Protein AF-0000000066283323 (afdb_homodimer)

InterPro domains:
  IPR001509 NAD-dependent epimerase/dehydratase [PF01370] (3-185)
  IPR011051 RmlC-like cupin domain superfamily [SSF51182] (238-365)
  IPR014710 RmlC-like jelly roll fold [G3DSA:2.60.120.10] (251-368)
  IPR029303 Capsular polysaccharide assembling protein CapF, C-terminal domain [PF14667] (254-364)
  IPR036291 NAD(P)-binding domain superfamily [SSF51735] (1-246)
  IPR050177 Bifunctional lipid A modification and metabolic enzymes [PTHR43245] (1-216)

Foldseek 3Di:
DEEEEEQLVADLNVVLVVVQVVDPPYHYDYHYPPHDLVCLLVSCLPHQAYEYEWADDDDPDLVRRQCGQQVSLLSNLVSCVVSLDQRAYEYEAAPCLVPPDSNVVSRVNSLVSQVVSCVPRVRQYEYEHFFAEAAFPHDAPPPHLLLPLLQCLLVVHDDDDPDQQDKGKYDYSVQVSVVVVCVVVVNDDRDSYDYGDDIDMDGSNRSNVLSNCLVCCLVVQEDEPLPDDPSVRSNNRSVSNHDPVVPDDDFDWDADPQWIKTWRHAYPFAWTKIKIKGAAFHKDFQKAFQPKKKKKWWQAAKKKKWKAQQVPRDIDIDIDGNVDGDIDMGDHRIGMMMHRNGNGMIMMMMTMRDDADPVDGRIGHHGSDVPD/DEEEEEQCVADLNVVLVVVQVVDPPYHYDYHYPPDDLVCLLVSCLPHQAYEYEWADDDDPDLVRRQCGQQVSLLSNLVSVVVSLDQRAYEYEAAPCLVPPDSNVVSSVNSLVSQVVSCVPRVRQYEYEHFFAEAAFPHDAPPPHLLLPLLQCLLVVHDDDDPDQQDKGKYDYSVQVSVVVVCVVVVNDDRDHYDYGDDIDIDGSNRSNVLSNCLVCCLVVQEDEPLPDDPSVRSNNRSVSNHDPVVPDDDFDWDADPQWIKTWRHAYPFAWTKIKIKGAAFHKDFQKAFQPKKKKKWWQAAKKKKWKAQQVPRDIDIDIDGNVDGDIDMGDHRIGMMMHRNGNGMIMMMMTMRDDADPVDGRIGHHGSDVPD

Radius of gyration: 33.47 Å; Cα contacts (8 Å, |Δi|>4): 1619; chains: 2; bounding box: 52×105×75 Å

Sequence (744 aa):
MKVLVTGANGFVGRNLCAHLAERGGIEVVPFTRESSVGNLPELIRSVDFIFHLAGVNRPEKPEEFKIGNSELTYALCEAVRSNGRAIPLLYTSSIQAEVDNEYGLSKRAAEEHLQVLGEDIGCPVYIFRLPNVFGKWSRPNYNSAVATFCHNIIRDIPIQINNSSAEITLVYIDDVVRTFMKVMDGKLSNAVSLQVEPQYQISVGELAEQLYEFRNSRKSLTTARVGSGLTRALYSTYLSFLPEDSFSYDVPMHSDPRGTFVEMLKTADSGQFSFFTAHPGVTRGGHYHHSKTEKFLVIKGMARFKFRNILTGAFYEICTNGEKAEIVETVPGWTHDITNVGTDDMVVMLWANEVFDRENPDTYACSVGEGAMKVLVTGANGFVGRNLCAHLAERGGIEVVPFTRESSVGNLPELIRSVDFIFHLAGVNRPEKPEEFKIGNSELTYALCEAVRSNGRAIPLLYTSSIQAEVDNEYGLSKRAAEEHLQVLGEDIGCPVYIFRLPNVFGKWSRPNYNSAVATFCHNIIRDIPIQINNSSAEITLVYIDDVVRTFMKVMDGKLSNAVSLQVEPQYQISVGELAEQLYEFRNSRKSLTTARVGSGLTRALYSTYLSFLPEDSFSYDVPMHSDPRGTFVEMLKTADSGQFSFFTAHPGVTRGGHYHHSKTEKFLVIKGMARFKFRNILTGAFYEICTNGEKAEIVETVPGWTHDITNVGTDDMVVMLWANEVFDRENPDTYACSVGEGA

Solvent-accessible surface area (backbone atoms only — not comparable to full-atom values): 38490 Å² total; per-residue (Å²): 88,29,33,35,28,30,22,30,82,38,49,70,26,42,54,39,50,55,57,45,66,72,39,85,70,54,44,79,45,74,34,42,92,87,51,60,77,84,46,46,51,68,64,52,69,73,36,59,34,36,40,43,54,46,64,55,87,80,58,96,48,78,69,44,24,41,49,43,26,23,47,48,43,41,53,50,45,49,31,42,59,71,69,68,54,58,50,36,34,38,35,62,46,37,54,48,39,77,40,96,46,70,62,13,46,17,40,39,48,25,48,49,46,47,50,50,42,24,70,71,66,62,20,49,44,35,33,29,51,40,62,48,69,43,44,64,76,47,60,52,82,71,88,35,68,66,36,24,44,36,45,24,58,77,68,72,38,85,78,86,76,92,50,47,77,46,71,45,53,36,31,47,44,68,45,46,42,51,50,51,49,34,43,76,69,63,73,48,79,84,39,63,72,46,81,71,65,74,67,43,80,47,27,51,39,57,50,51,51,51,53,50,48,58,64,46,18,68,75,71,30,41,50,67,59,40,34,45,68,67,51,19,51,51,50,26,26,40,45,40,54,54,55,78,88,57,38,46,50,67,45,71,67,49,73,56,96,50,33,38,41,36,66,69,41,30,44,89,34,64,12,26,36,32,37,35,38,26,36,55,70,30,70,48,74,31,24,26,20,76,51,56,41,38,39,37,35,40,61,33,39,30,39,38,36,40,35,16,30,73,83,82,58,53,70,50,73,51,72,52,34,34,90,45,51,43,37,40,44,57,36,32,51,27,16,30,32,43,26,21,75,33,88,46,64,21,36,33,41,36,38,28,33,47,73,88,40,86,91,64,60,60,66,42,83,36,72,60,55,75,84,128,86,30,32,34,28,30,24,30,82,38,48,70,26,43,56,41,51,55,55,45,66,72,39,85,69,54,44,78,43,75,33,44,92,86,50,58,77,85,46,43,52,67,65,50,69,73,38,58,33,34,40,42,53,47,63,56,88,79,59,96,47,77,69,44,23,40,50,43,27,23,48,47,43,43,51,52,45,50,31,42,61,70,66,69,54,57,50,37,35,38,34,64,46,37,55,47,40,79,39,95,45,69,62,13,46,17,40,40,50,24,49,50,46,47,52,50,43,24,68,72,66,63,20,51,43,35,33,30,51,41,63,48,70,43,45,64,75,46,60,52,82,71,89,34,70,67,37,25,44,35,46,24,57,78,66,71,38,85,78,87,76,92,51,46,78,45,71,46,52,36,31,47,44,68,46,47,43,52,50,52,50,36,44,77,70,63,73,49,77,85,40,61,77,44,80,72,66,73,68,44,78,48,28,50,39,57,50,50,51,52,52,49,46,59,63,47,18,68,77,71,30,40,50,68,60,40,34,45,69,68,51,19,52,49,50,26,26,40,45,40,55,54,54,78,89,58,38,47,51,68,45,71,67,48,73,56,97,48,33,38,40,35,65,69,41,30,43,88,34,63,11,27,38,31,38,37,38,26,36,53,70,31,71,47,74,32,25,28,22,74,52,56,41,38,40,35,36,40,62,34,39,30,38,38,36,40,36,17,30,72,83,80,58,53,71,49,73,50,72,53,34,35,88,45,51,43,38,38,45,57,36,32,51,26,15,29,34,43,28,20,76,32,90,50,64,22,34,32,41,36,39,28,31,47,73,88,42,86,91,66,60,58,66,43,85,34,72,60,55,78,83,127

Organism: Pseudomonas aeruginosa (strain ATCC 29260 / BCRC 12902 / CIP 102967 / NCIMB 11965 / PA103) (NCBI:txid1081927)

Structure (mmCIF, N/CA/C/O backbone):
data_AF-0000000066283323-model_v1
#
loop_
_entity.id
_entity.type
_entity.pdbx_description
1 polymer 'UDP-2-acetamido-2,6-beta-L-arabino-hexul-4-ose reductase'
#
loop_
_atom_site.group_PDB
_atom_site.id
_atom_site.type_symbol
_atom_site.label_atom_id
_atom_site.label_alt_id
_atom_site.label_comp_id
_atom_site.label_asym_id
_atom_site.label_entity_id
_atom_site.label_seq_id
_atom_site.pdbx_PDB_ins_code
_atom_site.Cartn_x
_atom_site.Cartn_y
_atom_site.Cartn_z
_atom_site.occupancy
_atom_site.B_iso_or_equiv
_atom_site.auth_seq_id
_atom_site.auth_comp_id
_atom_site.auth_asym_id
_atom_site.auth_atom_id
_atom_site.pdbx_PDB_model_num
ATOM 1 N N . MET A 1 1 ? 12.297 38.75 13.023 1 95.56 1 MET A N 1
ATOM 2 C CA . MET A 1 1 ? 11.211 39.25 12.203 1 95.56 1 MET A CA 1
ATOM 3 C C . MET A 1 1 ? 9.906 39.312 12.992 1 95.56 1 MET A C 1
ATOM 5 O O . MET A 1 1 ? 9.578 38.375 13.719 1 95.56 1 MET A O 1
ATOM 9 N N . LYS A 1 2 ? 9.273 40.344 13.016 1 97.5 2 LYS A N 1
ATOM 10 C CA . LYS A 1 2 ? 8.008 40.531 13.727 1 97.5 2 LYS A CA 1
ATOM 11 C C . LYS A 1 2 ? 6.824 40.469 12.766 1 97.5 2 LYS A C 1
ATOM 13 O O . LYS A 1 2 ? 6.797 41.219 11.773 1 97.5 2 LYS A O 1
ATOM 18 N N . VAL A 1 3 ? 5.844 39.594 13.086 1 98.12 3 VAL A N 1
ATOM 19 C CA . VAL A 1 3 ? 4.773 39.312 12.133 1 98.12 3 VAL A CA 1
ATOM 20 C C . VAL A 1 3 ? 3.416 39.531 12.797 1 98.12 3 VAL A C 1
ATOM 22 O O . VAL A 1 3 ? 3.117 38.938 13.828 1 98.12 3 VAL A O 1
ATOM 25 N N . LEU A 1 4 ? 2.631 40.469 12.242 1 98.38 4 LEU A N 1
ATOM 26 C CA . LEU A 1 4 ? 1.257 40.625 12.703 1 98.38 4 LEU A CA 1
ATOM 27 C C . LEU A 1 4 ? 0.341 39.594 12.055 1 98.38 4 LEU A C 1
ATOM 29 O O . LEU A 1 4 ? 0.357 39.406 10.836 1 98.38 4 LEU A O 1
ATOM 33 N N . VAL A 1 5 ? -0.374 38.875 12.875 1 98.56 5 VAL A N 1
ATOM 34 C CA . VAL A 1 5 ? -1.369 37.906 12.383 1 98.56 5 VAL A CA 1
ATOM 35 C C . VAL A 1 5 ? -2.754 38.312 12.891 1 98.56 5 VAL A C 1
ATOM 37 O O . VAL A 1 5 ? -3.078 38.094 14.062 1 98.56 5 VAL A O 1
ATOM 40 N N . THR A 1 6 ? -3.564 38.938 12.016 1 98 6 THR A N 1
ATOM 41 C CA . THR A 1 6 ? -4.957 39.125 12.414 1 98 6 THR A CA 1
ATOM 42 C C . THR A 1 6 ? -5.742 37.812 12.258 1 98 6 THR A C 1
ATOM 44 O O . THR A 1 6 ? -5.457 37.031 11.367 1 98 6 THR A O 1
ATOM 47 N N . GLY A 1 7 ? -6.766 37.656 13.133 1 97 7 GLY A N 1
ATOM 48 C CA . GLY A 1 7 ? -7.445 36.375 13.133 1 97 7 GLY A CA 1
ATOM 49 C C . GLY A 1 7 ? -6.586 35.219 13.664 1 97 7 GLY A C 1
ATOM 50 O O . GLY A 1 7 ? -6.715 34.094 13.227 1 97 7 GLY A O 1
ATOM 51 N N . ALA A 1 8 ? -5.695 35.5 14.555 1 97.31 8 ALA A N 1
ATOM 52 C CA . ALA A 1 8 ? -4.68 34.562 15.039 1 97.31 8 ALA A CA 1
ATOM 53 C C . ALA A 1 8 ? -5.324 33.375 15.742 1 97.31 8 ALA A C 1
ATOM 55 O O . ALA A 1 8 ? -4.746 32.281 15.781 1 97.31 8 ALA A O 1
ATOM 56 N N . ASN A 1 9 ? -6.531 33.5 16.266 1 95.81 9 ASN A N 1
ATOM 57 C CA . ASN A 1 9 ? -7.195 32.438 17 1 95.81 9 ASN A CA 1
ATOM 58 C C . ASN A 1 9 ? -8.156 31.656 16.109 1 95.81 9 ASN A C 1
ATOM 60 O O . ASN A 1 9 ? -8.82 30.719 16.562 1 95.81 9 ASN A O 1
ATOM 64 N N . GLY A 1 10 ? -8.195 32.031 14.891 1 95.81 10 GLY A N 1
ATOM 65 C CA . GLY A 1 10 ? -9.016 31.297 13.945 1 95.81 10 GLY A CA 1
ATOM 66 C C . GLY A 1 10 ? -8.336 30.047 13.406 1 95.81 10 GLY A C 1
ATOM 67 O O . GLY A 1 10 ? -7.188 29.766 13.742 1 95.81 10 GLY A O 1
ATOM 68 N N . PHE A 1 11 ? -9.062 29.406 12.539 1 96.69 11 PHE A N 1
ATOM 69 C CA . PHE A 1 11 ? -8.625 28.141 11.953 1 96.69 11 PHE A CA 1
ATOM 70 C C . PHE A 1 11 ? -7.301 28.312 11.227 1 96.69 11 PHE A C 1
ATOM 72 O O . PHE A 1 11 ? -6.305 27.688 11.586 1 96.69 11 PHE A O 1
ATOM 79 N N . VAL A 1 12 ? -7.234 29.172 10.219 1 97.94 12 VAL A N 1
ATOM 80 C CA . VAL A 1 12 ? -6.016 29.406 9.453 1 97.94 12 VAL A CA 1
ATOM 81 C C . VAL A 1 12 ? -4.949 30.031 10.344 1 97.94 12 VAL A C 1
ATOM 83 O O . VAL A 1 12 ? -3.771 29.672 10.266 1 97.94 12 VAL A O 1
ATOM 86 N N . GLY A 1 13 ? -5.363 30.938 11.227 1 98.12 13 GLY A N 1
ATOM 87 C CA . GLY A 1 13 ? -4.453 31.656 12.109 1 98.12 13 GLY A CA 1
ATOM 88 C C . GLY A 1 13 ? -3.705 30.734 13.055 1 98.12 13 GLY A C 1
ATOM 89 O O . GLY A 1 13 ? -2.484 30.828 13.195 1 98.12 13 GLY A O 1
ATOM 90 N N . ARG A 1 14 ? -4.43 29.812 13.703 1 97.81 14 ARG A N 1
ATOM 91 C CA . ARG A 1 14 ? -3.805 28.906 14.656 1 97.81 14 ARG A CA 1
ATOM 92 C C . ARG A 1 14 ? -2.787 28 13.969 1 97.81 14 ARG A C 1
ATOM 94 O O . ARG A 1 14 ? -1.717 27.734 14.523 1 97.81 14 ARG A O 1
ATOM 101 N N . ASN A 1 15 ? -3.096 27.516 12.828 1 98.38 15 ASN A N 1
ATOM 102 C CA . ASN A 1 15 ? -2.158 26.688 12.078 1 98.38 15 ASN A CA 1
ATOM 103 C C . ASN A 1 15 ? -0.922 27.469 11.664 1 98.38 15 ASN A C 1
ATOM 105 O O . ASN A 1 15 ? 0.203 26.984 11.781 1 98.38 15 ASN A O 1
ATOM 109 N N . LEU A 1 16 ? -1.125 28.688 11.172 1 98.5 16 LEU A N 1
ATOM 110 C CA . LEU A 1 16 ? -0.004 29.531 10.766 1 98.5 16 LEU A CA 1
ATOM 111 C C . LEU A 1 16 ? 0.904 29.844 11.945 1 98.5 16 LEU A C 1
ATOM 113 O O . LEU A 1 16 ? 2.127 29.719 11.844 1 98.5 16 LEU A O 1
ATOM 117 N N . CYS A 1 17 ? 0.266 30.203 13.062 1 97.94 17 CYS A N 1
ATOM 118 C CA . CYS A 1 17 ? 1.038 30.547 14.25 1 97.94 17 CYS A CA 1
ATOM 119 C C . CYS A 1 17 ? 1.871 29.359 14.727 1 97.94 17 CYS A C 1
ATOM 121 O O . CYS A 1 17 ? 3.008 29.547 15.172 1 97.94 17 CYS A O 1
ATOM 123 N N . ALA A 1 18 ? 1.323 28.141 14.664 1 96.88 18 ALA A N 1
ATOM 124 C CA . ALA A 1 18 ? 2.08 26.953 15.031 1 96.88 18 ALA A CA 1
ATOM 125 C C . ALA A 1 18 ? 3.318 26.797 14.156 1 96.88 18 ALA A C 1
ATOM 127 O O . ALA A 1 18 ? 4.414 2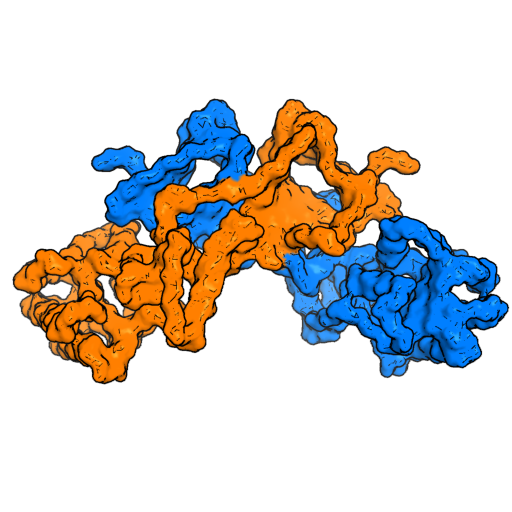6.531 14.656 1 96.88 18 ALA A O 1
ATOM 128 N N . HIS A 1 19 ? 3.176 27.031 12.891 1 96.56 19 HIS A N 1
ATOM 129 C CA . HIS A 1 19 ? 4.293 26.906 11.953 1 96.56 19 HIS A CA 1
ATOM 130 C C . HIS A 1 19 ? 5.312 28.016 12.172 1 96.56 19 HIS A C 1
ATOM 132 O O . HIS A 1 19 ? 6.52 27.781 12.094 1 96.56 19 HIS A O 1
ATOM 138 N N . LEU A 1 20 ? 4.844 29.203 12.43 1 97.38 20 LEU A N 1
ATOM 139 C CA . LEU A 1 20 ? 5.746 30.328 12.68 1 97.38 20 LEU A CA 1
ATOM 140 C C . LEU A 1 20 ? 6.578 30.078 13.938 1 97.38 20 LEU A C 1
ATOM 142 O O . LEU A 1 20 ? 7.758 30.438 13.984 1 97.38 20 LEU A O 1
ATOM 146 N N . ALA A 1 21 ? 5.941 29.484 14.93 1 95.25 21 ALA A N 1
ATOM 147 C CA . ALA A 1 21 ? 6.621 29.219 16.188 1 95.25 21 ALA A CA 1
ATOM 148 C C . ALA A 1 21 ? 7.77 28.234 16 1 95.25 21 ALA A C 1
ATOM 150 O O . ALA A 1 21 ? 8.719 28.219 16.797 1 95.25 21 ALA A O 1
ATOM 151 N N . GLU A 1 22 ? 7.656 27.406 15.008 1 94.31 22 GLU A N 1
ATOM 152 C CA . GLU A 1 22 ? 8.672 26.391 14.727 1 94.31 22 GLU A CA 1
ATOM 153 C C . GLU A 1 22 ? 9.914 27.016 14.094 1 94.31 22 GLU A C 1
ATOM 155 O O . GLU A 1 22 ? 10.984 26.406 14.078 1 94.31 22 GLU A O 1
ATOM 160 N N . ARG A 1 23 ? 9.625 28.203 13.578 1 92.06 23 ARG A N 1
ATOM 161 C CA . ARG A 1 23 ? 10.727 28.906 12.914 1 92.06 23 ARG A CA 1
ATOM 162 C C . ARG A 1 23 ? 11.492 29.781 13.891 1 92.06 23 ARG A C 1
ATOM 164 O O . ARG A 1 23 ? 10.891 30.453 14.734 1 92.06 23 ARG A O 1
ATOM 171 N N . GLY A 1 24 ? 12.727 29.656 14.109 1 89.38 24 GLY A N 1
ATOM 172 C CA . GLY A 1 24 ? 13.523 30.531 14.953 1 89.38 24 GLY A CA 1
ATOM 173 C C . GLY A 1 24 ? 13.562 31.953 14.445 1 89.38 24 GLY A C 1
ATOM 174 O O . GLY A 1 24 ? 13.539 32.188 13.234 1 89.38 24 GLY A O 1
ATOM 175 N N . GLY A 1 25 ? 13.469 32.938 15.312 1 94.31 25 GLY A N 1
ATOM 176 C CA . GLY A 1 25 ? 13.703 34.312 14.953 1 94.31 25 GLY A CA 1
ATOM 177 C C . GLY A 1 25 ? 12.438 35.062 14.562 1 94.31 25 GLY A C 1
ATOM 178 O O . GLY A 1 25 ? 12.492 36.156 14.039 1 94.31 25 GLY A O 1
ATOM 179 N N . ILE A 1 26 ? 11.258 34.438 14.75 1 96.94 26 ILE A N 1
ATOM 180 C CA . ILE A 1 26 ? 10 35.062 14.383 1 96.94 26 ILE A CA 1
ATOM 181 C C . ILE A 1 26 ? 9.203 35.406 15.641 1 96.94 26 ILE A C 1
ATOM 183 O O . ILE A 1 26 ? 9.016 34.531 16.516 1 96.94 26 ILE A O 1
ATOM 187 N N . GLU A 1 27 ? 8.789 36.562 15.797 1 97.31 27 GLU A N 1
ATOM 188 C CA . GLU A 1 27 ? 7.883 37 16.859 1 97.31 27 GLU A CA 1
ATOM 189 C C . GLU A 1 27 ? 6.492 37.312 16.297 1 97.31 27 GLU A C 1
ATOM 191 O O . GLU A 1 27 ? 6.34 38.156 15.414 1 97.31 27 GLU A O 1
ATOM 196 N N . VAL A 1 28 ? 5.535 36.625 16.812 1 97.62 28 VAL A N 1
ATOM 197 C CA . VAL A 1 28 ? 4.168 36.812 16.328 1 97.62 28 VAL A CA 1
ATOM 198 C C . VAL A 1 28 ? 3.447 37.844 17.172 1 97.62 28 VAL A C 1
ATOM 200 O O . VAL A 1 28 ? 3.514 37.812 18.406 1 97.62 28 VAL A O 1
ATOM 203 N N . VAL A 1 29 ? 2.842 38.812 16.547 1 97.44 29 VAL A N 1
ATOM 204 C CA . VAL A 1 29 ? 1.936 39.781 17.156 1 97.44 29 VAL A CA 1
ATOM 205 C C . VAL A 1 29 ? 0.491 39.406 16.812 1 97.44 29 VAL A C 1
ATOM 207 O O . VAL A 1 29 ? 0 39.781 15.742 1 97.44 29 VAL A O 1
ATOM 210 N N . PRO A 1 30 ? -0.155 38.75 17.734 1 97 30 PRO A N 1
ATOM 211 C CA . PRO A 1 30 ? -1.512 38.312 17.422 1 97 30 PRO A CA 1
ATOM 212 C C . PRO A 1 30 ? -2.543 39.438 17.516 1 97 30 PRO A C 1
ATOM 214 O O . PRO A 1 30 ? -2.438 40.281 18.391 1 97 30 PRO A O 1
ATOM 217 N N . PHE A 1 31 ? -3.436 39.5 16.609 1 96.88 31 PHE A N 1
ATOM 218 C CA . PHE A 1 31 ? -4.641 40.344 16.641 1 96.88 31 PHE A CA 1
ATOM 219 C C . PHE A 1 31 ? -5.891 39.469 16.547 1 96.88 31 PHE A C 1
ATOM 221 O O . PHE A 1 31 ? -6.074 38.75 15.57 1 96.88 31 PHE A O 1
ATOM 228 N N . THR A 1 32 ? -6.691 39.469 17.578 1 95.5 32 THR A N 1
ATOM 229 C CA . THR A 1 32 ? -7.852 38.594 17.688 1 95.5 32 THR A CA 1
ATOM 230 C C . THR A 1 32 ? -9.133 39.406 17.844 1 95.5 32 THR A C 1
ATOM 232 O O . THR A 1 32 ? -9.102 40.625 17.781 1 95.5 32 THR A O 1
ATOM 235 N N . ARG A 1 33 ? -10.219 38.688 18.031 1 90.56 33 ARG A N 1
ATOM 236 C CA . ARG A 1 33 ? -11.516 39.344 18.203 1 90.56 33 ARG A CA 1
ATOM 237 C C . ARG A 1 33 ? -11.539 40.188 19.484 1 90.56 33 ARG A C 1
ATOM 239 O O . ARG A 1 33 ? -12.32 41.125 19.594 1 90.56 33 ARG A O 1
ATOM 246 N N . GLU A 1 34 ? -10.625 39.844 20.344 1 92 34 GLU A N 1
ATOM 247 C CA . GLU A 1 34 ? -10.562 40.562 21.625 1 92 34 GLU A CA 1
ATOM 248 C C . GLU A 1 34 ? -9.688 41.812 21.516 1 92 34 GLU A C 1
ATOM 250 O O . GLU A 1 34 ? -9.672 42.625 22.422 1 92 34 GLU A O 1
ATOM 255 N N . SER A 1 35 ? -9.016 41.906 20.438 1 92.88 35 SER A N 1
ATOM 256 C CA . SER A 1 35 ? -8.156 43.062 20.234 1 92.88 35 SER A CA 1
ATOM 257 C C . SER A 1 35 ? -8.961 44.281 19.828 1 92.88 35 SER A C 1
ATOM 259 O O . SER A 1 35 ? -10.023 44.156 19.219 1 92.88 35 SER A O 1
ATOM 261 N N . SER A 1 36 ? -8.391 45.406 20.109 1 93.81 36 SER A N 1
ATOM 262 C CA . SER A 1 36 ? -9.023 46.688 19.703 1 93.81 36 SER A CA 1
ATOM 263 C C . SER A 1 36 ? -8.43 47.188 18.406 1 93.81 36 SER A C 1
ATOM 265 O O . SER A 1 36 ? -7.215 47.312 18.266 1 93.81 36 SER A O 1
ATOM 267 N N . VAL A 1 37 ? -9.32 47.594 17.547 1 94.12 37 VAL A N 1
ATOM 268 C CA . VAL A 1 37 ? -8.906 48.156 16.25 1 94.12 37 VAL A CA 1
ATOM 269 C C . VAL A 1 37 ? -8.07 49.406 16.469 1 94.12 37 VAL A C 1
ATOM 271 O O . VAL A 1 37 ? -7.121 49.656 15.727 1 94.12 37 VAL A O 1
ATOM 274 N N . GLY A 1 38 ? -8.352 50.094 17.562 1 93.62 38 GLY A N 1
ATOM 275 C CA . GLY A 1 38 ? -7.633 51.312 17.875 1 93.62 38 GLY A CA 1
ATOM 276 C C . GLY A 1 38 ? -6.16 51.062 18.172 1 93.62 38 GLY A C 1
ATOM 277 O O . GLY A 1 38 ? -5.359 52 18.141 1 93.62 38 GLY A O 1
ATOM 278 N N . ASN A 1 39 ? -5.816 49.875 18.438 1 94.75 39 ASN A N 1
ATOM 279 C CA . ASN A 1 39 ? -4.441 49.531 18.797 1 94.75 39 ASN A CA 1
ATOM 280 C C . ASN A 1 39 ? -3.607 49.188 17.578 1 94.75 39 ASN A C 1
ATOM 282 O O . ASN A 1 39 ? -2.391 49.031 17.672 1 94.75 39 ASN A O 1
ATOM 286 N N . LEU A 1 40 ? -4.199 49.125 16.391 1 95.69 40 LEU A N 1
ATOM 287 C CA . LEU A 1 40 ? -3.539 48.656 15.172 1 95.69 40 LEU A CA 1
ATOM 288 C C . LEU A 1 40 ? -2.316 49.5 14.859 1 95.69 40 LEU A C 1
ATOM 290 O O . LEU A 1 40 ? -1.242 48.969 14.562 1 95.69 40 LEU A O 1
ATOM 294 N N . PRO A 1 41 ? -2.414 50.906 14.961 1 94.94 41 PRO A N 1
ATOM 295 C CA . PRO A 1 41 ? -1.248 51.719 14.633 1 94.94 41 PRO A CA 1
ATOM 296 C C . PRO A 1 41 ? -0.04 51.406 15.516 1 94.94 41 PRO A C 1
ATOM 298 O O . PRO A 1 41 ? 1.093 51.375 15.023 1 94.94 41 PRO A O 1
ATOM 301 N N . GLU A 1 42 ? -0.317 51.094 16.75 1 95.31 42 GLU A N 1
ATOM 302 C CA . GLU A 1 42 ? 0.771 50.781 17.656 1 95.31 42 GLU A CA 1
ATOM 303 C C . GLU A 1 42 ? 1.336 49.375 17.359 1 95.31 42 GLU A C 1
ATOM 305 O O . GLU A 1 42 ? 2.551 49.188 17.391 1 95.31 42 GLU A O 1
ATOM 310 N N . LEU A 1 43 ? 0.48 48.438 17.078 1 94.88 43 LEU A N 1
ATOM 311 C CA . LEU A 1 43 ? 0.876 47.062 16.812 1 94.88 43 LEU A CA 1
ATOM 312 C C . LEU A 1 43 ? 1.752 46.969 15.578 1 94.88 43 LEU A C 1
ATOM 314 O O . LEU A 1 43 ? 2.666 46.156 15.516 1 94.88 43 LEU A O 1
ATOM 318 N N . ILE A 1 44 ? 1.558 47.781 14.586 1 94.75 44 ILE A N 1
ATOM 319 C CA . ILE A 1 44 ? 2.195 47.594 13.289 1 94.75 44 ILE A CA 1
ATOM 320 C C . ILE A 1 44 ? 3.514 48.375 13.242 1 94.75 44 ILE A C 1
ATOM 322 O O . ILE A 1 44 ? 4.27 48.25 12.273 1 94.75 44 ILE A O 1
ATOM 326 N N . ARG A 1 45 ? 3.736 49.188 14.273 1 93.19 45 ARG A N 1
ATOM 327 C CA . ARG A 1 45 ? 4.91 50.062 14.289 1 93.19 45 ARG A CA 1
ATOM 328 C C . ARG A 1 45 ? 6.188 49.25 14.047 1 93.19 45 ARG A C 1
ATOM 330 O O . ARG A 1 45 ? 7.078 49.719 13.328 1 93.19 45 ARG A O 1
ATOM 337 N N . SER A 1 46 ? 6.273 48.094 14.57 1 92.75 46 SER A N 1
ATOM 338 C CA . SER A 1 46 ? 7.527 47.344 14.484 1 92.75 46 SER A CA 1
ATOM 339 C C . SER A 1 46 ? 7.344 46.062 13.703 1 92.75 46 SER A C 1
ATOM 341 O O . SER A 1 46 ? 8.18 45.156 13.789 1 92.75 46 SER A O 1
ATOM 343 N N . VAL A 1 47 ? 6.273 45.938 12.992 1 96.94 47 VAL A N 1
ATOM 344 C CA . VAL A 1 47 ? 5.969 44.719 12.281 1 96.94 47 VAL A CA 1
ATOM 345 C C . VAL A 1 47 ? 6.648 44.719 10.914 1 96.94 47 VAL A C 1
ATOM 347 O O . VAL A 1 47 ? 6.703 45.75 10.242 1 96.94 47 VAL A O 1
ATOM 350 N N . ASP A 1 48 ? 7.145 43.531 10.547 1 96.88 48 ASP A N 1
ATOM 351 C CA . ASP A 1 48 ? 7.855 43.406 9.281 1 96.88 48 ASP A CA 1
ATOM 352 C C . ASP A 1 48 ? 6.961 42.781 8.211 1 96.88 48 ASP A C 1
ATOM 354 O O . ASP A 1 48 ? 7.242 42.906 7.016 1 96.88 48 ASP A O 1
ATOM 358 N N . PHE A 1 49 ? 5.969 42.094 8.602 1 97.12 49 PHE A N 1
ATOM 359 C CA . PHE A 1 49 ? 5.043 41.406 7.715 1 97.12 49 PHE A CA 1
ATOM 360 C C . PHE A 1 49 ? 3.666 41.312 8.359 1 97.12 49 PHE A C 1
ATOM 362 O O . PHE A 1 49 ? 3.553 41.125 9.57 1 97.12 49 PHE A O 1
ATOM 369 N N . ILE A 1 50 ? 2.605 41.375 7.535 1 97.88 50 ILE A N 1
ATOM 370 C CA . ILE A 1 50 ? 1.247 41.281 8.062 1 97.88 50 ILE A CA 1
ATOM 371 C C . ILE A 1 50 ? 0.506 40.125 7.371 1 97.88 50 ILE A C 1
ATOM 373 O O . ILE A 1 50 ? 0.391 40.094 6.141 1 97.88 50 ILE A O 1
ATOM 377 N N . PHE A 1 51 ? 0.11 39.188 8.148 1 98.38 51 PHE A N 1
ATOM 378 C CA . PHE A 1 51 ? -0.911 38.219 7.707 1 98.38 51 PHE A CA 1
ATOM 379 C C . PHE A 1 51 ? -2.297 38.688 8.141 1 98.38 51 PHE A C 1
ATOM 381 O O . PHE A 1 51 ? -2.639 38.625 9.32 1 98.38 51 PHE A O 1
ATOM 388 N N . HIS A 1 52 ? -3.076 39.125 7.199 1 98.06 52 HIS A N 1
ATOM 389 C CA . HIS A 1 52 ? -4.438 39.562 7.492 1 98.06 52 HIS A CA 1
ATOM 390 C C . HIS A 1 52 ? -5.438 38.438 7.23 1 98.06 52 HIS A C 1
ATOM 392 O O . HIS A 1 52 ? -6.027 38.375 6.148 1 98.06 52 HIS A O 1
ATOM 398 N N . LEU A 1 53 ? -5.75 37.656 8.273 1 97.94 53 LEU A N 1
ATOM 399 C CA . LEU A 1 53 ? -6.57 36.469 8.141 1 97.94 53 LEU A CA 1
ATOM 400 C C . LEU A 1 53 ? -7.938 36.656 8.789 1 97.94 53 LEU A C 1
ATOM 402 O O . LEU A 1 53 ? -8.836 35.844 8.633 1 97.94 53 LEU A O 1
ATOM 406 N N . ALA A 1 54 ? -8.055 37.75 9.492 1 93.44 54 ALA A N 1
ATOM 407 C CA . ALA A 1 54 ? -9.312 38.031 10.188 1 93.44 54 ALA A CA 1
ATOM 408 C C . ALA A 1 54 ? -10.461 38.156 9.195 1 93.44 54 ALA A C 1
ATOM 410 O O . ALA A 1 54 ? -10.312 38.781 8.141 1 93.44 54 ALA A O 1
ATOM 411 N N . GLY A 1 55 ? -11.531 37.562 9.531 1 87.12 55 GLY A N 1
ATOM 412 C CA . GLY A 1 55 ? -12.727 37.656 8.711 1 87.12 55 GLY A CA 1
ATOM 413 C C . GLY A 1 55 ? -13.938 37 9.344 1 87.12 55 GLY A C 1
ATOM 414 O O . GLY A 1 55 ? -13.805 36.156 10.234 1 87.12 55 GLY A O 1
ATOM 415 N N . VAL A 1 56 ? -15.031 37.5 9.008 1 80.44 56 VAL A N 1
ATOM 416 C CA . VAL A 1 56 ? -16.312 36.969 9.461 1 80.44 56 VAL A CA 1
ATOM 417 C C . VAL A 1 56 ? -16.969 36.188 8.312 1 80.44 56 VAL A C 1
ATOM 419 O O . VAL A 1 56 ? -17.125 36.719 7.215 1 80.44 56 VAL A O 1
ATOM 422 N N . ASN A 1 57 ? -17.312 34.906 8.523 1 74.56 57 ASN A N 1
ATOM 423 C CA . ASN A 1 57 ? -17.906 34.094 7.473 1 74.56 57 ASN A CA 1
ATOM 424 C C . ASN A 1 57 ? -19.375 33.812 7.734 1 74.56 57 ASN A C 1
ATOM 426 O O . ASN A 1 57 ? -20.156 33.625 6.797 1 74.56 57 ASN A O 1
ATOM 430 N N . ARG A 1 58 ? -19.812 33.625 8.992 1 71 58 ARG A N 1
ATOM 431 C CA . ARG A 1 58 ? -21.219 33.344 9.312 1 71 58 ARG A CA 1
ATOM 432 C C . ARG A 1 58 ? -21.703 34.219 10.469 1 71 58 ARG A C 1
ATOM 434 O O . ARG A 1 58 ? -21.922 33.719 11.578 1 71 58 ARG A O 1
ATOM 441 N N . PRO A 1 59 ? -21.953 35.438 10.094 1 72 59 PRO A N 1
ATOM 442 C CA . PRO A 1 59 ? -22.438 36.281 11.172 1 72 59 PRO A CA 1
ATOM 443 C C . PRO A 1 59 ? -23.922 36.094 11.461 1 72 59 PRO A C 1
ATOM 445 O O . PRO A 1 59 ? -24.625 35.469 10.672 1 72 59 PRO A O 1
ATOM 448 N N . GLU A 1 60 ? -24.219 36.344 12.656 1 69.44 60 GLU A N 1
ATOM 449 C CA . GLU A 1 60 ? -25.641 36.344 12.984 1 69.44 60 GLU A CA 1
ATOM 450 C C . GLU A 1 60 ? -26.422 37.344 12.156 1 69.44 60 GLU A C 1
ATOM 452 O O . GLU A 1 60 ? -27.547 37.094 11.727 1 69.44 60 GLU A O 1
ATOM 457 N N . LYS A 1 61 ? -25.766 38.5 11.898 1 77.25 61 LYS A N 1
ATOM 458 C CA . LYS A 1 61 ? -26.375 39.562 11.102 1 77.25 61 LYS A CA 1
ATOM 459 C C . LYS A 1 61 ? -25.5 39.906 9.891 1 77.25 61 LYS A C 1
ATOM 461 O O . LYS A 1 61 ? -24.281 39.969 9.992 1 77.25 61 LYS A O 1
ATOM 466 N N . PRO A 1 62 ? -26.109 40.188 8.773 1 75.81 62 PRO A N 1
ATOM 467 C CA . PRO A 1 62 ? -25.391 40.438 7.531 1 75.81 62 PRO A CA 1
ATOM 468 C C . PRO A 1 62 ? -24.438 41.625 7.648 1 75.81 62 PRO A C 1
ATOM 470 O O . PRO A 1 62 ? -23.406 41.688 6.969 1 75.81 62 PRO A O 1
ATOM 473 N N . GLU A 1 63 ? -24.797 42.625 8.469 1 73.94 63 GLU A N 1
ATOM 474 C CA . GLU A 1 63 ? -23.969 43.844 8.617 1 73.94 63 GLU A CA 1
ATOM 475 C C . GLU A 1 63 ? -22.594 43.5 9.172 1 73.94 63 GLU A C 1
ATOM 477 O O . GLU A 1 63 ? -21.641 44.25 8.992 1 73.94 63 GLU A O 1
ATOM 482 N N . GLU A 1 64 ? -22.562 42.375 9.758 1 78.56 64 GLU A N 1
ATOM 483 C CA . GLU A 1 64 ? -21.312 41.938 10.383 1 78.56 64 GLU A CA 1
ATOM 484 C C . GLU A 1 64 ? -20.266 41.562 9.336 1 78.56 64 GLU A C 1
ATOM 486 O O . GLU A 1 64 ? -19.062 41.562 9.609 1 78.56 64 GLU A O 1
ATOM 491 N N . PHE A 1 65 ? -20.672 41.281 8.164 1 79.19 65 PHE A N 1
ATOM 492 C CA . PHE A 1 65 ? -19.734 41.031 7.07 1 79.19 65 PHE A CA 1
ATOM 493 C C . PHE A 1 65 ? -18.938 42.281 6.746 1 79.19 65 PHE A C 1
ATOM 495 O O 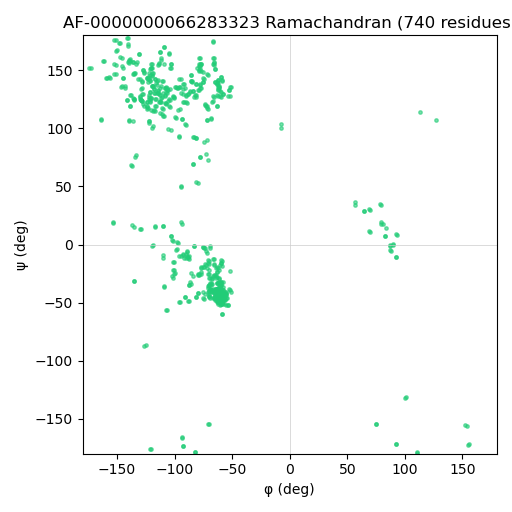. PHE A 1 65 ? -17.703 42.219 6.656 1 79.19 65 PHE A O 1
ATOM 502 N N . LYS A 1 66 ? -19.609 43.344 6.629 1 79.19 66 LYS A N 1
ATOM 503 C CA . LYS A 1 66 ? -18.969 44.594 6.262 1 79.19 66 LYS A CA 1
ATOM 504 C C . LYS A 1 66 ? -18 45.031 7.348 1 79.19 66 LYS A C 1
ATOM 506 O O . LYS A 1 66 ? -16.859 45.406 7.055 1 79.19 66 LYS A O 1
ATOM 511 N N . ILE A 1 67 ? -18.438 44.969 8.57 1 76.5 67 ILE A N 1
ATOM 512 C CA . ILE A 1 67 ? -17.625 45.438 9.695 1 76.5 67 ILE A CA 1
ATOM 513 C C . ILE A 1 67 ? -16.391 44.562 9.844 1 76.5 67 ILE A C 1
ATOM 515 O O . ILE A 1 67 ? -15.273 45.062 9.914 1 76.5 67 ILE A O 1
ATOM 519 N N . GLY A 1 68 ? -16.625 43.344 9.789 1 79.69 68 GLY A N 1
ATOM 520 C CA . GLY A 1 68 ? -15.562 42.406 10.086 1 79.69 68 GLY A CA 1
ATOM 521 C C . GLY A 1 68 ? -14.586 42.219 8.938 1 79.69 68 GLY A C 1
ATOM 522 O O . GLY A 1 68 ? -13.43 41.844 9.148 1 79.69 68 GLY A O 1
ATOM 523 N N . ASN A 1 69 ? -15 42.438 7.758 1 84.12 69 ASN A N 1
ATOM 524 C CA . ASN A 1 69 ? -14.148 42.188 6.602 1 84.12 69 ASN A CA 1
ATOM 525 C C . ASN A 1 69 ? -13.656 43.5 5.977 1 84.12 69 ASN A C 1
ATOM 527 O O . ASN A 1 69 ? -12.469 43.812 6.051 1 84.12 69 ASN A O 1
ATOM 531 N N . SER A 1 70 ? -14.539 44.344 5.617 1 90.75 70 SER A N 1
ATOM 532 C CA . SER A 1 70 ? -14.156 45.531 4.891 1 90.75 70 SER A CA 1
ATOM 533 C C . SER A 1 70 ? -13.648 46.625 5.836 1 90.75 70 SER A C 1
ATOM 535 O O . SER A 1 70 ? -12.578 47.188 5.613 1 90.75 70 SER A O 1
ATOM 537 N N . GLU A 1 71 ? -14.312 46.844 6.887 1 92.19 71 GLU A N 1
ATOM 538 C CA . GLU A 1 71 ? -13.953 47.938 7.777 1 92.19 71 GLU A CA 1
ATOM 539 C C . GLU A 1 71 ? -12.641 47.656 8.508 1 92.19 71 GLU A C 1
ATOM 541 O O . GLU A 1 71 ? -11.812 48.562 8.68 1 92.19 71 GLU A O 1
ATOM 546 N N . LEU A 1 72 ? -12.547 46.438 8.984 1 94.31 72 LEU A N 1
ATOM 547 C CA . LEU A 1 72 ? -11.297 46.094 9.641 1 94.31 72 LEU A CA 1
ATOM 548 C C . LEU A 1 72 ? -10.125 46.219 8.672 1 94.31 72 LEU A C 1
ATOM 550 O O . LEU A 1 72 ? -9.055 46.719 9.047 1 94.31 72 LEU A O 1
ATOM 554 N N . THR A 1 73 ? -10.328 45.781 7.453 1 96.19 73 THR A N 1
ATOM 555 C CA . THR A 1 73 ? -9.289 45.875 6.441 1 96.19 73 THR A CA 1
ATOM 556 C C . THR A 1 73 ? -8.953 47.344 6.172 1 96.19 73 THR A C 1
ATOM 558 O O . THR A 1 73 ? -7.781 47.719 6.047 1 96.19 73 THR A O 1
ATOM 561 N N . TYR A 1 74 ? -9.961 48.156 6.102 1 96.12 74 TYR A N 1
ATOM 562 C CA . TYR A 1 74 ? -9.758 49.562 5.906 1 96.12 74 TYR A CA 1
ATOM 563 C C . TYR A 1 74 ? -8.922 50.156 7.039 1 96.12 74 TYR A C 1
ATOM 565 O O . TYR A 1 74 ? -7.961 50.906 6.789 1 96.12 74 TYR A O 1
ATOM 573 N N . ALA A 1 75 ? -9.312 49.844 8.242 1 96.19 75 ALA A N 1
ATOM 574 C CA . ALA A 1 75 ? -8.578 50.344 9.406 1 96.19 75 ALA A CA 1
ATOM 575 C C . ALA A 1 75 ? -7.121 49.906 9.367 1 96.19 75 ALA A C 1
ATOM 577 O O . ALA A 1 75 ? -6.223 50.656 9.703 1 96.19 75 ALA A O 1
ATOM 578 N N . LEU A 1 76 ? -6.922 48.656 9.008 1 96.62 76 LEU A N 1
ATOM 579 C CA . LEU A 1 76 ? -5.57 48.125 8.883 1 96.62 76 LEU A CA 1
ATOM 580 C C . LEU A 1 76 ? -4.777 48.906 7.832 1 96.62 76 LEU A C 1
ATOM 582 O O . LEU A 1 76 ? -3.621 49.25 8.062 1 96.62 76 LEU A O 1
ATOM 586 N N . CYS A 1 77 ? -5.383 49.156 6.703 1 96.38 77 CYS A N 1
ATOM 587 C CA . CYS A 1 77 ? -4.734 49.906 5.625 1 96.38 77 CYS A CA 1
ATOM 588 C C . CYS A 1 77 ? -4.363 51.312 6.078 1 96.38 77 CYS A C 1
ATOM 590 O O . CYS A 1 77 ? -3.258 51.781 5.801 1 96.38 77 CYS A O 1
ATOM 592 N N . GLU A 1 78 ? -5.289 51.906 6.762 1 96.12 78 GLU A N 1
ATOM 593 C CA . GLU A 1 78 ? -5.023 53.25 7.246 1 96.12 78 GLU A CA 1
ATOM 594 C C . GLU A 1 78 ? -3.867 53.25 8.242 1 96.12 78 GLU A C 1
ATOM 596 O O . GLU A 1 78 ? -3.039 54.188 8.227 1 96.12 78 GLU A O 1
ATOM 601 N N . ALA A 1 79 ? -3.893 52.312 9.07 1 96.06 79 ALA A N 1
ATOM 602 C CA . ALA A 1 79 ? -2.801 52.188 10.031 1 96.06 79 ALA A CA 1
ATOM 603 C C . ALA A 1 79 ? -1.459 52.031 9.32 1 96.06 79 ALA A C 1
ATOM 605 O O . ALA A 1 79 ? -0.465 52.656 9.711 1 96.06 79 ALA A O 1
ATOM 606 N N . VAL A 1 80 ? -1.399 51.219 8.297 1 96.06 80 VAL A N 1
ATOM 607 C CA . VAL A 1 80 ? -0.18 50.969 7.531 1 96.06 80 VAL A CA 1
ATOM 608 C C . VAL A 1 80 ? 0.23 52.281 6.812 1 96.06 80 VAL A C 1
ATOM 610 O O . VAL A 1 80 ? 1.401 52.656 6.84 1 96.06 80 VAL A O 1
ATOM 613 N N . ARG A 1 81 ? -0.735 52.938 6.215 1 94.38 81 ARG A N 1
ATOM 614 C CA . ARG A 1 81 ? -0.494 54.188 5.504 1 94.38 81 ARG A CA 1
ATOM 615 C C . ARG A 1 81 ? 0.118 55.219 6.43 1 94.38 81 ARG A C 1
ATOM 617 O O . ARG A 1 81 ? 1.088 55.906 6.066 1 94.38 81 ARG A O 1
ATOM 624 N N . SER A 1 82 ? -0.452 55.312 7.551 1 93.38 82 SER A N 1
ATOM 625 C CA . SER A 1 82 ? -0.016 56.312 8.516 1 93.38 82 SER A CA 1
ATOM 626 C C . SER A 1 82 ? 1.381 56 9.039 1 93.38 82 SER A C 1
ATOM 628 O O . SER A 1 82 ? 2.119 56.906 9.43 1 93.38 82 SER A O 1
ATOM 630 N N . ASN A 1 83 ? 1.676 54.812 9.164 1 92.88 83 ASN A N 1
ATOM 631 C CA . ASN A 1 83 ? 2.994 54.375 9.609 1 92.88 83 ASN A CA 1
ATOM 632 C C . ASN A 1 83 ? 4.086 54.781 8.625 1 92.88 83 ASN A C 1
ATOM 634 O O . ASN A 1 83 ? 5.238 54.969 9.016 1 92.88 83 ASN A O 1
ATOM 638 N N . GLY A 1 84 ? 3.791 54.812 7.355 1 90.88 84 GLY A N 1
ATOM 639 C CA . GLY A 1 84 ? 4.695 55.312 6.332 1 90.88 84 GLY A CA 1
ATOM 640 C C . GLY A 1 84 ? 5.625 54.25 5.789 1 90.88 84 GLY A C 1
ATOM 641 O O . GLY A 1 84 ? 6.414 54.5 4.879 1 90.88 84 GLY A O 1
ATOM 642 N N . ARG A 1 85 ? 5.617 53.094 6.336 1 93.88 85 ARG A N 1
ATOM 643 C CA . ARG A 1 85 ? 6.426 51.969 5.844 1 93.88 85 ARG A CA 1
ATOM 644 C C . ARG A 1 85 ? 5.629 51.094 4.887 1 93.88 85 ARG A C 1
ATOM 646 O O . ARG A 1 85 ? 4.438 50.875 5.098 1 93.88 85 ARG A O 1
ATOM 653 N N . ALA A 1 86 ? 6.27 50.625 3.891 1 93.19 86 ALA A N 1
ATOM 654 C CA . ALA A 1 86 ? 5.645 49.719 2.939 1 93.19 86 ALA A CA 1
ATOM 655 C C . ALA A 1 86 ? 5.691 48.281 3.451 1 93.19 86 ALA A C 1
ATOM 657 O O . ALA A 1 86 ? 6.41 47.438 2.9 1 93.19 86 ALA A O 1
ATOM 658 N N . ILE A 1 87 ? 4.977 47.938 4.465 1 95.25 87 ILE A N 1
ATOM 659 C CA . ILE A 1 87 ? 4.965 46.625 5.094 1 95.25 87 ILE A CA 1
ATOM 660 C C . ILE A 1 87 ? 4.23 45.625 4.199 1 95.25 87 ILE A C 1
ATOM 662 O O . ILE A 1 87 ? 3.07 45.844 3.842 1 95.25 87 ILE A O 1
ATOM 666 N N . PRO A 1 88 ? 4.926 44.531 3.768 1 95.31 88 PRO A N 1
ATOM 667 C CA . PRO A 1 88 ? 4.219 43.531 2.969 1 95.31 88 PRO A CA 1
ATOM 668 C C . PRO A 1 88 ? 3.02 42.938 3.703 1 95.31 88 PRO A C 1
ATOM 670 O O . PRO A 1 88 ? 3.08 42.719 4.918 1 95.31 88 PRO A O 1
ATOM 673 N N . LEU A 1 89 ? 1.951 42.719 2.902 1 95.69 89 LEU A N 1
ATOM 674 C CA . LEU A 1 89 ? 0.686 42.281 3.482 1 95.69 89 LEU A CA 1
ATOM 675 C C . LEU A 1 89 ? 0.076 41.156 2.666 1 95.69 89 LEU A C 1
ATOM 677 O O . LEU A 1 89 ? -0.029 41.25 1.441 1 95.69 89 LEU A O 1
ATOM 681 N N . LEU A 1 90 ? -0.203 40.031 3.367 1 96.81 90 LEU A N 1
ATOM 682 C CA . LEU A 1 90 ? -0.937 38.906 2.766 1 96.81 90 LEU A CA 1
ATOM 683 C C . LEU A 1 90 ? -2.359 38.844 3.312 1 96.81 90 LEU A C 1
ATOM 685 O O . LEU A 1 90 ? -2.564 38.906 4.527 1 96.81 90 LEU A O 1
ATOM 689 N N . TYR A 1 91 ? -3.326 38.75 2.389 1 96.44 91 TYR A N 1
ATOM 690 C CA . TYR A 1 91 ? -4.742 38.75 2.742 1 96.44 91 TYR A CA 1
ATOM 691 C C . TYR A 1 91 ? -5.418 37.469 2.258 1 96.44 91 TYR A C 1
ATOM 693 O O . TYR A 1 91 ? -5.215 37.031 1.115 1 96.44 91 TYR A O 1
ATOM 701 N N . THR A 1 92 ? -6.172 36.844 3.203 1 96.38 92 THR A N 1
ATOM 702 C CA . THR A 1 92 ? -7 35.719 2.807 1 96.38 92 THR A CA 1
ATOM 703 C C . THR A 1 92 ? -8.391 36.156 2.393 1 96.38 92 THR A C 1
ATOM 705 O O . THR A 1 92 ? -9.211 36.531 3.242 1 96.38 92 THR A O 1
ATOM 708 N N . SER A 1 93 ? -8.617 36.188 1.12 1 95.62 93 SER A N 1
ATOM 709 C CA . SER A 1 93 ? -9.945 36.438 0.566 1 95.62 93 SER A CA 1
ATOM 710 C C . SER A 1 93 ? -10.672 35.125 0.302 1 95.62 93 SER A C 1
ATOM 712 O O . SER A 1 93 ? -10.461 34.125 1.016 1 95.62 93 SER A O 1
ATOM 714 N N . SER A 1 94 ? -11.734 35.094 -0.441 1 94.25 94 SER A N 1
ATOM 715 C CA . SER A 1 94 ? -12.539 33.938 -0.738 1 94.25 94 SER A CA 1
ATOM 716 C C . SER A 1 94 ? -12.906 33.875 -2.217 1 94.25 94 SER A C 1
ATOM 718 O O . SER A 1 94 ? -13.07 34.906 -2.861 1 94.25 94 SER A O 1
ATOM 720 N N . ILE A 1 95 ? -13.023 32.719 -2.701 1 93.31 95 ILE A N 1
ATOM 721 C CA . ILE A 1 95 ? -13.492 32.562 -4.074 1 93.31 95 ILE A CA 1
ATOM 722 C C . ILE A 1 95 ? -14.883 33.156 -4.219 1 93.31 95 ILE A C 1
ATOM 724 O O . ILE A 1 95 ? -15.297 33.531 -5.324 1 93.31 95 ILE A O 1
ATOM 728 N N . GLN A 1 96 ? -15.531 33.344 -3.162 1 91.62 96 GLN A N 1
ATOM 729 C CA . GLN A 1 96 ? -16.859 33.969 -3.17 1 91.62 96 GLN A CA 1
ATOM 730 C C . GLN A 1 96 ? -16.797 35.438 -3.516 1 91.62 96 GLN A C 1
ATOM 732 O O . GLN A 1 96 ? -17.828 36.062 -3.807 1 91.62 96 GLN A O 1
ATOM 737 N N . ALA A 1 97 ? -15.617 35.969 -3.473 1 92.62 97 ALA A N 1
ATOM 738 C CA . ALA A 1 97 ? -15.453 37.375 -3.842 1 92.62 97 ALA A CA 1
ATOM 739 C C . ALA A 1 97 ? -15.898 37.625 -5.281 1 92.62 97 ALA A C 1
ATOM 741 O O . ALA A 1 97 ? -16.141 38.781 -5.68 1 92.62 97 ALA A O 1
ATOM 742 N N . GLU A 1 98 ? -16 36.531 -5.961 1 92.19 98 GLU A N 1
ATOM 743 C CA . GLU A 1 98 ? -16.422 36.656 -7.355 1 92.19 98 GLU A CA 1
ATOM 744 C C . GLU A 1 98 ? -17.938 36.625 -7.477 1 92.19 98 GLU A C 1
ATOM 746 O O . GLU A 1 98 ? -18.484 36.906 -8.539 1 92.19 98 GLU A O 1
ATOM 751 N N . VAL A 1 99 ? -18.594 36.281 -6.434 1 91.94 99 VAL A N 1
ATOM 752 C CA . VAL A 1 99 ? -20.047 36.125 -6.441 1 91.94 99 VAL A CA 1
ATOM 753 C C . VAL A 1 99 ? -20.688 37.344 -5.746 1 91.94 99 VAL A C 1
ATOM 755 O O . VAL A 1 99 ? -20.125 37.875 -4.801 1 91.94 99 VAL A O 1
ATOM 758 N N . ASP A 1 100 ? -21.938 37.688 -6.129 1 90.62 100 ASP A N 1
ATOM 759 C CA . ASP A 1 100 ? -22.578 38.875 -5.637 1 90.62 100 ASP A CA 1
ATOM 760 C C . ASP A 1 100 ? -23.453 38.594 -4.426 1 90.62 100 ASP A C 1
ATOM 762 O O . ASP A 1 100 ? -24.625 38.969 -4.383 1 90.62 100 ASP A O 1
ATOM 766 N N . ASN A 1 101 ? -22.984 37.938 -3.49 1 89.12 101 ASN A N 1
ATOM 767 C CA . ASN A 1 101 ? -23.641 37.812 -2.189 1 89.12 101 ASN A CA 1
ATOM 768 C C . ASN A 1 101 ? -22.953 38.656 -1.134 1 89.12 101 ASN A C 1
ATOM 770 O O . ASN A 1 101 ? -21.891 39.25 -1.389 1 89.12 101 ASN A O 1
ATOM 774 N N . GLU A 1 102 ? -23.531 38.906 -0.027 1 88.31 102 GLU A N 1
ATOM 775 C CA . GLU A 1 102 ? -23.031 39.844 0.99 1 88.31 102 GLU A CA 1
ATOM 776 C C . GLU A 1 102 ? -21.609 39.469 1.415 1 88.31 102 GLU A C 1
ATOM 778 O O . GLU A 1 102 ? -20.781 40.375 1.585 1 88.31 102 GLU A O 1
ATOM 783 N N . TYR A 1 103 ? -21.391 38.281 1.6 1 88.88 103 TY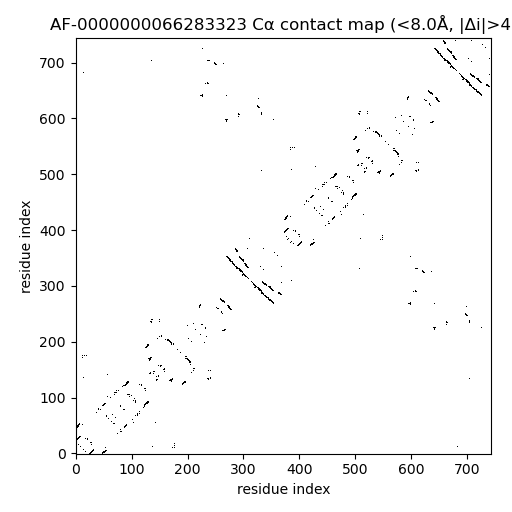R A N 1
ATOM 784 C CA . TYR A 1 103 ? -20.062 37.812 1.965 1 88.88 103 TYR A CA 1
ATOM 785 C C . TYR A 1 103 ? -19.047 38.156 0.874 1 88.88 103 TYR A C 1
ATOM 787 O O . TYR A 1 103 ? -18 38.719 1.148 1 88.88 103 TYR A O 1
ATOM 795 N N . GLY A 1 104 ? -19.375 37.781 -0.344 1 91.81 104 GLY A N 1
ATOM 796 C CA . GLY A 1 104 ? -18.516 38.062 -1.48 1 91.81 104 GLY A CA 1
ATOM 797 C C . GLY A 1 104 ? -18.234 39.531 -1.663 1 91.81 104 GLY A C 1
ATOM 798 O O . GLY A 1 104 ? -17.094 39.938 -1.896 1 91.81 104 GLY A O 1
ATOM 799 N N . LEU A 1 105 ? -19.234 40.281 -1.5 1 91.94 105 LEU A N 1
ATOM 800 C CA . LEU A 1 105 ? -19.094 41.75 -1.636 1 91.94 105 LEU A CA 1
ATOM 801 C C . LEU A 1 105 ? -18.172 42.312 -0.558 1 91.94 105 LEU A C 1
ATOM 803 O O . LEU A 1 105 ? -17.375 43.219 -0.827 1 91.94 105 LEU A O 1
ATOM 807 N N . SER A 1 106 ? -18.344 41.781 0.63 1 91.75 106 SER A N 1
ATOM 808 C CA . SER A 1 106 ? -17.516 42.25 1.729 1 91.75 106 SER A CA 1
ATOM 809 C C . SER A 1 106 ? -16.047 41.938 1.486 1 91.75 106 SER A C 1
ATOM 811 O O . SER A 1 106 ? -15.164 42.75 1.787 1 91.75 106 SER A O 1
ATOM 813 N N . LYS A 1 107 ? -15.773 40.75 0.963 1 94.5 107 LYS A N 1
ATOM 814 C CA . LYS A 1 107 ? -14.398 40.344 0.67 1 94.5 107 LYS A CA 1
ATOM 815 C C . LYS A 1 107 ? -13.82 41.188 -0.475 1 94.5 107 LYS A C 1
ATOM 817 O O . LYS A 1 107 ? -12.656 41.594 -0.427 1 94.5 107 LYS A O 1
ATOM 822 N N . ARG A 1 108 ? -14.617 41.438 -1.452 1 94.5 108 ARG A N 1
ATOM 823 C CA . ARG A 1 108 ? -14.18 42.281 -2.572 1 94.5 108 ARG A CA 1
ATOM 824 C C . ARG A 1 108 ? -13.844 43.688 -2.111 1 94.5 108 ARG A C 1
ATOM 826 O O . ARG A 1 108 ? -12.883 44.281 -2.586 1 94.5 108 ARG A O 1
ATOM 833 N N . ALA A 1 109 ? -14.688 44.188 -1.348 1 94.81 109 ALA A N 1
ATOM 834 C CA . ALA A 1 109 ? -14.445 45.531 -0.813 1 94.81 109 ALA A CA 1
ATOM 835 C C . ALA A 1 109 ? -13.117 45.594 -0.057 1 94.81 109 ALA A C 1
ATOM 837 O O . ALA A 1 109 ? -12.375 46.562 -0.169 1 94.81 109 ALA A O 1
ATOM 838 N N . ALA A 1 110 ? -12.875 44.562 0.728 1 95.06 110 ALA A N 1
ATOM 839 C CA . ALA A 1 110 ? -11.609 44.5 1.442 1 95.06 110 ALA A CA 1
ATOM 840 C C . ALA A 1 110 ? -10.43 44.438 0.47 1 95.06 110 ALA A C 1
ATOM 842 O O . ALA A 1 110 ? -9.422 45.094 0.682 1 95.06 110 ALA A O 1
ATOM 843 N N . GLU A 1 111 ? -10.578 43.688 -0.615 1 95.19 111 GLU A N 1
ATOM 844 C CA . GLU A 1 111 ? -9.547 43.594 -1.646 1 95.19 111 GLU A CA 1
ATOM 845 C C . GLU A 1 111 ? -9.25 45 -2.219 1 95.19 111 GLU A C 1
ATOM 847 O O . GLU A 1 111 ? -8.086 45.312 -2.473 1 95.19 111 GLU A O 1
ATOM 852 N N . GLU A 1 112 ? -10.281 45.688 -2.445 1 95.25 112 GLU A N 1
ATOM 853 C CA . GLU A 1 112 ? -10.125 47.031 -3.033 1 95.25 112 GLU A CA 1
ATOM 854 C C . GLU A 1 112 ? -9.305 47.938 -2.125 1 95.25 112 GLU A C 1
ATOM 856 O O . GLU A 1 112 ? -8.445 48.688 -2.598 1 95.25 112 GLU A O 1
ATOM 861 N N . HIS A 1 113 ? -9.633 47.906 -0.833 1 95.62 113 HIS A N 1
ATOM 862 C CA . HIS A 1 113 ? -8.852 48.719 0.108 1 95.62 113 HIS A CA 1
ATOM 863 C C . HIS A 1 113 ? -7.371 48.344 0.037 1 95.62 113 HIS A C 1
ATOM 865 O O . HIS A 1 113 ? -6.516 49.25 0.081 1 95.62 113 HIS A O 1
ATOM 871 N N . LEU A 1 114 ? -7.102 47.094 -0.079 1 95.25 114 LEU A N 1
ATOM 872 C CA . LEU A 1 114 ? -5.727 46.625 -0.098 1 95.25 114 LEU A CA 1
ATOM 873 C C . LEU A 1 114 ? -5.031 47 -1.397 1 95.25 114 LEU A C 1
ATOM 875 O O . LEU A 1 114 ? -3.855 47.375 -1.391 1 95.25 114 LEU A O 1
ATOM 879 N N . GLN A 1 115 ? -5.758 46.875 -2.484 1 94.12 115 GLN A N 1
ATOM 880 C CA . GLN A 1 115 ? -5.207 47.25 -3.779 1 94.12 115 GLN A CA 1
ATOM 881 C C . GLN A 1 115 ? -4.84 48.75 -3.799 1 94.12 115 GLN A C 1
ATOM 883 O O . GLN A 1 115 ? -3.771 49.125 -4.289 1 94.12 115 GLN A O 1
ATOM 888 N N . VAL A 1 116 ? -5.715 49.5 -3.285 1 94.56 116 VAL A N 1
ATOM 889 C CA . VAL A 1 116 ? -5.477 50.969 -3.221 1 94.56 116 VAL A CA 1
ATOM 890 C C . VAL A 1 116 ? -4.246 51.25 -2.363 1 94.56 116 VAL A C 1
ATOM 892 O O . VAL A 1 116 ? -3.406 52.062 -2.727 1 94.56 116 VAL A O 1
ATOM 895 N N . LEU A 1 117 ? -4.199 50.562 -1.251 1 93.88 117 LEU A N 1
ATOM 896 C CA . LEU A 1 117 ? -3.037 50.688 -0.385 1 93.88 117 LEU A CA 1
ATOM 897 C C . LEU A 1 117 ? -1.75 50.375 -1.143 1 93.88 117 LEU A C 1
ATOM 899 O O . LEU A 1 117 ? -0.776 51.125 -1.056 1 93.88 117 LEU A O 1
ATOM 903 N N . GLY A 1 118 ? -1.699 49.25 -1.809 1 92 118 GLY A N 1
ATOM 904 C CA . GLY A 1 118 ? -0.54 48.844 -2.592 1 92 118 GLY A CA 1
ATOM 905 C C . GLY A 1 118 ? -0.13 49.875 -3.619 1 92 118 GLY A C 1
ATOM 906 O O . GLY A 1 118 ? 1.061 50.156 -3.803 1 92 118 GLY A O 1
ATOM 907 N N . GLU A 1 119 ? -1.101 50.438 -4.262 1 91.19 119 GLU A N 1
ATOM 908 C CA . GLU A 1 119 ? -0.851 51.438 -5.297 1 91.19 119 GLU A CA 1
ATOM 909 C C . GLU A 1 119 ? -0.356 52.75 -4.688 1 91.19 119 GLU A C 1
ATOM 911 O O . GLU A 1 119 ? 0.511 53.438 -5.254 1 91.19 119 GLU A O 1
ATOM 916 N N . ASP A 1 120 ? -0.869 53.094 -3.604 1 91.44 120 ASP A N 1
ATOM 917 C CA . ASP A 1 120 ? -0.618 54.406 -2.994 1 91.44 120 ASP A CA 1
ATOM 918 C C . ASP A 1 120 ? 0.781 54.438 -2.385 1 91.44 120 ASP A C 1
ATOM 920 O O . ASP A 1 120 ? 1.515 55.406 -2.6 1 91.44 120 ASP A O 1
ATOM 924 N N . ILE A 1 121 ? 1.167 53.469 -1.656 1 91.06 121 ILE A N 1
ATOM 925 C CA . ILE A 1 121 ? 2.41 53.625 -0.907 1 91.06 121 ILE A CA 1
ATOM 926 C C . ILE A 1 121 ? 3.418 52.562 -1.353 1 91.06 121 ILE A C 1
ATOM 928 O O . ILE A 1 121 ? 4.508 52.469 -0.786 1 91.06 121 ILE A O 1
ATOM 932 N N . GLY A 1 122 ? 3.023 51.719 -2.279 1 89.31 122 GLY A N 1
ATOM 933 C CA . GLY A 1 122 ? 3.939 50.719 -2.85 1 89.31 122 GLY A CA 1
ATOM 934 C C . GLY A 1 122 ? 4.105 49.5 -1.987 1 89.31 122 GLY A C 1
ATOM 935 O O . GLY A 1 122 ? 5.121 48.812 -2.082 1 89.31 122 GLY A O 1
ATOM 936 N N . CYS A 1 123 ? 3.236 49.312 -1.098 1 89 123 CYS A N 1
ATOM 937 C CA . CYS A 1 123 ? 3.223 48.125 -0.239 1 89 123 CYS A CA 1
ATOM 938 C C . CYS A 1 123 ? 2.896 46.875 -1.039 1 89 123 CYS A C 1
ATOM 940 O O . CYS A 1 123 ? 1.929 46.844 -1.8 1 89 123 CYS A O 1
ATOM 942 N N . PRO A 1 124 ? 3.875 45.781 -0.991 1 92.88 124 PRO A N 1
ATOM 943 C CA . PRO A 1 124 ? 3.465 44.531 -1.619 1 92.88 124 PRO A CA 1
ATOM 944 C C . PRO A 1 124 ? 2.203 43.938 -0.992 1 92.88 124 PRO A C 1
ATOM 946 O O . PRO A 1 124 ? 2.113 43.812 0.234 1 92.88 124 PRO A O 1
ATOM 949 N N . VAL A 1 125 ? 1.225 43.656 -1.813 1 94.38 125 VAL A N 1
ATOM 950 C CA . VAL A 1 125 ? -0.042 43.094 -1.359 1 94.38 125 VAL A CA 1
ATOM 951 C C . VAL A 1 125 ? -0.286 41.75 -2.045 1 94.38 125 VAL A C 1
ATOM 953 O O . VAL A 1 125 ? -0.235 41.656 -3.273 1 94.38 125 VAL A O 1
ATOM 956 N N . TYR A 1 126 ? -0.458 40.688 -1.231 1 95.94 126 TYR A N 1
ATOM 957 C CA . TYR A 1 126 ? -0.753 39.344 -1.724 1 95.94 126 TYR A CA 1
ATOM 958 C C . TYR A 1 126 ? -2.174 38.938 -1.356 1 95.94 126 TYR A C 1
ATOM 960 O O . TYR A 1 126 ? -2.49 38.75 -0.178 1 95.94 126 TYR A O 1
ATOM 968 N N . ILE A 1 127 ? -3.023 38.812 -2.338 1 95.75 127 ILE A N 1
ATOM 969 C CA . ILE A 1 127 ? -4.41 38.438 -2.09 1 95.75 127 ILE A CA 1
ATOM 970 C C . ILE A 1 127 ? -4.645 37 -2.539 1 95.75 127 ILE A C 1
ATOM 972 O O . ILE A 1 127 ? -4.371 36.656 -3.689 1 95.75 127 ILE A O 1
ATOM 976 N N . PHE A 1 128 ? -5.078 36.156 -1.614 1 96.56 128 PHE A N 1
ATOM 977 C CA . PHE A 1 128 ? -5.426 34.75 -1.918 1 96.56 128 PHE A CA 1
ATOM 978 C C . PHE A 1 128 ? -6.934 34.562 -1.815 1 96.56 128 PHE A C 1
ATOM 980 O O . PHE A 1 128 ? -7.5 34.594 -0.723 1 96.56 128 PHE A O 1
ATOM 987 N N . ARG A 1 129 ? -7.562 34.344 -2.939 1 96.25 129 ARG A N 1
ATOM 988 C CA . ARG A 1 129 ? -8.953 33.906 -2.898 1 96.25 129 ARG A CA 1
ATOM 989 C C . ARG A 1 129 ? -9.047 32.406 -2.646 1 96.25 129 ARG A C 1
ATOM 991 O O . ARG A 1 129 ? -9.016 31.609 -3.588 1 96.25 129 ARG A O 1
ATOM 998 N N . LEU A 1 130 ? -9.148 32.062 -1.421 1 97 130 LEU A N 1
ATOM 999 C CA . LEU A 1 130 ? -9.094 30.656 -0.999 1 97 130 LEU A CA 1
ATOM 1000 C C . LEU A 1 130 ? -10.438 29.969 -1.229 1 97 130 LEU A C 1
ATOM 1002 O O . LEU A 1 130 ? -11.492 30.547 -0.949 1 97 130 LEU A O 1
ATOM 1006 N N . PRO A 1 131 ? -10.383 28.812 -1.817 1 96.38 131 PRO A N 1
ATOM 1007 C CA . PRO A 1 131 ? -11.594 27.984 -1.748 1 96.38 131 PRO A CA 1
ATOM 1008 C C . PRO A 1 131 ? -11.859 27.438 -0.348 1 96.38 131 PRO A C 1
ATOM 1010 O O . PRO A 1 131 ? -11.469 28.062 0.645 1 96.38 131 PRO A O 1
ATOM 1013 N N . ASN A 1 132 ? -12.562 26.297 -0.221 1 96.62 132 ASN A N 1
ATOM 1014 C CA . ASN A 1 132 ? -12.812 25.688 1.086 1 96.62 132 ASN A CA 1
ATOM 1015 C C . ASN A 1 132 ? -11.531 25.141 1.7 1 96.62 132 ASN A C 1
ATOM 1017 O O . ASN A 1 132 ? -11 24.125 1.235 1 96.62 132 ASN A O 1
ATOM 1021 N N . VAL A 1 133 ? -11.055 25.797 2.695 1 98.12 133 VAL A N 1
ATOM 1022 C CA . VAL A 1 133 ? -9.867 25.328 3.408 1 98.12 133 VAL A CA 1
ATOM 1023 C C . VAL A 1 133 ? -10.273 24.297 4.457 1 98.12 133 VAL A C 1
ATOM 1025 O O . VAL A 1 133 ? -11.266 24.469 5.164 1 98.12 133 VAL A O 1
ATOM 1028 N N . PHE A 1 134 ? -9.539 23.172 4.449 1 98.56 134 PHE A N 1
ATOM 1029 C CA . PHE A 1 134 ? -9.828 22.156 5.449 1 98.56 134 PHE A CA 1
ATOM 1030 C C . PHE A 1 134 ? -8.547 21.672 6.117 1 98.56 134 PHE A C 1
ATOM 1032 O O . PHE A 1 134 ? -7.457 21.859 5.578 1 98.56 134 PHE A O 1
ATOM 1039 N N . GLY A 1 135 ? -8.648 21.125 7.328 1 98.56 135 GLY A N 1
ATOM 1040 C CA . GLY A 1 135 ? -7.5 20.625 8.07 1 98.56 135 GLY A CA 1
ATOM 1041 C C . GLY A 1 135 ? -7.715 20.609 9.57 1 98.56 135 GLY A C 1
ATOM 1042 O O . GLY A 1 135 ? -8.828 20.844 10.047 1 98.56 135 GLY A O 1
ATOM 1043 N N . LYS A 1 136 ? -6.645 20.312 10.273 1 98.06 136 LYS A N 1
ATOM 1044 C CA . LYS A 1 136 ? -6.719 20.188 11.727 1 98.06 136 LYS A CA 1
ATOM 1045 C C . LYS A 1 136 ? -7.117 21.516 12.375 1 98.06 136 LYS A C 1
ATOM 1047 O O . LYS A 1 136 ? -6.707 22.578 11.922 1 98.06 136 LYS A O 1
ATOM 1052 N N . TRP A 1 137 ? -7.992 21.484 13.367 1 96.94 137 TRP A N 1
ATOM 1053 C CA . TRP A 1 137 ? -8.438 22.547 14.266 1 96.94 137 TRP A CA 1
ATOM 1054 C C . TRP A 1 137 ? -9.531 23.391 13.617 1 96.94 137 TRP A C 1
ATOM 1056 O O . TRP A 1 137 ? -9.867 24.469 14.109 1 96.94 137 TRP A O 1
ATOM 1066 N N . SER A 1 138 ? -10.008 22.969 12.461 1 97.25 138 SER A N 1
ATOM 1067 C CA . SER A 1 138 ? -11.188 23.625 11.914 1 97.25 138 SER A CA 1
ATOM 1068 C C . SER A 1 138 ? -12.422 23.359 12.773 1 97.25 138 SER A C 1
ATOM 1070 O O . SER A 1 138 ? -12.477 22.344 13.484 1 97.25 138 SER A O 1
ATOM 1072 N N . ARG A 1 139 ? -13.344 24.219 12.695 1 95.38 139 ARG A N 1
ATOM 1073 C CA . ARG A 1 139 ? -14.508 24.156 13.57 1 95.38 139 ARG A CA 1
ATOM 1074 C C . ARG A 1 139 ? -15.641 23.359 12.906 1 95.38 139 ARG A C 1
ATOM 1076 O O . ARG A 1 139 ? -16.125 23.75 11.844 1 95.38 139 ARG A O 1
ATOM 1083 N N . PRO A 1 140 ? -16.094 22.281 13.586 1 96.5 140 PRO A N 1
ATOM 1084 C CA . PRO A 1 140 ? -17.219 21.531 13.039 1 96.5 140 PRO A CA 1
ATOM 1085 C C . PRO A 1 140 ? -18.562 22.203 13.297 1 96.5 140 PRO A C 1
ATOM 1087 O O . PRO A 1 140 ? -18.688 23.016 14.219 1 96.5 140 PRO A O 1
ATOM 1090 N N . ASN A 1 141 ? -19.578 21.781 12.453 1 93.19 141 ASN A N 1
ATOM 1091 C CA . ASN A 1 141 ? -20.969 22.219 12.586 1 93.19 141 ASN A CA 1
ATOM 1092 C C . ASN A 1 141 ? -21.078 23.734 12.539 1 93.19 141 ASN A C 1
ATOM 1094 O O . ASN A 1 141 ? -21.812 24.344 13.328 1 93.19 141 ASN A O 1
ATOM 1098 N N . TYR A 1 142 ? -20.281 24.281 11.758 1 89.19 142 TYR A N 1
ATOM 1099 C CA . TYR A 1 142 ? -20.281 25.719 11.484 1 89.19 142 TYR A CA 1
ATOM 1100 C C . TYR A 1 142 ? -20.359 25.984 9.984 1 89.19 142 TYR A C 1
ATOM 1102 O O . TYR A 1 142 ? -21.422 25.875 9.383 1 89.19 142 TYR A O 1
ATOM 1110 N N . ASN A 1 143 ? -19.234 26.047 9.219 1 84.94 143 ASN A N 1
ATOM 1111 C CA . ASN A 1 143 ? -19.266 26.375 7.797 1 84.94 143 ASN A CA 1
ATOM 1112 C C . ASN A 1 143 ? -18.375 25.438 6.984 1 84.94 143 ASN A C 1
ATOM 1114 O O . ASN A 1 143 ? -17.969 25.781 5.871 1 84.94 143 ASN A O 1
ATOM 1118 N N . SER A 1 144 ? -18 24.375 7.59 1 92.81 144 SER A N 1
ATOM 1119 C CA . SER A 1 144 ? -17.125 23.438 6.906 1 92.81 144 SER A CA 1
ATOM 1120 C C . SER A 1 144 ? -17.734 22.031 6.844 1 92.81 144 SER A C 1
ATOM 1122 O O . SER A 1 144 ? -17.906 21.375 7.871 1 92.81 144 SER A O 1
ATOM 1124 N N . ALA A 1 145 ? -17.969 21.609 5.633 1 96.06 145 ALA A N 1
ATOM 1125 C CA . ALA A 1 145 ? -18.484 20.25 5.453 1 96.06 145 ALA A CA 1
ATOM 1126 C C . ALA A 1 145 ? -17.469 19.219 5.922 1 96.06 145 ALA A C 1
ATOM 1128 O O . ALA A 1 145 ? -17.812 18.25 6.602 1 96.06 145 ALA A O 1
ATOM 1129 N N . VAL A 1 146 ? -16.172 19.406 5.617 1 98.44 146 VAL A N 1
ATOM 1130 C CA . VAL A 1 146 ? -15.125 18.453 5.961 1 98.44 146 VAL A CA 1
ATOM 1131 C C . VAL A 1 146 ? -15.023 18.312 7.48 1 98.44 146 VAL A C 1
ATOM 1133 O O . VAL A 1 146 ? -15.055 17.203 8.008 1 98.44 146 VAL A O 1
ATOM 1136 N N . ALA A 1 147 ? -14.953 19.453 8.18 1 98.44 147 ALA A N 1
ATOM 1137 C CA . ALA A 1 147 ? -14.844 19.438 9.633 1 98.44 147 ALA A CA 1
ATOM 1138 C C . ALA A 1 147 ? -16.062 18.781 10.273 1 98.44 147 ALA A C 1
ATOM 1140 O O . ALA A 1 147 ? -15.938 17.953 11.18 1 98.44 147 ALA A O 1
ATOM 1141 N N . THR A 1 148 ? -17.219 19.188 9.75 1 98.44 148 THR A N 1
ATOM 1142 C CA . THR A 1 148 ? -18.469 18.672 10.297 1 98.44 148 THR A CA 1
ATOM 1143 C C . THR A 1 148 ? -18.562 17.172 10.109 1 98.44 148 THR A C 1
ATOM 1145 O O . THR A 1 148 ? -18.891 16.438 11.047 1 98.44 148 THR A O 1
ATOM 1148 N N . PHE A 1 149 ? -18.281 16.703 8.898 1 98.69 149 PHE A N 1
ATOM 1149 C CA . PHE A 1 149 ? -18.344 15.281 8.617 1 98.69 149 PHE A CA 1
ATOM 1150 C C . PHE A 1 149 ? -17.344 14.508 9.461 1 98.69 149 PHE A C 1
ATOM 1152 O O . PHE A 1 149 ? -17.656 13.469 10.031 1 98.69 149 PHE A O 1
ATOM 1159 N N . CYS A 1 150 ? -16.078 14.953 9.539 1 98.75 150 CYS A N 1
ATOM 1160 C CA . CYS A 1 150 ? -15.07 14.289 10.367 1 98.75 150 CYS A CA 1
ATOM 1161 C C . CYS A 1 150 ? -15.562 14.141 11.797 1 98.75 150 CYS A C 1
ATOM 1163 O O . CYS A 1 150 ? -15.547 13.039 12.359 1 98.75 150 CYS A O 1
ATOM 1165 N N . HIS A 1 151 ? -16 15.258 12.359 1 98.56 151 HIS A N 1
ATOM 1166 C CA . HIS A 1 151 ? -16.453 15.297 13.75 1 98.56 151 HIS A CA 1
ATOM 1167 C C . HIS A 1 151 ? -17.609 14.328 13.977 1 98.56 151 HIS A C 1
ATOM 1169 O O . HIS A 1 151 ? -17.578 13.539 14.922 1 98.56 151 HIS A O 1
ATOM 1175 N N . ASN A 1 152 ? -18.562 14.445 13.125 1 98.5 152 ASN A N 1
ATOM 1176 C CA . ASN A 1 152 ? -19.781 13.664 13.305 1 98.5 152 ASN A CA 1
ATOM 1177 C C . ASN A 1 152 ? -19.531 12.18 13.062 1 98.5 152 ASN A C 1
ATOM 1179 O O . ASN A 1 152 ? -19.969 11.336 13.844 1 98.5 152 ASN A O 1
ATOM 1183 N N . ILE A 1 153 ? -18.859 11.812 12.031 1 98.5 153 ILE A N 1
ATOM 1184 C CA . ILE A 1 153 ? -18.641 10.422 11.648 1 98.5 153 ILE A CA 1
ATOM 1185 C C . ILE A 1 153 ? -17.844 9.711 12.734 1 98.5 153 ILE A C 1
ATOM 1187 O O . ILE A 1 153 ? -18.156 8.586 13.117 1 98.5 153 ILE A O 1
ATOM 1191 N N . ILE A 1 154 ? -16.828 10.352 13.25 1 97.94 154 ILE A N 1
ATOM 1192 C CA . ILE A 1 154 ? -15.992 9.797 14.297 1 97.94 154 ILE A CA 1
ATOM 1193 C C . ILE A 1 154 ? -16.844 9.484 15.531 1 97.94 154 ILE A C 1
ATOM 1195 O O . ILE A 1 154 ? -16.578 8.508 16.234 1 97.94 154 ILE A O 1
ATOM 1199 N N . ARG A 1 155 ? -17.875 10.273 15.781 1 97.31 155 ARG A N 1
ATOM 1200 C CA . ARG A 1 155 ? -18.688 10.195 17 1 97.31 155 ARG A CA 1
ATOM 1201 C C . ARG A 1 155 ? -20 9.477 16.734 1 97.31 155 ARG A C 1
ATOM 1203 O O . ARG A 1 155 ? -20.906 9.492 17.578 1 97.31 155 ARG A O 1
ATOM 1210 N N . ASP A 1 156 ? -20.188 9.008 15.57 1 96.88 156 ASP A N 1
ATOM 1211 C CA . ASP A 1 156 ? -21.391 8.281 15.156 1 96.88 156 ASP A CA 1
ATOM 1212 C C . ASP A 1 156 ? -22.609 9.188 15.203 1 96.88 156 ASP A C 1
ATOM 1214 O O . ASP A 1 156 ? -23.703 8.758 15.594 1 96.88 156 ASP A O 1
ATOM 1218 N N . ILE A 1 157 ? -22.375 10.445 15.008 1 97.69 157 ILE A N 1
ATOM 1219 C CA . ILE A 1 157 ? -23.453 11.398 14.805 1 97.69 157 ILE A CA 1
ATOM 1220 C C . ILE A 1 157 ? -23.828 11.453 13.32 1 97.69 157 ILE A C 1
ATOM 1222 O O . ILE A 1 157 ? -22.938 11.523 12.461 1 97.69 157 ILE A O 1
ATOM 1226 N N . PRO A 1 158 ? -25.047 11.375 12.961 1 97 158 PRO A N 1
ATOM 1227 C CA . PRO A 1 158 ? -25.438 11.391 11.555 1 97 158 PRO A CA 1
ATOM 1228 C C . PRO A 1 158 ? -25 12.664 10.836 1 97 158 PRO A C 1
ATOM 1230 O O . PRO A 1 158 ? -25 13.742 11.422 1 97 158 PRO A O 1
ATOM 1233 N N . ILE A 1 159 ? -24.641 12.492 9.617 1 97.5 159 ILE A N 1
ATOM 1234 C CA . ILE A 1 159 ? -24.344 13.656 8.789 1 97.5 159 ILE A CA 1
ATOM 1235 C C . ILE A 1 159 ? -25.516 13.93 7.84 1 97.5 159 ILE A C 1
ATOM 1237 O O . ILE A 1 159 ? -26.312 13.031 7.551 1 97.5 159 ILE A O 1
ATOM 1241 N N . GLN A 1 160 ? -25.641 15.156 7.41 1 96.19 160 GLN A N 1
ATOM 1242 C CA . GLN A 1 160 ? -26.672 15.562 6.457 1 96.19 160 GLN A CA 1
ATOM 1243 C C . GLN A 1 160 ? -26.047 15.984 5.129 1 96.19 160 GLN A C 1
ATOM 1245 O O . GLN A 1 160 ? -25.156 16.828 5.098 1 96.19 160 GLN A O 1
ATOM 1250 N N . ILE A 1 161 ? -26.484 15.297 4.098 1 96.44 161 ILE A N 1
ATOM 1251 C CA . ILE A 1 161 ? -26.047 15.641 2.754 1 96.44 161 ILE A CA 1
ATOM 1252 C C . ILE A 1 161 ? -27.234 16.078 1.908 1 96.44 161 ILE A C 1
ATOM 1254 O O . ILE A 1 161 ? -28.125 15.289 1.627 1 96.44 161 ILE A O 1
ATOM 1258 N N . ASN A 1 162 ? -27.266 17.266 1.503 1 95 162 ASN A N 1
ATOM 1259 C CA . ASN A 1 162 ? -28.359 17.797 0.704 1 95 162 ASN A CA 1
ATOM 1260 C C . ASN A 1 162 ? -28.234 17.406 -0.762 1 95 162 ASN A C 1
ATOM 1262 O O . ASN A 1 162 ? -29.234 17.062 -1.405 1 95 162 ASN A O 1
ATOM 1266 N N . ASN A 1 163 ? -27.047 17.453 -1.304 1 96.88 163 ASN A N 1
ATOM 1267 C CA . ASN A 1 163 ? -26.734 17.078 -2.68 1 96.88 163 ASN A CA 1
ATOM 1268 C C . ASN A 1 163 ? -25.422 16.312 -2.766 1 96.88 163 ASN A C 1
ATOM 1270 O O . ASN A 1 163 ? -24.344 16.922 -2.783 1 96.88 163 ASN A O 1
ATOM 1274 N N . SER A 1 164 ? -25.5 15.078 -2.979 1 97.06 164 SER A N 1
ATOM 1275 C CA . SER A 1 164 ? -24.328 14.211 -2.955 1 97.06 164 SER A CA 1
ATOM 1276 C C . SER A 1 164 ? -23.422 14.469 -4.152 1 97.06 164 SER A C 1
ATOM 1278 O O . SER A 1 164 ? -22.219 14.234 -4.086 1 97.06 164 SER A O 1
ATOM 1280 N N . SER A 1 165 ? -24 14.945 -5.168 1 97.62 165 SER A N 1
ATOM 1281 C CA . SER A 1 165 ? -23.25 15.133 -6.398 1 97.62 165 SER A CA 1
ATOM 1282 C C . SER A 1 165 ? -22.594 16.516 -6.441 1 97.62 165 SER A C 1
ATOM 1284 O O . SER A 1 165 ? -21.797 16.797 -7.328 1 97.62 165 SER A O 1
ATOM 1286 N N . ALA A 1 166 ? -22.953 17.406 -5.473 1 97.12 166 ALA A N 1
ATOM 1287 C CA . ALA A 1 166 ? -22.359 18.75 -5.434 1 97.12 166 ALA A CA 1
ATOM 1288 C C . ALA A 1 166 ? -20.844 18.656 -5.32 1 97.12 166 ALA A C 1
ATOM 1290 O O . ALA A 1 166 ? -20.312 17.938 -4.469 1 97.12 166 ALA A O 1
ATOM 1291 N N . GLU A 1 167 ? -20.188 19.359 -6.188 1 97.62 167 GLU A N 1
ATOM 1292 C CA . GLU A 1 167 ? -18.734 19.391 -6.191 1 97.62 167 GLU A CA 1
ATOM 1293 C C . GLU A 1 167 ? -18.203 20.547 -5.352 1 97.62 167 GLU A C 1
ATOM 1295 O O . GLU A 1 167 ? -18.703 21.672 -5.434 1 97.62 167 GLU A O 1
ATOM 1300 N N . ILE A 1 168 ? -17.203 20.281 -4.609 1 96.88 168 ILE A N 1
ATOM 1301 C CA . ILE A 1 168 ? -16.562 21.344 -3.842 1 96.88 168 ILE A CA 1
ATOM 1302 C C . ILE A 1 168 ? -15.07 21.359 -4.133 1 96.88 168 ILE A C 1
ATOM 1304 O O . ILE A 1 168 ? -14.469 20.312 -4.418 1 96.88 168 ILE A O 1
ATOM 1308 N N . THR A 1 169 ? -14.508 22.469 -4.086 1 97.75 169 THR A N 1
ATOM 1309 C CA . THR A 1 169 ? -13.07 22.672 -4.227 1 97.75 169 THR A CA 1
ATOM 1310 C C . THR A 1 169 ? -12.414 22.859 -2.859 1 97.75 169 THR A C 1
ATOM 1312 O O . THR A 1 169 ? -12.828 23.719 -2.082 1 97.75 169 THR A O 1
ATOM 1315 N N . LEU A 1 170 ? -11.383 22.031 -2.617 1 98.38 170 LEU A N 1
ATOM 1316 C CA . LEU A 1 170 ? -10.75 22.031 -1.303 1 98.38 170 LEU A CA 1
ATOM 1317 C C . LEU A 1 170 ? -9.273 22.406 -1.411 1 98.38 170 LEU A C 1
ATOM 1319 O O . LEU A 1 170 ? -8.609 22.047 -2.389 1 98.38 170 LEU A O 1
ATOM 1323 N N . VAL A 1 171 ? -8.797 23.078 -0.47 1 98.5 171 VAL A N 1
ATOM 1324 C CA . VAL A 1 171 ? -7.363 23.281 -0.301 1 98.5 171 VAL A CA 1
ATOM 1325 C C . VAL A 1 171 ? -6.957 22.922 1.126 1 98.5 171 VAL A C 1
ATOM 1327 O O . VAL A 1 171 ? -7.648 23.266 2.084 1 98.5 171 VAL A O 1
ATOM 1330 N N . TYR A 1 172 ? -5.883 22.188 1.243 1 98.62 172 TYR A N 1
ATOM 1331 C CA . TYR A 1 172 ? -5.441 21.641 2.523 1 98.62 172 TYR A CA 1
ATOM 1332 C C . TYR A 1 172 ? -4.676 22.688 3.324 1 98.62 172 TYR A C 1
ATOM 1334 O O . TYR A 1 172 ? -3.832 23.406 2.775 1 98.62 172 TYR A O 1
ATOM 1342 N N . ILE A 1 173 ? -4.891 22.797 4.586 1 98.62 173 ILE A N 1
ATOM 1343 C CA . ILE A 1 173 ? -4.414 23.859 5.465 1 98.62 173 ILE A CA 1
ATOM 1344 C C . ILE A 1 173 ? -2.889 23.906 5.445 1 98.62 173 ILE A C 1
ATOM 1346 O O . ILE A 1 173 ? -2.291 24.984 5.441 1 98.62 173 ILE A O 1
ATOM 1350 N N . ASP A 1 174 ? -2.248 22.75 5.414 1 97.81 174 ASP A N 1
ATOM 1351 C CA . ASP A 1 174 ? -0.789 22.75 5.441 1 97.81 174 ASP A CA 1
ATOM 1352 C C . ASP A 1 174 ? -0.215 23.312 4.141 1 97.81 174 ASP A C 1
ATOM 1354 O O . ASP A 1 174 ? 0.854 23.922 4.145 1 97.81 174 ASP A O 1
ATOM 1358 N N . ASP A 1 175 ? -0.884 23.094 3.068 1 97.88 175 ASP A N 1
ATOM 1359 C CA . ASP A 1 175 ? -0.463 23.688 1.805 1 97.88 175 ASP A CA 1
ATOM 1360 C C . ASP A 1 175 ? -0.659 25.203 1.821 1 97.88 175 ASP A C 1
ATOM 1362 O O . ASP A 1 175 ? 0.163 25.953 1.279 1 97.88 175 ASP A O 1
ATOM 1366 N N . VAL A 1 176 ? -1.76 25.625 2.418 1 98.31 176 VAL A N 1
ATOM 1367 C CA . VAL A 1 176 ? -2.027 27.047 2.568 1 98.31 176 VAL A CA 1
ATOM 1368 C C . VAL A 1 176 ? -0.904 27.703 3.367 1 98.31 176 VAL A C 1
ATOM 1370 O O . VAL A 1 176 ? -0.292 28.672 2.91 1 98.31 176 VAL A O 1
ATOM 1373 N N . VAL A 1 177 ? -0.602 27.141 4.488 1 97.88 177 VAL A N 1
ATOM 1374 C CA . VAL A 1 177 ? 0.395 27.719 5.383 1 97.88 177 VAL A CA 1
ATOM 1375 C C . VAL A 1 177 ? 1.767 27.703 4.711 1 97.88 177 VAL A C 1
ATOM 1377 O O . VAL A 1 177 ? 2.518 28.672 4.793 1 97.88 177 VAL A O 1
ATOM 1380 N N . ARG A 1 178 ? 2.078 26.609 4.055 1 95.88 178 ARG A N 1
ATOM 1381 C CA . ARG A 1 178 ? 3.352 26.531 3.348 1 95.88 178 ARG A CA 1
ATOM 1382 C C . ARG A 1 178 ? 3.473 27.625 2.297 1 95.88 178 ARG A C 1
ATOM 1384 O O . ARG A 1 178 ? 4.539 28.219 2.133 1 95.88 178 ARG A O 1
ATOM 1391 N N . THR A 1 179 ? 2.422 27.797 1.584 1 96.81 179 THR A N 1
ATOM 1392 C CA . THR A 1 179 ? 2.412 28.844 0.568 1 96.81 179 THR A CA 1
ATOM 1393 C C . THR A 1 179 ? 2.582 30.219 1.208 1 96.81 179 THR A C 1
ATOM 1395 O O . THR A 1 179 ? 3.342 31.062 0.708 1 96.81 179 THR A O 1
ATOM 1398 N N . PHE A 1 180 ? 1.888 30.484 2.289 1 97.12 180 PHE A N 1
ATOM 1399 C CA . PHE A 1 180 ? 1.994 31.75 3.012 1 97.12 180 PHE A CA 1
ATOM 1400 C C . PHE A 1 180 ? 3.426 31.984 3.475 1 97.12 180 PHE A C 1
ATOM 1402 O O . PHE A 1 180 ? 3.947 33.094 3.35 1 97.12 180 PHE A O 1
ATOM 1409 N N . MET A 1 181 ? 4.004 30.922 3.967 1 95.31 181 MET A N 1
ATOM 1410 C CA . MET A 1 181 ? 5.387 31.016 4.434 1 95.31 181 MET A CA 1
ATOM 1411 C C . MET A 1 181 ? 6.324 31.359 3.277 1 95.31 181 MET A C 1
ATOM 1413 O O . MET A 1 181 ? 7.285 32.094 3.449 1 95.31 181 MET A O 1
ATOM 1417 N N . LYS A 1 182 ? 6.059 30.797 2.135 1 94.88 182 LYS A N 1
ATOM 1418 C CA . LYS A 1 182 ? 6.859 31.109 0.954 1 94.88 182 LYS A CA 1
ATOM 1419 C C . LYS A 1 182 ? 6.746 32.594 0.591 1 94.88 182 LYS A C 1
ATOM 1421 O O . LYS A 1 182 ? 7.73 33.219 0.177 1 94.88 182 LYS A O 1
ATOM 1426 N N . VAL A 1 183 ? 5.582 33.125 0.714 1 95.31 183 VAL A N 1
ATOM 1427 C CA . VAL A 1 183 ? 5.371 34.562 0.443 1 95.31 183 VAL A CA 1
ATOM 1428 C C . VAL A 1 183 ? 6.18 35.406 1.428 1 95.31 183 VAL A C 1
ATOM 1430 O O . VAL A 1 183 ? 6.898 36.312 1.026 1 95.31 183 VAL A O 1
ATOM 1433 N N . MET A 1 184 ? 6.09 35.031 2.686 1 95.19 184 MET A N 1
ATOM 1434 C CA . MET A 1 184 ? 6.793 35.781 3.73 1 95.19 184 MET A CA 1
ATOM 1435 C C . MET A 1 184 ? 8.297 35.75 3.49 1 95.19 184 MET A C 1
ATOM 1437 O O . MET A 1 184 ? 8.992 36.75 3.775 1 95.19 184 MET A O 1
ATOM 1441 N N . ASP A 1 185 ? 8.742 34.594 2.891 1 93.81 185 ASP A N 1
ATOM 1442 C CA . ASP A 1 185 ? 10.172 34.406 2.65 1 93.81 185 ASP A CA 1
ATOM 1443 C C . ASP A 1 185 ? 10.602 35.094 1.353 1 93.81 185 ASP A C 1
ATOM 1445 O O . ASP A 1 185 ? 11.781 35.062 0.983 1 93.81 185 ASP A O 1
ATOM 1449 N N . GLY A 1 186 ? 9.656 35.688 0.69 1 90.12 186 GLY A N 1
ATOM 1450 C CA . GLY A 1 186 ? 9.969 36.406 -0.535 1 90.12 186 GLY A CA 1
ATOM 1451 C C . GLY A 1 186 ? 10.141 35.5 -1.735 1 90.12 186 GLY A C 1
ATOM 1452 O O . GLY A 1 186 ? 10.812 35.875 -2.705 1 90.12 186 GLY A O 1
ATOM 1453 N N . LYS A 1 187 ? 9.641 34.312 -1.664 1 84.12 187 LYS A N 1
ATOM 1454 C CA . LYS A 1 187 ? 9.852 33.312 -2.721 1 84.12 187 LYS A CA 1
ATOM 1455 C C . LYS A 1 187 ? 8.734 33.375 -3.758 1 84.12 187 LYS A C 1
ATOM 1457 O O . LYS A 1 187 ? 8.82 32.75 -4.805 1 84.12 187 LYS A O 1
ATOM 1462 N N . LEU A 1 188 ? 7.645 34.094 -3.48 1 80.69 188 LEU A N 1
ATOM 1463 C CA . LEU A 1 188 ? 6.547 34.281 -4.426 1 80.69 188 LEU A CA 1
ATOM 1464 C C . LEU A 1 188 ? 6.414 35.719 -4.855 1 80.69 188 LEU A C 1
ATOM 1466 O O . LEU A 1 188 ? 6.609 36.625 -4.047 1 80.69 188 LEU A O 1
ATOM 1470 N N . SER A 1 189 ? 6.285 35.875 -6.168 1 72.38 189 SER A N 1
ATOM 1471 C CA . SER A 1 189 ? 6.199 37.219 -6.742 1 72.38 189 SER A CA 1
ATOM 1472 C C . SER A 1 189 ? 4.93 37.938 -6.289 1 72.38 189 SER A C 1
ATOM 1474 O O . SER A 1 189 ? 3.939 37.281 -5.941 1 72.38 189 SER A O 1
ATOM 1476 N N . ASN A 1 190 ? 5.125 39.219 -6.266 1 65.06 190 ASN A N 1
ATOM 1477 C CA . ASN A 1 190 ? 4.043 40.094 -5.863 1 65.06 190 ASN A CA 1
ATOM 1478 C C . ASN A 1 190 ? 2.959 40.188 -6.938 1 65.06 190 ASN A C 1
ATOM 1480 O O . ASN A 1 190 ? 3.195 40.719 -8.023 1 65.06 190 ASN A O 1
ATOM 1484 N N . ALA A 1 191 ? 2.115 39.125 -6.988 1 66.12 191 ALA A N 1
ATOM 1485 C CA . ALA A 1 191 ? 0.935 39.219 -7.844 1 66.12 191 ALA A CA 1
ATOM 1486 C C . ALA A 1 191 ? -0.339 39.312 -7.012 1 66.12 191 ALA A C 1
ATOM 1488 O O . ALA A 1 191 ? -0.461 38.688 -5.965 1 66.12 191 ALA A O 1
ATOM 1489 N N . VAL A 1 192 ? -1.25 40.312 -7.312 1 63.94 192 VAL A N 1
ATOM 1490 C CA . VAL A 1 192 ? -2.484 40.625 -6.605 1 63.94 192 VAL A CA 1
ATOM 1491 C C . VAL A 1 192 ? -3.336 39.375 -6.457 1 63.94 192 VAL A C 1
ATOM 1493 O O . VAL A 1 192 ? -3.904 39.125 -5.391 1 63.94 192 VAL A O 1
ATOM 1496 N N . SER A 1 193 ? -3.145 38.406 -7.293 1 71.31 193 SER A N 1
ATOM 1497 C CA . SER A 1 193 ? -3.98 37.188 -7.207 1 71.31 193 SER A CA 1
ATOM 1498 C C . SER A 1 193 ? -3.15 35.938 -7.363 1 71.31 193 SER A C 1
ATOM 1500 O O . SER A 1 193 ? -2.521 35.719 -8.398 1 71.31 193 SER A O 1
ATOM 1502 N N . LEU A 1 194 ? -3.025 35.344 -6.176 1 89.81 194 LEU A N 1
ATOM 1503 C CA . LEU A 1 194 ? -2.268 34.125 -6.117 1 89.81 194 LEU A CA 1
ATOM 1504 C C . LEU A 1 194 ? -3.174 32.938 -5.746 1 89.81 194 LEU A C 1
ATOM 1506 O O . LEU A 1 194 ? -4.309 33.156 -5.309 1 89.81 194 LEU A O 1
ATOM 1510 N N . GLN A 1 195 ? -2.785 31.812 -6.125 1 92.75 195 GLN A N 1
ATOM 1511 C CA . GLN A 1 195 ? -3.561 30.625 -5.785 1 92.75 195 GLN A CA 1
ATOM 1512 C C . GLN A 1 195 ? -2.711 29.625 -5.012 1 92.75 195 GLN A C 1
ATOM 1514 O O . GLN A 1 195 ? -1.498 29.531 -5.219 1 92.75 195 GLN A O 1
ATOM 1519 N N . VAL A 1 196 ? -3.35 28.984 -4.086 1 96.5 196 VAL A N 1
ATOM 1520 C CA . VAL A 1 196 ? -2.701 27.891 -3.373 1 96.5 196 VAL A CA 1
ATOM 1521 C C . VAL A 1 196 ? -2.924 26.578 -4.129 1 96.5 196 VAL A C 1
ATOM 1523 O O . VAL A 1 196 ? -4.047 26.281 -4.543 1 96.5 196 VAL A O 1
ATOM 1526 N N . GLU A 1 197 ? -1.849 25.922 -4.328 1 95.75 197 GLU A N 1
ATOM 1527 C CA . GLU A 1 197 ? -1.899 24.609 -4.969 1 95.75 197 GLU A CA 1
ATOM 1528 C C . GLU A 1 197 ? -1.342 23.531 -4.051 1 95.75 197 GLU A C 1
ATOM 1530 O O . GLU A 1 197 ? -0.45 23.797 -3.24 1 95.75 197 GLU A O 1
ATOM 1535 N N . PRO A 1 198 ? -1.772 22.281 -4.16 1 97.62 198 PRO A N 1
ATOM 1536 C CA . PRO A 1 198 ? -2.816 21.828 -5.086 1 97.62 198 PRO A CA 1
ATOM 1537 C C . PRO A 1 198 ? -4.223 22.141 -4.582 1 97.62 198 PRO A C 1
ATOM 1539 O O . PRO A 1 198 ? -4.445 22.234 -3.373 1 97.62 198 PRO A O 1
ATOM 1542 N N . GLN A 1 199 ? -5.117 22.359 -5.469 1 98.19 199 GLN A N 1
ATOM 1543 C CA . GLN A 1 199 ? -6.551 22.359 -5.203 1 98.19 199 GLN A CA 1
ATOM 1544 C C . GLN A 1 199 ? -7.191 21.031 -5.594 1 98.19 199 GLN A C 1
ATOM 1546 O O . GLN A 1 199 ? -6.852 20.453 -6.633 1 98.19 199 GLN A O 1
ATOM 1551 N N . TYR A 1 200 ? -8.031 20.531 -4.73 1 98.38 200 TYR A N 1
ATOM 1552 C CA . TYR A 1 200 ? -8.656 19.25 -4.957 1 98.38 200 TYR A CA 1
ATOM 1553 C C . TYR A 1 200 ? -10.141 19.406 -5.262 1 98.38 200 TYR A C 1
ATOM 1555 O O . TYR A 1 200 ? -10.812 20.25 -4.672 1 98.38 200 TYR A O 1
ATOM 1563 N N . GLN A 1 201 ? -10.641 18.672 -6.141 1 98.25 201 GLN A N 1
ATOM 1564 C CA . GLN A 1 201 ? -12.07 18.594 -6.422 1 98.25 201 GLN A CA 1
ATOM 1565 C C . GLN A 1 201 ? -12.641 17.266 -5.941 1 98.25 201 GLN A C 1
ATOM 1567 O O . GLN A 1 201 ? -12.047 16.203 -6.156 1 98.25 201 GLN A O 1
ATOM 1572 N N . ILE A 1 202 ? -13.812 17.312 -5.254 1 98.44 202 ILE A N 1
ATOM 1573 C CA . ILE A 1 202 ? -14.469 16.109 -4.762 1 98.44 202 ILE A CA 1
ATOM 1574 C C . ILE A 1 202 ? -15.953 16.375 -4.566 1 98.44 202 ILE A C 1
ATOM 1576 O O . ILE A 1 202 ? -16.359 17.469 -4.199 1 98.44 202 ILE A O 1
ATOM 1580 N N . SER A 1 203 ? -16.797 15.445 -4.82 1 98.69 203 SER A N 1
ATOM 1581 C CA . SER A 1 203 ? -18.219 15.602 -4.5 1 98.69 203 SER A CA 1
ATOM 1582 C C . SER A 1 203 ? -18.469 15.398 -3.012 1 98.69 203 SER A C 1
ATOM 1584 O O . SER A 1 203 ? -17.703 14.711 -2.332 1 98.69 203 SER A O 1
ATOM 1586 N N . VAL A 1 204 ? -19.531 15.977 -2.535 1 98.38 204 VAL A N 1
ATOM 1587 C CA . VAL A 1 204 ? -19.875 15.867 -1.123 1 98.38 204 VAL A CA 1
ATOM 1588 C C . VAL A 1 204 ? -20.109 14.398 -0.765 1 98.38 204 VAL A C 1
ATOM 1590 O O . VAL A 1 204 ? -19.719 13.945 0.313 1 98.38 204 VAL A O 1
ATOM 1593 N N . GLY A 1 205 ? -20.703 13.703 -1.694 1 98.62 205 GLY A N 1
ATOM 1594 C CA . GLY A 1 205 ? -20.906 12.281 -1.476 1 98.62 205 GLY A CA 1
ATOM 1595 C C . GLY A 1 205 ? -19.625 11.492 -1.365 1 98.62 205 GLY A C 1
ATOM 1596 O O . GLY A 1 205 ? -19.469 10.656 -0.474 1 98.62 205 GLY A O 1
ATOM 1597 N N . GLU A 1 206 ? -18.703 11.727 -2.271 1 98.62 206 GLU A N 1
ATOM 1598 C CA . GLU A 1 206 ? -17.406 11.062 -2.25 1 98.62 206 GLU A CA 1
ATOM 1599 C C . GLU A 1 206 ? -16.625 11.398 -0.982 1 98.62 206 GLU A C 1
ATOM 1601 O O . GLU A 1 206 ? -15.906 10.555 -0.442 1 98.62 206 GLU A O 1
ATOM 1606 N N . LEU A 1 207 ? -16.75 12.625 -0.551 1 98.81 207 LEU A N 1
ATOM 1607 C CA . LEU A 1 207 ? -16.125 13.039 0.7 1 98.81 207 LEU A CA 1
ATOM 1608 C C . LEU A 1 207 ? -16.641 12.195 1.866 1 98.81 207 LEU A C 1
ATOM 1610 O O . LEU A 1 207 ? -15.844 11.656 2.639 1 98.81 207 LEU A O 1
ATOM 1614 N N . ALA A 1 208 ? -17.906 12.125 1.927 1 98.75 208 ALA A N 1
ATOM 1615 C CA . ALA A 1 208 ? -18.5 11.344 2.998 1 98.75 208 ALA A CA 1
ATOM 1616 C C . ALA A 1 208 ? -18.047 9.883 2.926 1 98.75 208 ALA A C 1
ATOM 1618 O O . ALA A 1 208 ? -17.688 9.289 3.941 1 98.75 208 ALA A O 1
ATOM 1619 N N . GLU A 1 209 ? -18.094 9.359 1.736 1 98.62 209 GLU A N 1
ATOM 1620 C CA . GLU A 1 209 ? -17.688 7.965 1.539 1 98.62 209 GLU A CA 1
ATOM 1621 C C . GLU A 1 209 ? -16.266 7.73 2.012 1 98.62 209 GLU A C 1
ATOM 1623 O O . GLU A 1 209 ? -15.977 6.734 2.676 1 98.62 209 GLU A O 1
ATOM 1628 N N . GLN A 1 210 ? -15.383 8.609 1.653 1 98.69 210 GLN A N 1
ATOM 1629 C CA . GLN A 1 210 ? -13.984 8.5 2.053 1 98.69 210 GLN A CA 1
ATOM 1630 C C . GLN A 1 210 ? -13.836 8.531 3.57 1 98.69 210 GLN A C 1
ATOM 1632 O O . GLN A 1 210 ? -13.055 7.766 4.145 1 98.69 210 GLN A O 1
ATOM 1637 N N . LEU A 1 211 ? -14.523 9.367 4.207 1 98.81 211 LEU A N 1
ATOM 1638 C CA . LEU A 1 211 ? -14.43 9.5 5.656 1 98.81 211 LEU A CA 1
ATOM 1639 C C . LEU A 1 211 ? -15.008 8.273 6.352 1 98.81 211 LEU A C 1
ATOM 1641 O O . LEU A 1 211 ? -14.477 7.82 7.371 1 98.81 211 LEU A O 1
ATOM 1645 N N . TYR A 1 212 ? -16.078 7.758 5.809 1 98.69 212 TYR A N 1
ATOM 1646 C CA . TYR A 1 212 ? -16.594 6.508 6.352 1 98.69 212 TYR A CA 1
ATOM 1647 C C . TYR A 1 212 ? -15.594 5.371 6.172 1 98.69 212 TYR A C 1
ATOM 1649 O O . TYR A 1 212 ? -15.5 4.484 7.02 1 98.69 212 TYR A O 1
ATOM 1657 N N . GLU A 1 213 ? -14.945 5.398 5.031 1 98.38 213 GLU A N 1
ATOM 1658 C CA . GLU A 1 213 ? -13.891 4.406 4.82 1 98.38 213 GLU A CA 1
ATOM 1659 C C . GLU A 1 213 ? -12.836 4.484 5.918 1 98.38 213 GLU A C 1
ATOM 1661 O O . GLU A 1 213 ? -12.359 3.455 6.406 1 98.38 213 GLU A O 1
ATOM 1666 N N . PHE A 1 214 ? -12.414 5.688 6.312 1 98.5 214 PHE A N 1
ATOM 1667 C CA . PHE A 1 214 ? -11.445 5.859 7.391 1 98.5 214 PHE A CA 1
ATOM 1668 C C . PHE A 1 214 ? -11.969 5.258 8.688 1 98.5 214 PHE A C 1
ATOM 1670 O O . PHE A 1 214 ? -11.258 4.512 9.359 1 98.5 214 PHE A O 1
ATOM 1677 N N . ARG A 1 215 ? -13.18 5.602 8.977 1 98.06 215 ARG A N 1
ATOM 1678 C CA . ARG A 1 215 ? -13.789 5.074 10.195 1 98.06 215 ARG A CA 1
ATOM 1679 C C . ARG A 1 215 ? -13.797 3.551 10.188 1 98.06 215 ARG A C 1
ATOM 1681 O O . ARG A 1 215 ? -13.406 2.916 11.172 1 98.06 215 ARG A O 1
ATOM 1688 N N . ASN A 1 216 ? -14.227 2.975 9.086 1 97.88 216 ASN A N 1
ATOM 1689 C CA . ASN A 1 216 ? -14.414 1.533 8.977 1 97.88 216 ASN A CA 1
ATOM 1690 C C . ASN A 1 216 ? -13.086 0.795 8.891 1 97.88 216 ASN A C 1
ATOM 1692 O O . ASN A 1 216 ? -13.031 -0.419 9.094 1 97.88 216 ASN A O 1
ATOM 1696 N N . SER A 1 217 ? -12.031 1.481 8.586 1 97.44 217 SER A N 1
ATOM 1697 C CA . SER A 1 217 ? -10.727 0.853 8.43 1 97.44 217 SER A CA 1
ATOM 1698 C C . SER A 1 217 ? -10.25 0.243 9.75 1 97.44 217 SER A C 1
ATOM 1700 O O . SER A 1 217 ? -9.5 -0.738 9.75 1 97.44 217 SER A O 1
ATOM 1702 N N . ARG A 1 218 ? -10.656 0.774 10.914 1 97.06 218 ARG A N 1
ATOM 1703 C CA . ARG A 1 218 ? -10.273 0.235 12.211 1 97.06 218 ARG A CA 1
ATOM 1704 C C . ARG A 1 218 ? -10.859 -1.156 12.43 1 97.06 218 ARG A C 1
ATOM 1706 O O . ARG A 1 218 ? -10.289 -1.968 13.164 1 97.06 218 ARG A O 1
ATOM 1713 N N . LYS A 1 219 ? -11.961 -1.405 11.773 1 96.5 219 LYS A N 1
ATOM 1714 C CA . LYS A 1 219 ? -12.586 -2.721 11.859 1 96.5 219 LYS A CA 1
ATOM 1715 C C . LYS A 1 219 ? -12.078 -3.645 10.758 1 96.5 219 LYS A C 1
ATOM 1717 O O . LYS A 1 219 ? -11.734 -4.797 11.016 1 96.5 219 LYS A O 1
ATOM 1722 N N . SER A 1 220 ? -12 -3.156 9.562 1 96.19 220 SER A N 1
ATOM 1723 C CA . SER A 1 220 ? -11.586 -3.975 8.43 1 96.19 220 SER A CA 1
ATOM 1724 C C . SER A 1 220 ? -10.078 -4.184 8.406 1 96.19 220 SER A C 1
ATOM 1726 O O . SER A 1 220 ? -9.578 -5.059 7.703 1 96.19 220 SER A O 1
ATOM 1728 N N . LEU A 1 221 ? -9.32 -3.271 9.031 1 96.94 221 LEU A N 1
ATOM 1729 C CA . LEU A 1 221 ? -7.863 -3.225 9.086 1 96.94 221 LEU A CA 1
ATOM 1730 C C . LEU A 1 221 ? -7.277 -2.895 7.715 1 96.94 221 LEU A C 1
ATOM 1732 O O . LEU A 1 221 ? -6.082 -3.084 7.484 1 96.94 221 LEU A O 1
ATOM 1736 N N . THR A 1 222 ? -8.062 -2.484 6.75 1 96.94 222 THR A N 1
ATOM 1737 C CA . THR A 1 222 ? -7.598 -2.096 5.426 1 96.94 222 THR A CA 1
ATOM 1738 C C . THR A 1 222 ? -7.43 -0.583 5.332 1 96.94 222 THR A C 1
ATOM 1740 O O . THR A 1 222 ? -8.398 0.165 5.445 1 96.94 222 THR A O 1
ATOM 1743 N N . THR A 1 223 ? -6.223 -0.143 5.133 1 97.25 223 THR A N 1
ATOM 1744 C CA . THR A 1 223 ? -5.965 1.288 5.023 1 97.25 223 THR A CA 1
ATOM 1745 C C . THR A 1 223 ? -6.199 1.772 3.594 1 97.25 223 THR A C 1
ATOM 1747 O O . THR A 1 223 ? -5.887 1.063 2.635 1 97.25 223 THR A O 1
ATOM 1750 N N . ALA A 1 224 ? -6.812 2.982 3.432 1 97.12 224 ALA A N 1
ATOM 1751 C CA . ALA A 1 224 ? -6.824 3.668 2.143 1 97.12 224 ALA A CA 1
ATOM 1752 C C . ALA A 1 224 ? -5.418 4.105 1.743 1 97.12 224 ALA A C 1
ATOM 1754 O O . ALA A 1 224 ? -4.449 3.846 2.463 1 97.12 224 ALA A O 1
ATOM 1755 N N . ARG A 1 225 ? -5.32 4.641 0.552 1 96.62 225 ARG A N 1
ATOM 1756 C CA . ARG A 1 225 ? -4.039 5.152 0.081 1 96.62 225 ARG A CA 1
ATOM 1757 C C . ARG A 1 225 ? -3.734 6.516 0.696 1 96.62 225 ARG A C 1
ATOM 1759 O O . ARG A 1 225 ? -3.725 7.531 -0.004 1 96.62 225 ARG A O 1
ATOM 1766 N N . VAL A 1 226 ? -3.359 6.484 1.924 1 97.75 226 VAL A N 1
ATOM 1767 C CA . VAL A 1 226 ? -3.301 7.695 2.738 1 97.75 226 VAL A CA 1
ATOM 1768 C C . VAL A 1 226 ? -1.89 8.273 2.695 1 97.75 226 VAL A C 1
ATOM 1770 O O . VAL A 1 226 ? -1.494 9.023 3.592 1 97.75 226 VAL A O 1
ATOM 1773 N N . GLY A 1 227 ? -1.088 7.922 1.734 1 95.5 227 GLY A N 1
ATOM 1774 C CA . GLY A 1 227 ? 0.303 8.344 1.697 1 95.5 227 GLY A CA 1
ATOM 1775 C C . GLY A 1 227 ? 0.528 9.578 0.843 1 95.5 227 GLY A C 1
ATOM 1776 O O . GLY A 1 227 ? 1.612 10.164 0.865 1 95.5 227 GLY A O 1
ATOM 1777 N N . SER A 1 228 ? -0.531 9.961 0.106 1 94 228 SER A N 1
ATOM 1778 C CA . SER A 1 228 ? -0.339 11.102 -0.778 1 94 228 SER A CA 1
ATOM 1779 C C . SER A 1 228 ? -1.675 11.703 -1.203 1 94 228 SER A C 1
ATOM 1781 O O . SER A 1 228 ? -2.727 11.086 -1.021 1 94 228 SER A O 1
ATOM 1783 N N . GLY A 1 229 ? -1.642 12.938 -1.595 1 96.44 229 GLY A N 1
ATOM 1784 C CA . GLY A 1 229 ? -2.779 13.57 -2.246 1 96.44 229 GLY A CA 1
ATOM 1785 C C . GLY A 1 229 ? -3.902 13.906 -1.286 1 96.44 229 GLY A C 1
ATOM 1786 O O . GLY A 1 229 ? -3.664 14.141 -0.1 1 96.44 229 GLY A O 1
ATOM 1787 N N . LEU A 1 230 ? -5.102 13.977 -1.821 1 98.44 230 LEU A N 1
ATOM 1788 C CA . LEU A 1 230 ? -6.277 14.383 -1.06 1 98.44 230 LEU A CA 1
ATOM 1789 C C . LEU A 1 230 ? -6.578 13.383 0.052 1 98.44 230 LEU A C 1
ATOM 1791 O O . LEU A 1 230 ? -6.938 13.773 1.164 1 98.44 230 LEU A O 1
ATOM 1795 N N . THR A 1 231 ? -6.383 12.078 -0.256 1 98.38 231 THR A N 1
ATOM 1796 C CA . THR A 1 231 ? -6.68 11.047 0.733 1 98.38 231 THR A CA 1
ATOM 1797 C C . THR A 1 231 ? -5.797 11.219 1.968 1 98.38 231 THR A C 1
ATOM 1799 O O . THR A 1 231 ? -6.27 11.078 3.098 1 98.38 231 THR A O 1
ATOM 1802 N N . ARG A 1 232 ? -4.555 11.547 1.737 1 97.88 232 ARG A N 1
ATOM 1803 C CA . ARG A 1 232 ? -3.627 11.805 2.836 1 97.88 232 ARG A CA 1
ATOM 1804 C C . ARG A 1 232 ? -4.098 12.984 3.684 1 97.88 232 ARG A C 1
ATOM 1806 O O . ARG A 1 232 ? -4.133 12.898 4.914 1 97.88 232 ARG A O 1
ATOM 1813 N N . ALA A 1 233 ? -4.426 14.078 3.023 1 98.44 233 ALA A N 1
ATOM 1814 C CA . ALA A 1 233 ? -4.848 15.297 3.703 1 98.44 233 ALA A CA 1
ATOM 1815 C C . ALA A 1 233 ? -6.129 15.07 4.496 1 98.44 233 ALA A C 1
ATOM 1817 O O . ALA A 1 233 ? -6.246 15.516 5.641 1 98.44 233 ALA A O 1
ATOM 1818 N N . LEU A 1 234 ? -7.062 14.344 3.887 1 98.81 234 LEU A N 1
ATOM 1819 C CA . LEU A 1 234 ? -8.328 14.055 4.551 1 98.81 234 LEU A CA 1
ATOM 1820 C C . LEU A 1 234 ? -8.117 13.148 5.758 1 98.81 234 LEU A C 1
ATOM 1822 O O . LEU A 1 234 ? -8.766 13.328 6.793 1 98.81 234 LEU A O 1
ATOM 1826 N N . TYR A 1 235 ? -7.242 12.172 5.594 1 98.75 235 TYR A N 1
ATOM 1827 C CA . TYR A 1 235 ? -6.98 11.25 6.695 1 98.75 235 TYR A CA 1
ATOM 1828 C C . TYR A 1 235 ? -6.367 11.977 7.883 1 98.75 235 TYR A C 1
ATOM 1830 O O . TYR A 1 235 ? -6.77 11.758 9.031 1 98.75 235 TYR A O 1
ATOM 1838 N N . SER A 1 236 ? -5.391 12.82 7.602 1 98.62 236 SER A N 1
ATOM 1839 C CA . SER A 1 236 ? -4.789 13.648 8.633 1 98.62 236 SER A CA 1
ATOM 1840 C C . SER A 1 236 ? -5.844 14.5 9.344 1 98.62 236 SER A C 1
ATOM 1842 O O . SER A 1 236 ? -5.859 14.57 10.578 1 98.62 236 SER A O 1
ATOM 1844 N N . THR A 1 237 ? -6.684 15.117 8.562 1 98.81 237 THR A N 1
ATOM 1845 C CA . THR A 1 237 ? -7.75 15.953 9.109 1 98.81 237 THR A CA 1
ATOM 1846 C C . THR A 1 237 ? -8.703 15.117 9.961 1 98.81 237 THR A C 1
ATOM 1848 O O . THR A 1 237 ? -9.023 15.492 11.094 1 98.81 237 THR A O 1
ATOM 1851 N N . TYR A 1 238 ? -9.102 13.938 9.43 1 98.75 238 TYR A N 1
ATOM 1852 C CA . TYR A 1 238 ? -10.008 13.023 10.102 1 98.75 238 TYR A CA 1
ATOM 1853 C C . TYR A 1 238 ? -9.484 12.656 11.484 1 98.75 238 TYR A C 1
ATOM 1855 O O . TYR A 1 238 ? -10.203 12.758 12.484 1 98.75 238 TYR A O 1
ATOM 1863 N N . LEU A 1 239 ? -8.219 12.328 11.586 1 98.69 239 LEU A N 1
ATOM 1864 C CA . LEU A 1 239 ? -7.625 11.891 12.844 1 98.69 239 LEU A CA 1
ATOM 1865 C C . LEU A 1 239 ? -7.539 13.047 13.836 1 98.69 239 LEU A C 1
ATOM 1867 O O . LEU A 1 239 ? -7.59 12.836 15.047 1 98.69 239 LEU A O 1
ATOM 1871 N N . SER A 1 240 ? -7.41 14.258 13.328 1 98.44 240 SER A N 1
ATOM 1872 C CA . SER A 1 240 ? -7.285 15.414 14.203 1 98.44 240 SER A CA 1
ATOM 1873 C C . SER A 1 240 ? -8.57 15.664 14.984 1 98.44 240 SER A C 1
ATOM 1875 O O . SER A 1 240 ? -8.586 16.438 15.938 1 98.44 240 SER A O 1
ATOM 1877 N N . PHE A 1 241 ? -9.633 15.008 14.594 1 98.31 241 PHE A N 1
ATOM 1878 C CA . PHE A 1 241 ? -10.906 15.188 15.273 1 98.31 241 PHE A CA 1
ATOM 1879 C C . PHE A 1 241 ? -11.156 14.078 16.281 1 98.31 241 PHE A C 1
ATOM 1881 O O . PHE A 1 241 ? -12.164 14.086 17 1 98.31 241 PHE A O 1
ATOM 1888 N N . LEU A 1 242 ? -10.266 13.094 16.344 1 98.06 242 LEU A N 1
ATOM 1889 C CA . LEU A 1 242 ? -10.453 11.961 17.25 1 98.06 242 LEU A CA 1
ATOM 1890 C C . LEU A 1 242 ? -10.516 12.438 18.688 1 98.06 242 LEU A C 1
ATOM 1892 O O . LEU A 1 242 ? -9.688 13.242 19.125 1 98.06 242 LEU A O 1
ATOM 1896 N N . PRO A 1 243 ? -11.5 11.984 19.453 1 96.88 243 PRO A N 1
ATOM 1897 C CA . PRO A 1 243 ? -11.398 12.195 20.906 1 96.88 243 PRO A CA 1
ATOM 1898 C C . PRO A 1 243 ? -10.242 11.414 21.531 1 96.88 243 PRO A C 1
ATOM 1900 O O . PRO A 1 243 ? -9.797 10.406 20.969 1 96.88 243 PRO A O 1
ATOM 1903 N N . GLU A 1 244 ? -9.758 11.852 22.656 1 95.69 244 GLU A N 1
ATOM 1904 C CA . GLU A 1 244 ? -8.562 11.297 23.281 1 95.69 244 GLU A CA 1
ATOM 1905 C C . GLU A 1 244 ? -8.719 9.805 23.562 1 95.69 244 GLU A C 1
ATOM 1907 O O . GLU A 1 244 ? -7.777 9.031 23.375 1 95.69 244 GLU A O 1
ATOM 1912 N N . ASP A 1 245 ? -9.844 9.414 23.969 1 94.88 245 ASP A N 1
ATOM 1913 C CA . ASP A 1 245 ? -10.062 8.016 24.344 1 94.88 245 ASP A CA 1
ATOM 1914 C C . ASP A 1 245 ? -10.125 7.125 23.109 1 94.88 245 ASP A C 1
ATOM 1916 O O . ASP A 1 245 ? -10.227 5.902 23.219 1 94.88 245 ASP A O 1
ATOM 1920 N N . SER A 1 246 ? -10.031 7.75 21.938 1 96.88 246 SER A N 1
ATOM 1921 C CA . SER A 1 246 ? -10.07 6.992 20.688 1 96.88 246 SER A CA 1
ATOM 1922 C C . SER A 1 246 ? -8.703 6.992 20 1 96.88 246 SER A C 1
ATOM 1924 O O . SER A 1 246 ? -8.602 6.664 18.812 1 96.88 246 SER A O 1
ATOM 1926 N N . PHE A 1 247 ? -7.711 7.344 20.734 1 98.31 247 PHE A N 1
ATOM 1927 C CA . PHE A 1 247 ? -6.375 7.332 20.156 1 98.31 247 PHE A CA 1
ATOM 1928 C C . PHE A 1 247 ? -5.879 5.902 19.953 1 98.31 247 PHE A C 1
ATOM 1930 O O . PHE A 1 247 ? -4.844 5.676 19.328 1 98.31 247 PHE A O 1
ATOM 1937 N N . SER A 1 248 ? -6.617 4.957 20.438 1 98 248 SER A N 1
ATOM 1938 C CA . SER A 1 248 ? -6.25 3.553 20.297 1 98 248 SER A CA 1
ATOM 1939 C C . SER A 1 248 ? -7.465 2.689 19.969 1 98 248 SER A C 1
ATOM 1941 O O . SER A 1 248 ? -8.602 3.137 20.125 1 98 248 SER A O 1
ATOM 1943 N N . TYR A 1 249 ? -7.273 1.55 19.438 1 97.62 249 TYR A N 1
ATOM 1944 C CA . TYR A 1 249 ? -8.32 0.563 19.188 1 97.62 249 TYR A CA 1
ATOM 1945 C C . TYR A 1 249 ? -7.75 -0.85 19.203 1 97.62 249 TYR A C 1
ATOM 1947 O O . TYR A 1 249 ? -6.57 -1.053 18.906 1 97.62 249 TYR A O 1
ATOM 1955 N N . ASP A 1 250 ? -8.539 -1.799 19.484 1 97.06 250 ASP A N 1
ATOM 1956 C CA . ASP A 1 250 ? -8.133 -3.197 19.562 1 97.06 250 ASP A CA 1
ATOM 1957 C C . ASP A 1 250 ? -8.18 -3.865 18.188 1 97.06 250 ASP A C 1
ATOM 1959 O O . ASP A 1 250 ? -9.008 -3.506 17.359 1 97.06 250 ASP A O 1
ATOM 1963 N N . VAL A 1 251 ? -7.266 -4.75 18 1 97.12 251 VAL A N 1
ATOM 1964 C CA . VAL A 1 251 ? -7.332 -5.629 16.828 1 97.12 251 VAL A CA 1
ATOM 1965 C C . VAL A 1 251 ? -7.406 -7.082 17.281 1 97.12 251 VAL A C 1
ATOM 1967 O O . VAL A 1 251 ? -7.02 -7.41 18.406 1 97.12 251 VAL A O 1
ATOM 1970 N N . PRO A 1 252 ? -7.973 -7.98 16.438 1 95 252 PRO A N 1
ATOM 1971 C CA . PRO A 1 252 ? -8.102 -9.383 16.844 1 95 252 PRO A CA 1
ATOM 1972 C C . PRO A 1 252 ? -6.754 -10.055 17.094 1 95 252 PRO A C 1
ATOM 1974 O O . PRO A 1 252 ? -5.797 -9.82 16.344 1 95 252 PRO A O 1
ATOM 1977 N N . MET A 1 253 ? -6.648 -10.734 18.125 1 96.06 253 MET A N 1
ATOM 1978 C CA . MET A 1 253 ? -5.5 -11.562 18.5 1 96.06 253 MET A CA 1
ATOM 1979 C C . MET A 1 253 ? -5.895 -13.031 18.578 1 96.06 253 MET A C 1
ATOM 1981 O O . MET A 1 253 ? -6.809 -13.398 19.312 1 96.06 253 MET A O 1
ATOM 1985 N N . HIS A 1 254 ? -5.262 -13.891 17.734 1 95.56 254 HIS A N 1
ATOM 1986 C CA . HIS A 1 254 ? -5.535 -15.32 17.734 1 95.56 254 HIS A CA 1
ATOM 1987 C C . HIS A 1 254 ? -4.41 -16.094 18.406 1 95.56 254 HIS A C 1
ATOM 1989 O O . HIS A 1 254 ? -3.283 -16.125 17.906 1 95.56 254 HIS A O 1
ATOM 1995 N N . SER A 1 255 ? -4.773 -16.766 19.453 1 94.94 255 SER A N 1
ATOM 1996 C CA . SER A 1 255 ? -3.771 -17.531 20.188 1 94.94 255 SER A CA 1
ATOM 1997 C C . SER A 1 255 ? -4.109 -19.016 20.203 1 94.94 255 SER A C 1
ATOM 1999 O O . SER A 1 255 ? -5.277 -19.391 20.328 1 94.94 255 SER A O 1
ATOM 2001 N N . ASP A 1 256 ? -3.092 -19.859 19.984 1 94 256 ASP A N 1
ATOM 2002 C CA . ASP A 1 256 ? -3.182 -21.312 20.094 1 94 256 ASP A CA 1
ATOM 2003 C C . ASP A 1 256 ? -1.915 -21.891 20.719 1 94 256 ASP A C 1
ATOM 2005 O O . ASP A 1 256 ? -1.048 -21.141 21.188 1 94 256 ASP A O 1
ATOM 2009 N N . PRO A 1 257 ? -1.851 -23.172 20.938 1 93.94 257 PRO A N 1
ATOM 2010 C CA . PRO A 1 257 ? -0.706 -23.75 21.641 1 93.94 257 PRO A CA 1
ATOM 2011 C C . PRO A 1 257 ? 0.622 -23.469 20.938 1 93.94 257 PRO A C 1
ATOM 2013 O O . PRO A 1 257 ? 1.688 -23.641 21.531 1 93.94 257 PRO A O 1
ATOM 2016 N N . ARG A 1 258 ? 0.638 -23.062 19.812 1 93.5 258 ARG A N 1
ATOM 2017 C CA . ARG A 1 258 ? 1.852 -22.781 19.047 1 93.5 258 ARG A CA 1
ATOM 2018 C C . ARG A 1 258 ? 2.359 -21.375 19.328 1 93.5 258 ARG A C 1
ATOM 2020 O O . ARG A 1 258 ? 3.545 -21.094 19.141 1 93.5 258 ARG A O 1
ATOM 2027 N N . GLY A 1 259 ? 1.432 -20.438 19.562 1 95.94 259 GLY A N 1
ATOM 2028 C CA . GLY A 1 259 ? 1.727 -19.031 19.75 1 95.94 259 GLY A CA 1
ATOM 2029 C C . GLY A 1 259 ? 0.569 -18.125 19.375 1 95.94 259 GLY A C 1
ATOM 2030 O O . GLY A 1 259 ? -0.595 -18.484 19.578 1 95.94 259 GLY A O 1
ATOM 2031 N N . THR A 1 260 ? 0.913 -16.938 19.062 1 96.75 260 THR A N 1
ATOM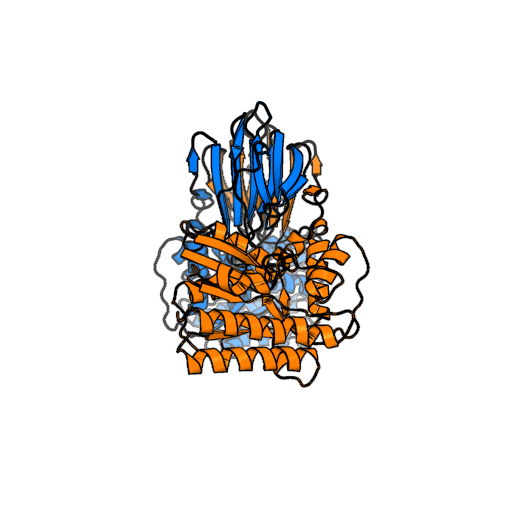 2032 C CA . THR A 1 260 ? -0.103 -15.93 18.766 1 96.75 260 THR A CA 1
ATOM 2033 C C . THR A 1 260 ? 0.078 -15.375 17.359 1 96.75 260 THR A C 1
ATOM 2035 O O . THR A 1 260 ? 1.19 -15.359 16.828 1 96.75 260 THR A O 1
ATOM 2038 N N . PHE A 1 261 ? -0.991 -15.047 16.719 1 96.94 261 PHE A N 1
ATOM 2039 C CA . PHE A 1 261 ? -1.033 -14.375 15.43 1 96.94 261 PHE A CA 1
ATOM 2040 C C . PHE A 1 261 ? -1.91 -13.133 15.492 1 96.94 261 PHE A C 1
ATOM 2042 O O . PHE A 1 261 ? -3.037 -13.18 15.992 1 96.94 261 PHE A O 1
ATOM 2049 N N . VAL A 1 262 ? -1.377 -11.969 15.023 1 97.88 262 VAL A N 1
ATOM 2050 C CA . VAL A 1 262 ? -2.121 -10.711 15.039 1 97.88 262 VAL A CA 1
ATOM 2051 C C . VAL A 1 262 ? -1.942 -9.992 13.703 1 97.88 262 VAL A C 1
ATOM 2053 O O . VAL A 1 262 ? -0.814 -9.766 13.258 1 97.88 262 VAL A O 1
ATOM 2056 N N . GLU A 1 263 ? -3.057 -9.641 13.023 1 96.81 263 GLU A N 1
ATOM 2057 C CA . GLU A 1 263 ? -3.016 -8.758 11.859 1 96.81 263 GLU A CA 1
ATOM 2058 C C . GLU A 1 263 ? -2.961 -7.293 12.273 1 96.81 263 GLU A C 1
ATOM 2060 O O . GLU A 1 263 ? -3.783 -6.84 13.078 1 96.81 263 GLU A O 1
ATOM 2065 N N . MET A 1 264 ? -2.02 -6.582 11.734 1 97.06 264 MET A N 1
ATOM 2066 C CA . MET A 1 264 ? -1.905 -5.168 12.078 1 97.06 264 MET A CA 1
ATOM 2067 C C . MET A 1 264 ? -2.621 -4.297 11.047 1 97.06 264 MET A C 1
ATOM 2069 O O . MET A 1 264 ? -3.434 -3.443 11.414 1 97.06 264 MET A O 1
ATOM 2073 N N . LEU A 1 265 ? -2.291 -4.59 9.82 1 96.81 265 LEU A N 1
ATOM 2074 C CA . LEU A 1 265 ? -2.76 -3.674 8.789 1 96.81 265 LEU A CA 1
ATOM 2075 C C . LEU A 1 265 ? -2.764 -4.355 7.422 1 96.81 265 LEU A C 1
ATOM 2077 O O . LEU A 1 265 ? -1.865 -5.141 7.113 1 96.81 265 LEU A O 1
ATOM 2081 N N . LYS A 1 266 ? -3.77 -4.035 6.582 1 96.81 266 LYS A N 1
ATOM 2082 C CA . LYS A 1 266 ? -3.879 -4.488 5.199 1 96.81 266 LYS A CA 1
ATOM 2083 C C . LYS A 1 266 ? -3.889 -3.305 4.234 1 96.81 266 LYS A C 1
ATOM 2085 O O . LYS A 1 266 ? -4.316 -2.207 4.594 1 96.81 266 LYS A O 1
ATOM 2090 N N . THR A 1 267 ? -3.363 -3.48 3.092 1 96.06 267 THR A N 1
ATOM 2091 C CA . THR A 1 267 ? -3.477 -2.523 1.998 1 96.06 267 THR A CA 1
ATOM 2092 C C . THR A 1 267 ? -4.316 -3.098 0.862 1 96.06 267 THR A C 1
ATOM 2094 O O . THR A 1 267 ? -4.555 -4.305 0.807 1 96.06 267 THR A O 1
ATOM 2097 N N . ALA A 1 268 ? -4.734 -2.23 -0.039 1 93.19 268 ALA A N 1
ATOM 2098 C CA . ALA A 1 268 ? -5.574 -2.674 -1.146 1 93.19 268 ALA A CA 1
ATOM 2099 C C . ALA A 1 268 ? -4.785 -3.535 -2.127 1 93.19 268 ALA A C 1
ATOM 2101 O O . ALA A 1 268 ? -5.32 -4.488 -2.699 1 93.19 268 ALA A O 1
ATOM 2102 N N . ASP A 1 269 ? -3.465 -3.195 -2.318 1 94.5 269 ASP A N 1
ATOM 2103 C CA . ASP A 1 269 ? -2.764 -3.922 -3.373 1 94.5 269 ASP A CA 1
ATOM 2104 C C . ASP A 1 269 ? -1.264 -3.984 -3.096 1 94.5 269 ASP A C 1
ATOM 2106 O O . ASP A 1 269 ? -0.463 -4.152 -4.016 1 94.5 269 ASP A O 1
ATOM 2110 N N . SER A 1 270 ? -0.908 -3.762 -1.869 1 95.69 270 SER A N 1
ATOM 2111 C CA . SER A 1 270 ? 0.514 -3.82 -1.549 1 95.69 270 SER A CA 1
ATOM 2112 C C . SER A 1 270 ? 0.771 -4.703 -0.333 1 95.69 270 SER A C 1
ATOM 2114 O O . SER A 1 270 ? 1.812 -4.586 0.317 1 95.69 270 SER A O 1
ATOM 2116 N N . GLY A 1 271 ? -0.283 -5.457 0.016 1 95.38 271 GLY A N 1
ATOM 2117 C CA . GLY A 1 271 ? -0.044 -6.566 0.93 1 95.38 271 GLY A CA 1
ATOM 2118 C C . GLY A 1 271 ? -0.656 -6.348 2.301 1 95.38 271 GLY A C 1
ATOM 2119 O O . GLY A 1 271 ? -1.361 -5.363 2.523 1 95.38 271 GLY A O 1
ATOM 2120 N N . GLN A 1 272 ? -0.434 -7.289 3.115 1 96.31 272 GLN A N 1
ATOM 2121 C CA . GLN A 1 272 ? -0.919 -7.355 4.488 1 96.31 272 GLN A CA 1
ATOM 2122 C C . GLN A 1 272 ? 0.234 -7.539 5.473 1 96.31 272 GLN A C 1
ATOM 2124 O O . GLN A 1 272 ? 1.176 -8.289 5.199 1 96.31 272 GLN A O 1
ATOM 2129 N N . PHE A 1 273 ? 0.102 -6.902 6.633 1 96.5 273 PHE A N 1
ATOM 2130 C CA . PHE A 1 273 ? 1.178 -6.891 7.617 1 96.5 273 PHE A CA 1
ATOM 2131 C C . PHE A 1 273 ? 0.699 -7.457 8.945 1 96.5 273 PHE A C 1
ATOM 2133 O O . PHE A 1 273 ? -0.315 -7.008 9.492 1 96.5 273 PHE A O 1
ATOM 2140 N N . SER A 1 274 ? 1.403 -8.375 9.453 1 97.75 274 SER A N 1
ATOM 2141 C CA . SER A 1 274 ? 1.062 -9.078 10.688 1 97.75 274 SER A CA 1
ATOM 2142 C C . SER A 1 274 ? 2.314 -9.5 11.445 1 97.75 274 SER A C 1
ATOM 2144 O O . SER A 1 274 ? 3.436 -9.227 11.008 1 97.75 274 SER A O 1
ATOM 2146 N N . PHE A 1 275 ? 2.127 -10 12.594 1 98 275 PHE A N 1
ATOM 2147 C CA . PHE A 1 275 ? 3.193 -10.703 13.297 1 98 275 PHE A CA 1
ATOM 2148 C C . PHE A 1 275 ? 2.67 -11.984 13.938 1 98 275 PHE A C 1
ATOM 2150 O O . PHE A 1 275 ? 1.459 -12.156 14.086 1 98 275 PHE A O 1
ATOM 2157 N N . PHE A 1 276 ? 3.553 -12.906 14.18 1 97.94 276 PHE A N 1
ATOM 2158 C CA . PHE A 1 276 ? 3.201 -14.094 14.953 1 97.94 276 PHE A CA 1
ATOM 2159 C C . PHE A 1 276 ? 4.324 -14.469 15.914 1 97.94 276 PHE A C 1
ATOM 2161 O O . PHE A 1 276 ? 5.465 -14.023 15.75 1 97.94 276 PHE A O 1
ATOM 2168 N N . THR A 1 277 ? 4.004 -15.164 16.906 1 97.56 277 THR A N 1
ATOM 2169 C CA . THR A 1 277 ? 4.973 -15.75 17.828 1 97.56 277 THR A CA 1
ATOM 2170 C C . THR A 1 277 ? 4.949 -17.281 17.734 1 97.56 277 THR A C 1
ATOM 2172 O O . THR A 1 277 ? 3.992 -17.859 17.219 1 97.56 277 THR A O 1
ATOM 2175 N N . ALA A 1 278 ? 5.973 -17.906 18.078 1 98.12 278 ALA A N 1
ATOM 2176 C CA . ALA A 1 278 ? 6.074 -19.359 18.188 1 98.12 278 ALA A CA 1
ATOM 2177 C C . ALA A 1 278 ? 6.859 -19.766 19.422 1 98.12 278 ALA A C 1
ATOM 2179 O O . ALA A 1 278 ? 7.957 -19.25 19.672 1 98.12 278 ALA A O 1
ATOM 2180 N N . HIS A 1 279 ? 6.266 -20.672 20.219 1 97.88 279 HIS A N 1
ATOM 2181 C CA . HIS A 1 279 ? 6.969 -21.203 21.391 1 97.88 279 HIS A CA 1
ATOM 2182 C C . HIS A 1 279 ? 8.172 -22.031 20.984 1 97.88 279 HIS A C 1
ATOM 2184 O O . HIS A 1 279 ? 8.266 -22.484 19.844 1 97.88 279 HIS A O 1
ATOM 2190 N N . PRO A 1 280 ? 9.094 -22.203 21.953 1 98 280 PRO A N 1
ATOM 2191 C CA . PRO A 1 280 ? 10.258 -23.031 21.625 1 98 280 PRO A CA 1
ATOM 2192 C C . PRO A 1 280 ? 9.875 -24.406 21.078 1 98 280 PRO A C 1
ATOM 2194 O O . PRO A 1 280 ? 9.008 -25.078 21.641 1 98 280 PRO A O 1
ATOM 2197 N N . GLY A 1 281 ? 10.438 -24.766 19.922 1 98.06 281 GLY A N 1
ATOM 2198 C CA . GLY A 1 281 ? 10.227 -26.078 19.312 1 98.06 281 GLY A CA 1
ATOM 2199 C C . GLY A 1 281 ? 9.078 -26.094 18.328 1 98.06 281 GLY A C 1
ATOM 2200 O O . GLY A 1 281 ? 8.906 -27.062 17.594 1 98.06 281 GLY A O 1
ATOM 2201 N N . VAL A 1 282 ? 8.305 -25.078 18.297 1 98.06 282 VAL A N 1
ATOM 2202 C CA . VAL A 1 282 ? 7.109 -25.031 17.453 1 98.06 282 VAL A CA 1
ATOM 2203 C C . VAL A 1 282 ? 7.508 -24.766 16 1 98.06 282 VAL A C 1
ATOM 2205 O O . VAL A 1 282 ? 8.375 -23.938 15.734 1 98.06 282 VAL A O 1
ATOM 2208 N N . THR A 1 283 ? 6.914 -25.531 15.109 1 97.38 283 THR A N 1
ATOM 2209 C CA . THR A 1 283 ? 7.051 -25.328 13.672 1 97.38 283 THR A CA 1
ATOM 2210 C C . THR A 1 283 ? 5.754 -24.781 13.078 1 97.38 283 THR A C 1
ATOM 2212 O O . THR A 1 283 ? 4.672 -25.297 13.352 1 97.38 283 THR A O 1
ATOM 2215 N N . ARG A 1 284 ? 5.84 -23.703 12.344 1 96.62 284 ARG A N 1
ATOM 2216 C CA . ARG A 1 284 ? 4.723 -23.172 11.562 1 96.62 284 ARG A CA 1
ATOM 2217 C C . ARG A 1 284 ? 4.973 -23.312 10.07 1 96.62 284 ARG A C 1
ATOM 2219 O O . ARG A 1 284 ? 6.125 -23.406 9.633 1 96.62 284 ARG A O 1
ATOM 2226 N N . GLY A 1 285 ? 3.953 -23.281 9.258 1 96.12 285 GLY A N 1
ATOM 2227 C CA . GLY A 1 285 ? 4.074 -23.5 7.824 1 96.12 285 GLY A CA 1
ATOM 2228 C C . GLY A 1 285 ? 3.668 -24.891 7.387 1 96.12 285 GLY A C 1
ATOM 2229 O O . GLY A 1 285 ? 2.59 -25.375 7.746 1 96.12 285 GLY A O 1
ATOM 2230 N N . GLY A 1 286 ? 4.555 -25.516 6.562 1 96.62 286 GLY A N 1
ATOM 2231 C CA . GLY A 1 286 ? 4.207 -26.812 6.012 1 96.62 286 GLY A CA 1
ATOM 2232 C C . GLY A 1 286 ? 3.244 -26.734 4.84 1 96.62 286 GLY A C 1
ATOM 2233 O O . GLY A 1 286 ? 2.303 -27.516 4.742 1 96.62 286 GLY A O 1
ATOM 2234 N N . HIS A 1 287 ? 3.408 -25.766 4.125 1 97.31 287 HIS A N 1
ATOM 2235 C CA . HIS A 1 287 ? 2.564 -25.547 2.955 1 97.31 287 HIS A CA 1
ATOM 2236 C C . HIS A 1 287 ? 3.312 -24.781 1.868 1 97.31 287 HIS A C 1
ATOM 2238 O O . HIS A 1 287 ? 4.426 -24.312 2.094 1 97.31 287 HIS A O 1
ATOM 2244 N N . TYR A 1 288 ? 2.832 -24.719 0.699 1 97.56 288 TYR A N 1
ATOM 2245 C CA . TYR A 1 288 ? 3.381 -23.922 -0.387 1 97.56 288 TYR A CA 1
ATOM 2246 C C . TYR A 1 288 ? 2.289 -23.094 -1.062 1 97.56 288 TYR A C 1
ATOM 2248 O O . TYR A 1 288 ? 1.104 -23.266 -0.774 1 97.56 288 TYR A O 1
ATOM 2256 N N . HIS A 1 289 ? 2.742 -22.094 -1.841 1 97.88 289 HIS A N 1
ATOM 2257 C CA . HIS A 1 289 ? 1.867 -21.234 -2.641 1 97.88 289 HIS A CA 1
ATOM 2258 C C . HIS A 1 289 ? 2.229 -21.312 -4.121 1 97.88 289 HIS A C 1
ATOM 2260 O O . HIS A 1 289 ? 3.377 -21.594 -4.473 1 97.88 289 HIS A O 1
ATOM 2266 N N . HIS A 1 290 ? 1.253 -21.109 -4.957 1 97.5 290 HIS A N 1
ATOM 2267 C CA . HIS A 1 290 ? 1.521 -21.031 -6.391 1 97.5 290 HIS A CA 1
ATOM 2268 C C . HIS A 1 290 ? 1.887 -19.609 -6.809 1 97.5 290 HIS A C 1
ATOM 2270 O O . HIS A 1 290 ? 2.67 -19.422 -7.738 1 97.5 290 HIS A O 1
ATOM 2276 N N . SER A 1 291 ? 1.254 -18.641 -6.152 1 97.44 291 SER A N 1
ATOM 2277 C CA . SER A 1 291 ? 1.48 -17.266 -6.59 1 97.44 291 SER A CA 1
ATOM 2278 C C . SER A 1 291 ? 1.719 -16.344 -5.398 1 97.44 291 SER A C 1
ATOM 2280 O O . SER A 1 291 ? 2.465 -15.359 -5.504 1 97.44 291 SER A O 1
ATOM 2282 N N . LYS A 1 292 ? 1.113 -16.641 -4.27 1 97.19 292 LYS A N 1
ATOM 2283 C CA . LYS A 1 292 ? 1.272 -15.828 -3.07 1 97.19 292 LYS A CA 1
ATOM 2284 C C . LYS A 1 292 ? 2.725 -15.812 -2.604 1 97.19 292 LYS A C 1
ATOM 2286 O O . LYS A 1 292 ? 3.418 -16.828 -2.686 1 97.19 292 LYS A O 1
ATOM 2291 N N . THR A 1 293 ? 3.139 -14.695 -2.16 1 97.25 293 THR A N 1
ATOM 2292 C CA . THR A 1 293 ? 4.492 -14.555 -1.635 1 97.25 293 THR A CA 1
ATOM 2293 C C . THR A 1 293 ? 4.473 -13.93 -0.243 1 97.25 293 THR A C 1
ATOM 2295 O O . THR A 1 293 ? 3.582 -13.141 0.073 1 97.25 293 THR A O 1
ATOM 2298 N N . GLU A 1 294 ? 5.445 -14.297 0.543 1 98.31 294 GLU A N 1
ATOM 2299 C CA . GLU A 1 294 ? 5.523 -13.82 1.921 1 98.31 294 GLU A CA 1
ATOM 2300 C C . GLU A 1 294 ? 6.949 -13.398 2.277 1 98.31 294 GLU A C 1
ATOM 2302 O O . GLU A 1 294 ? 7.914 -13.945 1.747 1 98.31 294 GLU A O 1
ATOM 2307 N N . LYS A 1 295 ? 7.094 -12.422 3.102 1 98.69 295 LYS A N 1
ATOM 2308 C CA . LYS A 1 295 ? 8.352 -12.008 3.707 1 98.69 295 LYS A CA 1
ATOM 2309 C C . LYS A 1 295 ? 8.312 -12.156 5.223 1 98.69 295 LYS A C 1
ATOM 2311 O O . LYS A 1 295 ? 7.32 -11.789 5.863 1 98.69 295 LYS A O 1
ATOM 2316 N N . PHE A 1 296 ? 9.367 -12.727 5.789 1 98.69 296 PHE A N 1
ATOM 2317 C CA . PHE A 1 296 ? 9.5 -12.922 7.23 1 98.69 296 PHE A CA 1
ATOM 2318 C C . PHE A 1 296 ? 10.703 -12.148 7.766 1 98.69 296 PHE A C 1
ATOM 2320 O O . PHE A 1 296 ? 11.797 -12.227 7.203 1 98.69 296 PHE A O 1
ATOM 2327 N N . LEU A 1 297 ? 10.531 -11.43 8.766 1 98.56 297 LEU A N 1
ATOM 2328 C CA . LEU A 1 297 ? 11.602 -10.781 9.508 1 98.56 297 LEU A CA 1
ATOM 2329 C C . LEU A 1 297 ? 11.586 -11.195 10.977 1 98.56 297 LEU A C 1
ATOM 2331 O O . LEU A 1 297 ? 10.688 -10.805 11.727 1 98.56 297 LEU A O 1
ATOM 2335 N N . VAL A 1 298 ? 12.531 -12.031 11.383 1 98.06 298 VAL A N 1
ATOM 2336 C CA . VAL A 1 298 ? 12.625 -12.477 12.773 1 98.06 298 VAL A CA 1
ATOM 2337 C C . VAL A 1 298 ? 13.141 -11.336 13.641 1 98.06 298 VAL A C 1
ATOM 2339 O O . VAL A 1 298 ? 14.25 -10.836 13.445 1 98.06 298 VAL A O 1
ATOM 2342 N N . ILE A 1 299 ? 12.344 -10.953 14.57 1 96.25 299 ILE A N 1
ATOM 2343 C CA . ILE A 1 299 ? 12.688 -9.789 15.383 1 96.25 299 ILE A CA 1
ATOM 2344 C C . ILE A 1 299 ? 13.234 -10.242 16.734 1 96.25 299 ILE A C 1
ATOM 2346 O O . ILE A 1 299 ? 13.969 -9.508 17.391 1 96.25 299 ILE A O 1
ATOM 2350 N N . LYS A 1 300 ? 12.844 -11.344 17.203 1 95.31 300 LYS A N 1
ATOM 2351 C CA . LYS A 1 300 ? 13.32 -11.961 18.438 1 95.31 300 LYS A CA 1
ATOM 2352 C C . LYS A 1 300 ? 13.375 -13.484 18.297 1 95.31 300 LYS A C 1
ATOM 2354 O O . LYS A 1 300 ? 12.484 -14.094 17.703 1 95.31 300 LYS A O 1
ATOM 2359 N N . GLY A 1 301 ? 14.406 -14.094 18.922 1 96.19 301 GLY A N 1
ATOM 2360 C CA . GLY A 1 301 ? 14.523 -15.547 18.938 1 96.19 301 GLY A CA 1
ATOM 2361 C C . GLY A 1 301 ? 15.359 -16.094 17.797 1 96.19 301 GLY A C 1
ATOM 2362 O O . GLY A 1 301 ? 16.047 -15.328 17.109 1 96.19 301 GLY A O 1
ATOM 2363 N N . MET A 1 302 ? 15.344 -17.453 17.672 1 97.88 302 MET A N 1
ATOM 2364 C CA . MET A 1 302 ? 16.125 -18.156 16.656 1 97.88 302 MET A CA 1
ATOM 2365 C C . MET A 1 302 ? 15.203 -18.969 15.75 1 97.88 302 MET A C 1
ATOM 2367 O O . MET A 1 302 ? 14.422 -19.797 16.219 1 97.88 302 MET A O 1
ATOM 2371 N N . ALA A 1 303 ? 15.336 -18.719 14.469 1 98.38 303 ALA A N 1
ATOM 2372 C CA . ALA A 1 303 ? 14.445 -19.359 13.508 1 98.38 303 ALA A CA 1
ATOM 2373 C C . ALA A 1 303 ? 15.234 -20.234 12.539 1 98.38 303 ALA A C 1
ATOM 2375 O O . ALA A 1 303 ? 16.297 -19.844 12.047 1 98.38 303 ALA A O 1
ATOM 2376 N N . ARG A 1 304 ? 14.734 -21.375 12.281 1 98.62 304 ARG A N 1
ATOM 2377 C CA . ARG A 1 304 ? 15.18 -22.219 11.172 1 98.62 304 ARG A CA 1
ATOM 2378 C C . ARG A 1 304 ? 14.117 -22.312 10.086 1 98.62 304 ARG A C 1
ATOM 2380 O O . ARG A 1 304 ? 13.016 -22.812 10.328 1 98.62 304 ARG A O 1
ATOM 2387 N N . PHE A 1 305 ? 14.438 -21.828 8.906 1 98.38 305 PHE A N 1
ATOM 2388 C CA . PHE A 1 305 ? 13.562 -21.953 7.746 1 98.38 305 PHE A CA 1
ATOM 2389 C C . PHE A 1 305 ? 13.961 -23.156 6.902 1 98.38 305 PHE A C 1
ATOM 2391 O O . PHE A 1 305 ? 15.148 -23.375 6.641 1 98.38 305 PHE A O 1
ATOM 2398 N N . LYS A 1 306 ? 13.008 -23.875 6.512 1 98.44 306 LYS A N 1
ATOM 2399 C CA . LYS A 1 306 ? 13.227 -24.969 5.555 1 98.44 306 LYS A CA 1
ATOM 2400 C C . LYS A 1 306 ? 12.383 -24.766 4.301 1 98.44 306 LYS A C 1
ATOM 2402 O O . LYS A 1 306 ? 11.227 -24.344 4.379 1 98.44 306 LYS A O 1
ATOM 2407 N N . PHE A 1 307 ? 12.992 -25.094 3.211 1 98.44 307 PHE A N 1
ATOM 2408 C CA . PHE A 1 307 ? 12.352 -25.016 1.905 1 98.44 307 PHE A CA 1
ATOM 2409 C C . PHE A 1 307 ? 12.562 -26.297 1.12 1 98.44 307 PHE A C 1
ATOM 2411 O O . PHE A 1 307 ? 13.633 -26.906 1.181 1 98.44 307 PHE A O 1
ATOM 2418 N N . ARG A 1 308 ? 11.562 -26.688 0.404 1 98.31 308 ARG A N 1
ATOM 2419 C CA . ARG A 1 308 ? 11.688 -27.797 -0.543 1 98.31 308 ARG A CA 1
ATOM 2420 C C . ARG A 1 308 ? 10.898 -27.516 -1.816 1 98.31 308 ARG A C 1
ATOM 2422 O O . ARG A 1 308 ? 9.711 -27.188 -1.756 1 98.31 308 ARG A O 1
ATOM 2429 N N . ASN A 1 309 ? 11.555 -27.578 -2.908 1 97.62 309 ASN A N 1
ATOM 2430 C CA . ASN A 1 309 ? 10.859 -27.422 -4.184 1 97.62 309 ASN A CA 1
ATOM 2431 C C . ASN A 1 309 ? 9.906 -28.578 -4.449 1 97.62 309 ASN A C 1
ATOM 2433 O O . ASN A 1 309 ? 10.312 -29.734 -4.461 1 97.62 309 ASN A O 1
ATOM 2437 N N . ILE A 1 310 ? 8.695 -28.297 -4.742 1 96.56 310 ILE A N 1
ATOM 2438 C CA . ILE A 1 310 ? 7.688 -29.344 -4.781 1 96.56 310 ILE A CA 1
ATOM 2439 C C . ILE A 1 310 ? 7.828 -30.141 -6.078 1 96.56 310 ILE A C 1
ATOM 2441 O O . ILE A 1 310 ? 7.301 -31.25 -6.191 1 96.56 310 ILE A O 1
ATOM 2445 N N . LEU A 1 311 ? 8.484 -29.562 -7.047 1 94.44 311 LEU A N 1
ATOM 2446 C CA . LEU A 1 311 ? 8.664 -30.219 -8.328 1 94.44 311 LEU A CA 1
ATOM 2447 C C . LEU A 1 311 ? 9.93 -31.078 -8.328 1 94.44 311 LEU A C 1
ATOM 2449 O O . LEU A 1 311 ? 9.891 -32.25 -8.656 1 94.44 311 LEU A O 1
ATOM 2453 N N . THR A 1 312 ? 11.062 -30.5 -7.871 1 94.56 312 THR A N 1
ATOM 2454 C CA . THR A 1 312 ? 12.359 -31.141 -8.031 1 94.56 312 THR A CA 1
ATOM 2455 C C . THR A 1 312 ? 12.789 -31.828 -6.742 1 94.56 312 THR A C 1
ATOM 2457 O O . THR A 1 312 ? 13.664 -32.688 -6.754 1 94.56 312 THR A O 1
ATOM 2460 N N . GLY A 1 313 ? 12.266 -31.344 -5.625 1 95.44 313 GLY A N 1
ATOM 2461 C CA . GLY A 1 313 ? 12.672 -31.875 -4.332 1 95.44 313 GLY A CA 1
ATOM 2462 C C . GLY A 1 313 ? 13.906 -31.188 -3.77 1 95.44 313 GLY A C 1
ATOM 2463 O O . GLY A 1 313 ? 14.352 -31.516 -2.668 1 95.44 313 GLY A O 1
ATOM 2464 N N . ALA A 1 314 ? 14.43 -30.219 -4.531 1 96.12 314 ALA A N 1
ATOM 2465 C CA . ALA A 1 314 ? 15.555 -29.453 -4.004 1 96.12 314 ALA A CA 1
ATOM 2466 C C . ALA A 1 314 ? 15.242 -28.891 -2.621 1 96.12 314 ALA A C 1
ATOM 2468 O O . ALA A 1 314 ? 14.125 -28.438 -2.367 1 96.12 314 ALA A O 1
ATOM 2469 N N . PHE A 1 315 ? 16.219 -29.031 -1.753 1 97 315 PHE A N 1
ATOM 2470 C CA . PHE A 1 315 ? 16.031 -28.656 -0.357 1 97 315 PHE A CA 1
ATOM 2471 C C . PHE A 1 315 ? 16.969 -27.516 0.027 1 97 315 PHE A C 1
ATOM 2473 O O . PHE A 1 315 ? 18.109 -27.469 -0.434 1 97 315 PHE A O 1
ATOM 2480 N N . TYR A 1 316 ? 16.516 -26.594 0.848 1 97.62 316 TYR A N 1
ATOM 2481 C CA . TYR A 1 316 ? 17.312 -25.469 1.333 1 97.62 316 TYR A CA 1
ATOM 2482 C C . TYR A 1 316 ? 16.922 -25.094 2.76 1 97.62 316 TYR A C 1
ATOM 2484 O O . TYR A 1 316 ? 15.742 -25.094 3.104 1 97.62 316 TYR A O 1
ATOM 2492 N N . GLU A 1 317 ? 17.875 -24.875 3.555 1 97.5 317 GLU A N 1
ATOM 2493 C CA . GLU A 1 317 ? 17.672 -24.484 4.945 1 97.5 317 GLU A CA 1
ATOM 2494 C C . GLU A 1 317 ? 18.469 -23.234 5.301 1 97.5 317 GLU A C 1
ATOM 2496 O O . GLU A 1 317 ? 19.609 -23.078 4.867 1 97.5 317 GLU A O 1
ATOM 2501 N N . ILE A 1 318 ? 17.906 -22.375 6.039 1 97.06 318 ILE A N 1
ATOM 2502 C CA . ILE A 1 318 ? 18.594 -21.172 6.5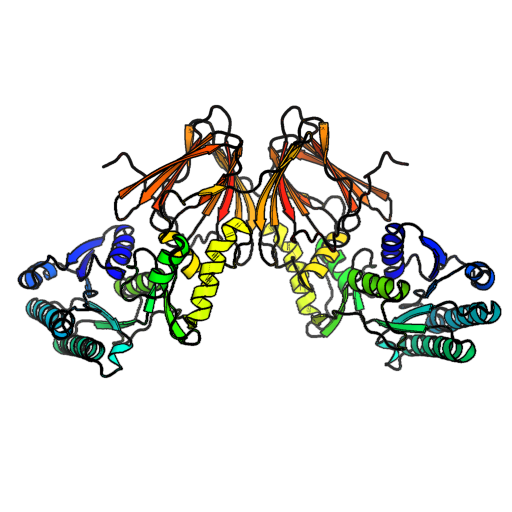08 1 97.06 318 ILE A CA 1
ATOM 2503 C C . ILE A 1 318 ? 18.172 -20.844 7.938 1 97.06 318 ILE A C 1
ATOM 2505 O O . ILE A 1 318 ? 16.984 -20.938 8.266 1 97.06 318 ILE A O 1
ATOM 2509 N N . CYS A 1 319 ? 19.094 -20.531 8.758 1 97.5 319 CYS A N 1
ATOM 2510 C CA . CYS A 1 319 ? 18.844 -20.094 10.125 1 97.5 319 CYS A CA 1
ATOM 2511 C C . CYS A 1 319 ? 19.094 -18.594 10.266 1 97.5 319 CYS A C 1
ATOM 2513 O O . CYS A 1 319 ? 20.062 -18.062 9.711 1 97.5 319 CYS A O 1
ATOM 2515 N N . THR A 1 320 ? 18.234 -17.938 10.898 1 96.75 320 THR A N 1
ATOM 2516 C CA . THR A 1 320 ? 18.406 -16.516 11.211 1 96.75 320 THR A CA 1
ATOM 2517 C C . THR A 1 320 ? 17.906 -16.219 12.617 1 96.75 320 THR A C 1
ATOM 2519 O O . THR A 1 320 ? 17.469 -17.109 13.336 1 96.75 320 THR A O 1
ATOM 2522 N N . ASN A 1 321 ? 18.141 -15 13.094 1 95.31 321 ASN A N 1
ATOM 2523 C CA . ASN A 1 321 ? 17.734 -14.594 14.438 1 95.31 321 ASN A CA 1
ATOM 2524 C C . ASN A 1 321 ? 17.484 -13.094 14.516 1 95.31 321 ASN A C 1
ATOM 2526 O O . ASN A 1 321 ? 17.703 -12.375 13.539 1 95.31 321 ASN A O 1
ATOM 2530 N N . GLY A 1 322 ? 17.031 -12.688 15.672 1 93.56 322 GLY A N 1
ATOM 2531 C CA . GLY A 1 322 ? 16.625 -11.305 15.844 1 93.56 322 GLY A CA 1
ATOM 2532 C C . GLY A 1 322 ? 17.797 -10.344 15.953 1 93.56 322 GLY A C 1
ATOM 2533 O O . GLY A 1 322 ? 17.594 -9.125 15.992 1 93.56 322 GLY A O 1
ATOM 2534 N N . GLU A 1 323 ? 18.984 -10.797 15.938 1 92.19 323 GLU A N 1
ATOM 2535 C CA . GLU A 1 323 ? 20.156 -9.938 16.078 1 92.19 323 GLU A CA 1
ATOM 2536 C C . GLU A 1 323 ? 20.562 -9.336 14.742 1 92.19 323 GLU A C 1
ATOM 2538 O O . GLU A 1 323 ? 21.281 -8.336 14.703 1 92.19 323 GLU A O 1
ATOM 2543 N N . LYS A 1 324 ? 20.219 -10.07 13.797 1 91.56 324 LYS A N 1
ATOM 2544 C CA . LYS A 1 324 ? 20.422 -9.547 12.445 1 91.56 324 LYS A CA 1
ATOM 2545 C C . LYS A 1 324 ? 19.094 -9.258 11.758 1 91.56 324 LYS A C 1
ATOM 2547 O O . LYS A 1 324 ? 18.109 -9.961 11.992 1 91.56 324 LYS A O 1
ATOM 2552 N N . ALA A 1 325 ? 19.031 -8.133 11.102 1 95.25 325 ALA A N 1
ATOM 2553 C CA . ALA A 1 325 ? 17.828 -7.848 10.32 1 95.25 325 ALA A CA 1
ATOM 2554 C C . ALA A 1 325 ? 17.906 -8.5 8.938 1 95.25 325 ALA A C 1
ATOM 2556 O O . ALA A 1 325 ? 18.5 -7.934 8.016 1 95.25 325 ALA A O 1
ATOM 2557 N N . GLU A 1 326 ? 17.375 -9.68 8.883 1 97.81 326 GLU A N 1
ATOM 2558 C CA . GLU A 1 326 ? 17.375 -10.469 7.652 1 97.81 326 GLU A CA 1
ATOM 2559 C C . GLU A 1 326 ? 15.953 -10.875 7.254 1 97.81 326 GLU A C 1
ATOM 2561 O O . GLU A 1 326 ? 15.227 -11.477 8.047 1 97.81 326 GLU A O 1
ATOM 2566 N N . ILE A 1 327 ? 15.562 -10.5 6.055 1 98.5 327 ILE A N 1
ATOM 2567 C CA . ILE A 1 327 ? 14.258 -10.883 5.535 1 98.5 327 ILE A CA 1
ATOM 2568 C C . ILE A 1 327 ? 14.367 -12.203 4.781 1 98.5 327 ILE A C 1
ATOM 2570 O O . ILE A 1 327 ? 15.266 -12.383 3.947 1 98.5 327 ILE A O 1
ATOM 2574 N N . VAL A 1 328 ? 13.555 -13.133 5.102 1 98.62 328 VAL A N 1
ATOM 2575 C CA . VAL A 1 328 ? 13.422 -14.391 4.367 1 98.62 328 VAL A CA 1
ATOM 2576 C C . VAL A 1 328 ? 12.133 -14.383 3.551 1 98.62 328 VAL A C 1
ATOM 2578 O O . VAL A 1 328 ? 11.062 -14.07 4.074 1 98.62 328 VAL A O 1
ATOM 2581 N N . GLU A 1 329 ? 12.188 -14.766 2.291 1 98.31 329 GLU A N 1
ATOM 2582 C CA . GLU A 1 329 ? 11.039 -14.727 1.39 1 98.31 329 GLU A CA 1
ATOM 2583 C C . GLU A 1 329 ? 10.625 -16.141 0.964 1 98.31 329 GLU A C 1
ATOM 2585 O O . GLU A 1 329 ? 11.477 -17 0.763 1 98.31 329 GLU A O 1
ATOM 2590 N N . THR A 1 330 ? 9.344 -16.281 0.898 1 98.12 330 THR A N 1
ATOM 2591 C CA . THR A 1 330 ? 8.883 -17.531 0.295 1 98.12 330 THR A CA 1
ATOM 2592 C C . THR A 1 330 ? 8.969 -17.453 -1.227 1 98.12 330 THR A C 1
ATOM 2594 O O . THR A 1 330 ? 8.938 -16.359 -1.806 1 98.12 330 THR A O 1
ATOM 2597 N N . VAL A 1 331 ? 9.102 -18.578 -1.828 1 98.38 331 VAL A N 1
ATOM 2598 C CA . VAL A 1 331 ? 9.234 -18.688 -3.275 1 98.38 331 VAL A CA 1
ATOM 2599 C C . VAL A 1 331 ? 8.117 -19.578 -3.822 1 98.38 331 VAL A C 1
ATOM 2601 O O . VAL A 1 331 ? 7.941 -20.719 -3.369 1 98.38 331 VAL A O 1
ATOM 2604 N N . PRO A 1 332 ? 7.344 -19.047 -4.805 1 98.12 332 PRO A N 1
ATOM 2605 C CA . PRO A 1 332 ? 6.277 -19.875 -5.371 1 98.12 332 PRO A CA 1
ATOM 2606 C C . PRO A 1 332 ? 6.781 -21.234 -5.852 1 98.12 332 PRO A C 1
ATOM 2608 O O . PRO A 1 332 ? 7.805 -21.312 -6.539 1 98.12 332 PRO A O 1
ATOM 2611 N N . GLY A 1 333 ? 6.059 -22.281 -5.48 1 97.88 333 GLY A N 1
ATOM 2612 C CA . GLY A 1 333 ? 6.449 -23.641 -5.863 1 97.88 333 GLY A CA 1
ATOM 2613 C C . GLY A 1 333 ? 7.371 -24.297 -4.855 1 97.88 333 GLY A C 1
ATOM 2614 O O . GLY A 1 333 ? 7.836 -25.422 -5.074 1 97.88 333 GLY A O 1
ATOM 2615 N N . TRP A 1 334 ? 7.699 -23.609 -3.801 1 98.38 334 TRP A N 1
ATOM 2616 C CA . TRP A 1 334 ? 8.477 -24.172 -2.701 1 98.38 334 TRP A CA 1
ATOM 2617 C C . TRP A 1 334 ? 7.629 -24.281 -1.438 1 98.38 334 TRP A C 1
ATOM 2619 O O . TRP A 1 334 ? 7.027 -23.297 -0.998 1 98.38 334 TRP A O 1
ATOM 2629 N N . THR A 1 335 ? 7.527 -25.484 -0.908 1 98.38 335 THR A N 1
ATOM 2630 C CA . THR A 1 335 ? 6.969 -25.594 0.435 1 98.38 335 THR A CA 1
ATOM 2631 C C . THR A 1 335 ? 7.953 -25.062 1.476 1 98.38 335 THR A C 1
ATOM 2633 O O . THR A 1 335 ? 9.164 -25.109 1.271 1 98.38 335 THR A O 1
ATOM 2636 N N . HIS A 1 336 ? 7.387 -24.484 2.512 1 98.62 336 HIS A N 1
ATOM 2637 C CA . HIS A 1 336 ? 8.258 -23.859 3.498 1 98.62 336 HIS A CA 1
ATOM 2638 C C . HIS A 1 336 ? 7.688 -24 4.906 1 98.62 336 HIS A C 1
ATOM 2640 O O . HIS A 1 336 ? 6.477 -24.172 5.074 1 98.62 336 HIS A O 1
ATOM 2646 N N . ASP A 1 337 ? 8.508 -23.984 5.863 1 98.31 337 ASP A N 1
ATOM 2647 C CA . ASP A 1 337 ? 8.117 -23.906 7.266 1 98.31 337 ASP A CA 1
ATOM 2648 C C . ASP A 1 337 ? 9.164 -23.141 8.078 1 98.31 337 ASP A C 1
ATOM 2650 O O . ASP A 1 337 ? 10.242 -22.828 7.574 1 98.31 337 ASP A O 1
ATOM 2654 N N . ILE A 1 338 ? 8.875 -22.688 9.148 1 98.31 338 ILE A N 1
ATOM 2655 C CA . ILE A 1 338 ? 9.734 -21.953 10.078 1 98.31 338 ILE A CA 1
ATOM 2656 C C . ILE A 1 338 ? 9.617 -22.562 11.469 1 98.31 338 ILE A C 1
ATOM 2658 O O . ILE A 1 338 ? 8.516 -22.734 11.992 1 98.31 338 ILE A O 1
ATOM 2662 N N . THR A 1 339 ? 10.711 -22.953 12.094 1 98.5 339 THR A N 1
ATOM 2663 C CA . THR A 1 339 ? 10.758 -23.562 13.414 1 98.5 339 THR A CA 1
ATOM 2664 C C . THR A 1 339 ? 11.5 -22.656 14.398 1 98.5 339 THR A C 1
ATOM 2666 O O . THR A 1 339 ? 12.57 -22.125 14.078 1 98.5 339 THR A O 1
ATOM 2669 N N . ASN A 1 340 ? 10.898 -22.422 15.547 1 98.62 340 ASN A N 1
ATOM 2670 C CA . ASN A 1 340 ? 11.641 -21.797 16.641 1 98.62 340 ASN A CA 1
ATOM 2671 C C . ASN A 1 340 ? 12.656 -22.766 17.25 1 98.62 340 ASN A C 1
ATOM 2673 O O . ASN A 1 340 ? 12.289 -23.656 18.016 1 98.62 340 ASN A O 1
ATOM 2677 N N . VAL A 1 341 ? 13.875 -22.547 16.984 1 98.44 341 VAL A N 1
ATOM 2678 C CA . VAL A 1 341 ? 14.906 -23.469 17.453 1 98.44 341 VAL A CA 1
ATOM 2679 C C . VAL A 1 341 ? 15.617 -22.859 18.672 1 98.44 341 VAL A C 1
ATOM 2681 O O . VAL A 1 341 ? 16.688 -23.344 19.062 1 98.44 341 VAL A O 1
ATOM 2684 N N . GLY A 1 342 ? 15.133 -21.781 19.156 1 97.25 342 GLY A N 1
ATOM 2685 C CA . GLY A 1 342 ? 15.68 -21.156 20.359 1 97.25 342 GLY A CA 1
ATOM 2686 C C . GLY A 1 342 ? 14.977 -21.609 21.625 1 97.25 342 GLY A C 1
ATOM 2687 O O . GLY A 1 342 ? 14.141 -22.5 21.594 1 97.25 342 GLY A O 1
ATOM 2688 N N . THR A 1 343 ? 15.367 -20.938 22.766 1 96.5 343 THR A N 1
ATOM 2689 C CA . THR A 1 343 ? 14.836 -21.297 24.078 1 96.5 343 THR A CA 1
ATOM 2690 C C . THR A 1 343 ? 13.742 -20.328 24.5 1 96.5 343 THR A C 1
ATOM 2692 O O . THR A 1 343 ? 12.977 -20.625 25.438 1 96.5 343 THR A O 1
ATOM 2695 N N . ASP A 1 344 ? 13.617 -19.219 23.875 1 94.31 344 ASP A N 1
ATOM 2696 C CA . ASP A 1 344 ? 12.602 -18.203 24.172 1 94.31 344 ASP A CA 1
ATOM 2697 C C . ASP A 1 344 ? 11.555 -18.141 23.078 1 94.31 344 ASP A C 1
ATOM 2699 O O . ASP A 1 344 ? 11.727 -18.734 22 1 94.31 344 ASP A O 1
ATOM 2703 N N . ASP A 1 345 ? 10.492 -17.391 23.406 1 95.5 345 ASP A N 1
ATOM 2704 C CA . ASP A 1 345 ? 9.5 -17.156 22.359 1 95.5 345 ASP A CA 1
ATOM 2705 C C . ASP A 1 345 ? 10.109 -16.406 21.172 1 95.5 345 ASP A C 1
ATOM 2707 O O . ASP A 1 345 ? 10.906 -15.484 21.359 1 95.5 345 ASP A O 1
ATOM 2711 N N . MET A 1 346 ? 9.773 -16.922 19.984 1 97.44 346 MET A N 1
ATOM 2712 C CA . MET A 1 346 ? 10.172 -16.266 18.75 1 97.44 346 MET A CA 1
ATOM 2713 C C . MET A 1 346 ? 9.102 -15.289 18.281 1 97.44 346 MET A C 1
ATOM 2715 O O . MET A 1 346 ? 7.91 -15.578 18.375 1 97.44 346 MET A O 1
ATOM 2719 N N . VAL A 1 347 ? 9.5 -14.102 17.891 1 97.5 347 VAL A N 1
ATOM 2720 C CA . VAL A 1 347 ? 8.602 -13.109 17.328 1 97.5 347 VAL A CA 1
ATOM 2721 C C . VAL A 1 347 ? 9 -12.805 15.883 1 97.5 347 VAL A C 1
ATOM 2723 O O . VAL A 1 347 ? 10.156 -12.461 15.609 1 97.5 347 VAL A O 1
ATOM 2726 N N . VAL A 1 348 ? 8.062 -12.945 14.961 1 98.38 348 VAL A N 1
ATOM 2727 C CA . VAL A 1 348 ? 8.344 -12.773 13.547 1 98.38 348 VAL A CA 1
ATOM 2728 C C . VAL A 1 348 ? 7.348 -11.797 12.93 1 98.38 348 VAL A C 1
ATOM 2730 O O . VAL A 1 348 ? 6.133 -11.961 13.07 1 98.38 348 VAL A O 1
ATOM 2733 N N . MET A 1 349 ? 7.82 -10.695 12.289 1 98.19 349 MET A N 1
ATOM 2734 C CA . MET A 1 349 ? 6.977 -9.883 11.422 1 98.19 349 MET A CA 1
ATOM 2735 C C . MET A 1 349 ? 6.734 -10.57 10.086 1 98.19 349 MET A C 1
ATOM 2737 O O . MET A 1 349 ? 7.652 -11.164 9.516 1 98.19 349 MET A O 1
ATOM 2741 N N . LEU A 1 350 ? 5.531 -10.461 9.625 1 98.12 350 LEU A N 1
ATOM 2742 C CA . LEU A 1 350 ? 5.121 -11.156 8.406 1 98.12 350 LEU A CA 1
ATOM 2743 C C . LEU A 1 350 ? 4.43 -10.203 7.445 1 98.12 350 LEU A C 1
ATOM 2745 O O . LEU A 1 350 ? 3.547 -9.438 7.848 1 98.12 350 LEU A O 1
ATOM 2749 N N . TRP A 1 351 ? 4.871 -10.141 6.199 1 98.25 351 TRP A N 1
ATOM 2750 C CA . TRP A 1 351 ? 4.195 -9.484 5.086 1 98.25 351 TRP A CA 1
ATOM 2751 C C . TRP A 1 351 ? 3.74 -10.508 4.051 1 98.25 351 TRP A C 1
ATOM 2753 O O . TRP A 1 351 ? 4.512 -11.383 3.646 1 98.25 351 TRP A O 1
ATOM 2763 N N . ALA A 1 352 ? 2.547 -10.469 3.658 1 97.75 352 ALA A N 1
ATOM 2764 C CA . ALA A 1 352 ? 2.014 -11.219 2.523 1 97.75 352 ALA A CA 1
ATOM 2765 C C . ALA A 1 352 ? 1.528 -10.281 1.425 1 97.75 352 ALA A C 1
ATOM 2767 O O . ALA A 1 352 ? 0.878 -9.273 1.707 1 97.75 352 ALA A O 1
ATOM 2768 N N . ASN A 1 353 ? 1.782 -10.578 0.18 1 96.5 353 ASN A N 1
ATOM 2769 C CA . ASN A 1 353 ? 1.513 -9.641 -0.91 1 96.5 353 ASN A CA 1
ATOM 2770 C C . ASN A 1 353 ? 0.014 -9.477 -1.147 1 96.5 353 ASN A C 1
ATOM 2772 O O . ASN A 1 353 ? -0.411 -8.539 -1.826 1 96.5 353 ASN A O 1
ATOM 2776 N N . GLU A 1 354 ? -0.765 -10.391 -0.616 1 89.62 354 GLU A N 1
ATOM 2777 C CA . GLU A 1 354 ? -2.207 -10.32 -0.827 1 89.62 354 GLU A CA 1
ATOM 2778 C C . GLU A 1 354 ? -2.971 -10.688 0.441 1 89.62 354 GLU A C 1
ATOM 2780 O O . GLU A 1 354 ? -2.426 -11.344 1.33 1 89.62 354 GLU A O 1
ATOM 2785 N N . VAL A 1 355 ? -4.148 -10.164 0.385 1 82.31 355 VAL A N 1
ATOM 2786 C CA . VAL A 1 355 ? -5.039 -10.508 1.486 1 82.31 355 VAL A CA 1
ATOM 2787 C C . VAL A 1 355 ? -5.551 -11.938 1.309 1 82.31 355 VAL A C 1
ATOM 2789 O O . VAL A 1 355 ? -5.879 -12.352 0.194 1 82.31 355 VAL A O 1
ATOM 2792 N N . PHE A 1 356 ? -5.688 -12.641 2.393 1 80.06 356 PHE A N 1
ATOM 2793 C CA . PHE A 1 356 ? -6.145 -14.023 2.369 1 80.06 356 PHE A CA 1
ATOM 2794 C C . PHE A 1 356 ? -7.562 -14.117 1.825 1 80.06 356 PHE A C 1
ATOM 2796 O O . PHE A 1 356 ? -8.461 -13.43 2.307 1 80.06 356 PHE A O 1
ATOM 2803 N N . ASP A 1 357 ? -7.637 -14.797 0.816 1 79.94 357 ASP A N 1
ATOM 2804 C CA . ASP A 1 357 ? -8.945 -15.102 0.24 1 79.94 357 ASP A CA 1
ATOM 2805 C C . ASP A 1 357 ? -9.406 -16.5 0.636 1 79.94 357 ASP A C 1
ATOM 2807 O O . ASP A 1 357 ? -8.93 -17.5 0.087 1 79.94 357 ASP A O 1
ATOM 2811 N N . ARG A 1 358 ? -10.352 -16.594 1.439 1 79.56 358 ARG A N 1
ATOM 2812 C CA . ARG A 1 358 ? -10.812 -17.859 1.971 1 79.56 358 ARG A CA 1
ATOM 2813 C C . ARG A 1 358 ? -11.445 -18.719 0.875 1 79.56 358 ARG A C 1
ATOM 2815 O O . ARG A 1 358 ? -11.375 -19.953 0.919 1 79.56 358 ARG A O 1
ATOM 2822 N N . GLU A 1 359 ? -12.016 -18.141 -0.115 1 81.31 359 GLU A N 1
ATOM 2823 C CA . GLU A 1 359 ? -12.711 -18.859 -1.181 1 81.31 359 GLU A CA 1
ATOM 2824 C C . GLU A 1 359 ? -11.727 -19.422 -2.197 1 81.31 359 GLU A C 1
ATOM 2826 O O . GLU A 1 359 ? -12.008 -20.438 -2.848 1 81.31 359 GLU A O 1
ATOM 2831 N N . ASN A 1 360 ? -10.594 -18.812 -2.303 1 82.88 360 ASN A N 1
ATOM 2832 C CA . ASN A 1 360 ? -9.539 -19.25 -3.213 1 82.88 360 ASN A CA 1
ATOM 2833 C C . ASN A 1 360 ? -8.164 -19.188 -2.555 1 82.88 360 ASN A C 1
ATOM 2835 O O . ASN A 1 360 ? -7.301 -18.422 -2.996 1 82.88 360 ASN A O 1
ATOM 2839 N N . PRO A 1 361 ? -8.047 -20.078 -1.575 1 87 361 PRO A N 1
ATOM 2840 C CA . PRO A 1 361 ? -6.785 -20 -0.837 1 87 361 PRO A CA 1
ATOM 2841 C C . PRO A 1 361 ? -5.59 -20.484 -1.656 1 87 361 PRO A C 1
ATOM 2843 O O . PRO A 1 361 ? -5.672 -21.516 -2.326 1 87 361 PRO A O 1
ATOM 2846 N N . ASP A 1 362 ? -4.672 -19.703 -1.947 1 93.19 362 ASP A N 1
ATOM 2847 C CA . ASP A 1 362 ? -3.408 -20.109 -2.547 1 93.19 362 ASP A CA 1
ATOM 2848 C C . ASP A 1 362 ? -2.451 -20.672 -1.491 1 93.19 362 ASP A C 1
ATOM 2850 O O . ASP A 1 362 ? -1.354 -20.141 -1.304 1 93.19 362 ASP A O 1
ATOM 2854 N N . THR A 1 363 ? -2.859 -21.594 -0.751 1 94.25 363 THR A N 1
ATOM 2855 C CA . THR A 1 363 ? -2.129 -22.266 0.318 1 94.25 363 THR A CA 1
ATOM 2856 C C . THR A 1 363 ? -2.389 -23.766 0.288 1 94.25 363 THR A C 1
ATOM 2858 O O . THR A 1 363 ? -3.533 -24.203 0.42 1 94.25 363 THR A O 1
ATOM 2861 N N . TYR A 1 364 ? -1.432 -24.594 0.107 1 95.31 364 TYR A N 1
ATOM 2862 C CA . TYR A 1 364 ? -1.585 -26.031 -0.046 1 95.31 364 TYR A CA 1
ATOM 2863 C C . TYR A 1 364 ? -0.662 -26.781 0.906 1 95.31 364 TYR A C 1
ATOM 2865 O O . TYR A 1 364 ? 0.558 -26.609 0.87 1 95.31 364 TYR A O 1
ATOM 2873 N N . ALA A 1 365 ? -1.266 -27.641 1.701 1 94.06 365 ALA A N 1
ATOM 2874 C CA . ALA A 1 365 ? -0.507 -28.375 2.705 1 94.06 365 ALA A CA 1
ATOM 2875 C C . ALA A 1 365 ? 0.531 -29.281 2.047 1 94.06 365 ALA A C 1
ATOM 2877 O O . ALA A 1 365 ? 0.226 -30 1.084 1 94.06 365 ALA A O 1
ATOM 2878 N N . CYS A 1 366 ? 1.687 -29.188 2.451 1 95.5 366 CYS A N 1
ATOM 2879 C CA . CYS A 1 366 ? 2.814 -29.969 1.959 1 95.5 366 CYS A CA 1
ATOM 2880 C C . CYS A 1 366 ? 3.996 -29.891 2.92 1 95.5 366 CYS A C 1
ATOM 2882 O O . CYS A 1 366 ? 4.66 -28.844 3.01 1 95.5 366 CYS A O 1
ATOM 2884 N N . SER A 1 367 ? 4.266 -30.953 3.623 1 94.56 367 SER A N 1
ATOM 2885 C CA . SER A 1 367 ? 5.367 -30.953 4.578 1 94.56 367 SER A CA 1
ATOM 2886 C C . SER A 1 367 ? 6.711 -30.797 3.877 1 94.56 367 SER A C 1
ATOM 2888 O O . SER A 1 367 ? 6.895 -31.297 2.762 1 94.56 367 SER A O 1
ATOM 2890 N N . VAL A 1 368 ? 7.637 -30.094 4.332 1 94.06 368 VAL A N 1
ATOM 2891 C CA . VAL A 1 368 ? 8.953 -29.906 3.727 1 94.06 368 VAL A CA 1
ATOM 2892 C C . VAL A 1 368 ? 9.75 -31.203 3.811 1 94.06 368 VAL A C 1
ATOM 2894 O O . VAL A 1 368 ? 10.539 -31.516 2.914 1 94.06 368 VAL A O 1
ATOM 2897 N N . GLY A 1 369 ? 9.57 -32.281 4.246 1 75.69 369 GLY A N 1
ATOM 2898 C CA . GLY A 1 369 ? 10.25 -33.594 4.285 1 75.69 369 GLY A CA 1
ATOM 2899 C C . GLY A 1 369 ? 10.68 -33.969 5.684 1 75.69 369 GLY A C 1
ATOM 2900 O O . GLY A 1 369 ? 10.938 -33.125 6.531 1 75.69 369 GLY A O 1
ATOM 2901 N N . GLU A 1 370 ? 10.133 -34.938 6.191 1 51.56 370 GLU A N 1
ATOM 2902 C CA . GLU A 1 370 ? 11.195 -35.906 6.461 1 51.56 370 GLU A CA 1
ATOM 2903 C C . GLU A 1 370 ? 11.711 -36.531 5.168 1 51.56 370 GLU A C 1
ATOM 2905 O O . GLU A 1 370 ? 10.93 -36.812 4.25 1 51.56 370 GLU A O 1
ATOM 2910 N N . GLY A 1 371 ? 12.805 -36.125 4.254 1 40.88 371 GLY A N 1
ATOM 2911 C CA . GLY A 1 371 ? 13.211 -36.906 3.098 1 40.88 371 GLY A CA 1
ATOM 2912 C C . GLY A 1 371 ? 12.531 -38.25 3.023 1 40.88 371 GLY A C 1
ATOM 2913 O O . GLY A 1 371 ? 12.57 -39.031 3.986 1 40.88 371 GLY A O 1
ATOM 2914 N N . ALA A 1 372 ? 11.414 -38.312 2.1 1 35.16 372 ALA A N 1
ATOM 2915 C CA . ALA A 1 372 ? 11.047 -39.688 1.773 1 35.16 372 ALA A CA 1
ATOM 2916 C C . ALA A 1 372 ? 12.242 -40.469 1.242 1 35.16 372 ALA A C 1
ATOM 2918 O O . ALA A 1 372 ? 13.086 -39.906 0.529 1 35.16 372 ALA A O 1
ATOM 2919 N N . MET B 1 1 ? -10.977 -40.062 -11.359 1 95.56 1 MET B N 1
ATOM 2920 C CA . MET B 1 1 ? -10.883 -39.594 -12.734 1 95.56 1 MET B CA 1
ATOM 2921 C C . MET B 1 1 ? -9.469 -39.75 -13.273 1 95.56 1 MET B C 1
ATOM 2923 O O . MET B 1 1 ? -8.5 -39.438 -12.578 1 95.56 1 MET B O 1
ATOM 2927 N N . LYS B 1 2 ? -9.312 -40.344 -14.344 1 97.56 2 LYS B N 1
ATOM 2928 C CA . LYS B 1 2 ? -8.008 -40.562 -14.969 1 97.56 2 LYS B CA 1
ATOM 2929 C C . LYS B 1 2 ? -7.781 -39.562 -16.109 1 97.56 2 LYS B C 1
ATOM 2931 O O . LYS B 1 2 ? -8.617 -39.438 -17.016 1 97.56 2 LYS B O 1
ATOM 2936 N N . VAL B 1 3 ? -6.633 -38.875 -16.062 1 98.12 3 VAL B N 1
ATOM 2937 C CA . VAL B 1 3 ? -6.406 -37.75 -16.984 1 98.12 3 VAL B CA 1
ATOM 2938 C C . VAL B 1 3 ? -5.082 -37.938 -17.719 1 98.12 3 VAL B C 1
ATOM 2940 O O . VAL B 1 3 ? -4.031 -38.062 -17.078 1 98.12 3 VAL B O 1
ATOM 2943 N N . LEU B 1 4 ? -5.145 -38 -19.031 1 98.38 4 LEU B N 1
ATOM 2944 C CA . LEU B 1 4 ? -3.918 -38.031 -19.828 1 98.38 4 LEU B CA 1
ATOM 2945 C C . LEU B 1 4 ? -3.393 -36.594 -20.031 1 98.38 4 LEU B C 1
ATOM 2947 O O . LEU B 1 4 ? -4.145 -35.719 -20.438 1 98.38 4 LEU B O 1
ATOM 2951 N N . VAL B 1 5 ? -2.156 -36.406 -19.703 1 98.56 5 VAL B N 1
ATOM 2952 C CA . VAL B 1 5 ? -1.499 -35.125 -19.953 1 98.56 5 VAL B CA 1
ATOM 2953 C C . VAL B 1 5 ? -0.302 -35.312 -20.875 1 98.56 5 VAL B C 1
ATOM 2955 O O . VAL B 1 5 ? 0.75 -35.812 -20.438 1 98.56 5 VAL B O 1
ATOM 2958 N N . THR B 1 6 ? -0.471 -35 -22.172 1 98 6 THR B N 1
ATOM 2959 C CA . THR B 1 6 ? 0.714 -34.969 -23.016 1 98 6 THR B CA 1
ATOM 2960 C C . THR B 1 6 ? 1.54 -33.719 -22.766 1 98 6 THR B C 1
ATOM 2962 O O . THR B 1 6 ? 0.991 -32.656 -22.453 1 98 6 THR B O 1
ATOM 2965 N N . GLY B 1 7 ? 2.881 -33.844 -22.938 1 96.94 7 GLY B N 1
ATOM 2966 C CA . GLY B 1 7 ? 3.727 -32.719 -22.578 1 96.94 7 GLY B CA 1
ATOM 2967 C C . GLY B 1 7 ? 3.787 -32.5 -21.078 1 96.94 7 GLY B C 1
ATOM 2968 O O . GLY B 1 7 ? 3.918 -31.359 -20.625 1 96.94 7 GLY B O 1
ATOM 2969 N N . ALA B 1 8 ? 3.66 -33.5 -20.281 1 97.31 8 ALA B N 1
ATOM 2970 C CA . ALA B 1 8 ? 3.525 -33.438 -18.828 1 97.31 8 ALA B CA 1
ATOM 2971 C C . ALA B 1 8 ? 4.777 -32.844 -18.203 1 97.31 8 ALA B C 1
ATOM 2973 O O . ALA B 1 8 ? 4.707 -32.25 -17.125 1 97.31 8 ALA B O 1
ATOM 2974 N N . ASN B 1 9 ? 5.934 -32.906 -18.844 1 95.81 9 ASN B N 1
ATOM 2975 C CA . ASN B 1 9 ? 7.184 -32.406 -18.281 1 95.81 9 ASN B CA 1
ATOM 2976 C C . ASN B 1 9 ? 7.508 -31.016 -18.781 1 95.81 9 ASN B C 1
ATOM 2978 O O . ASN B 1 9 ? 8.539 -30.438 -18.422 1 95.81 9 ASN B O 1
ATOM 2982 N N . GLY B 1 10 ? 6.648 -30.5 -19.562 1 95.75 10 GLY B N 1
ATOM 2983 C CA . GLY B 1 10 ? 6.832 -29.141 -20.047 1 95.75 10 GLY B CA 1
ATOM 2984 C C . GLY B 1 10 ? 6.355 -28.094 -19.047 1 95.75 10 GLY B C 1
ATOM 2985 O O . GLY B 1 10 ? 5.848 -28.438 -17.984 1 95.75 10 GLY B O 1
ATOM 2986 N N . PHE B 1 11 ? 6.484 -26.875 -19.469 1 96.62 11 PHE B N 1
ATOM 2987 C CA . PHE B 1 11 ? 6.16 -25.719 -18.641 1 96.62 11 PHE B CA 1
ATOM 2988 C C . PHE B 1 11 ? 4.703 -25.766 -18.203 1 96.62 11 PHE B C 1
ATOM 2990 O O . PHE B 1 11 ? 4.418 -25.812 -17 1 96.62 11 PHE B O 1
ATOM 2997 N N . VAL B 1 12 ? 3.756 -25.781 -19.141 1 98 12 VAL B N 1
ATOM 2998 C CA . VAL B 1 12 ? 2.332 -25.797 -18.828 1 98 12 VAL B CA 1
ATOM 2999 C C . VAL B 1 12 ? 1.974 -27.125 -18.156 1 98 12 VAL B C 1
ATOM 3001 O O . VAL B 1 12 ? 1.198 -27.156 -17.188 1 98 12 VAL B O 1
ATOM 3004 N N . GLY B 1 13 ? 2.578 -28.219 -18.625 1 98.12 13 GLY B N 1
ATOM 3005 C CA . GLY B 1 13 ? 2.305 -29.547 -18.094 1 98.12 13 GLY B CA 1
ATOM 3006 C C . GLY B 1 13 ? 2.652 -29.703 -16.625 1 98.12 13 GLY B C 1
ATOM 3007 O O . GLY B 1 13 ? 1.849 -30.203 -15.844 1 98.12 13 GLY B O 1
ATOM 3008 N N . ARG B 1 14 ? 3.838 -29.25 -16.234 1 97.88 14 ARG B N 1
ATOM 3009 C CA . ARG B 1 14 ? 4.277 -29.375 -14.852 1 97.88 14 ARG B CA 1
ATOM 3010 C C . ARG B 1 14 ? 3.371 -28.578 -13.914 1 97.88 14 ARG B C 1
ATOM 3012 O O . ARG B 1 14 ? 3.045 -29.047 -12.82 1 97.88 14 ARG B O 1
ATOM 3019 N N . ASN B 1 15 ? 3 -27.422 -14.289 1 98.44 15 ASN B N 1
ATOM 3020 C CA . ASN B 1 15 ? 2.092 -26.609 -13.477 1 98.44 15 ASN B CA 1
ATOM 3021 C C . ASN B 1 15 ? 0.72 -27.281 -13.359 1 98.44 15 ASN B C 1
ATOM 3023 O O . ASN B 1 15 ? 0.143 -27.328 -12.266 1 98.44 15 ASN B O 1
ATOM 3027 N N . LEU B 1 16 ? 0.194 -27.781 -14.469 1 98.5 16 LEU B N 1
ATOM 3028 C CA . LEU B 1 16 ? -1.102 -28.453 -14.445 1 98.5 16 LEU B CA 1
ATOM 3029 C C . LEU B 1 16 ? -1.064 -29.688 -13.547 1 98.5 16 LEU B C 1
ATOM 3031 O O . LEU B 1 16 ? -1.961 -29.891 -12.727 1 98.5 16 LEU B O 1
ATOM 3035 N N . CYS B 1 17 ? 0.006 -30.469 -13.719 1 97.94 17 CYS B N 1
ATOM 3036 C CA . CYS B 1 17 ? 0.127 -31.688 -12.93 1 97.94 17 CYS B CA 1
ATOM 3037 C C . CYS B 1 17 ? 0.188 -31.375 -11.445 1 97.94 17 CYS B C 1
ATOM 3039 O O . CYS B 1 17 ? -0.375 -32.125 -10.625 1 97.94 17 CYS B O 1
ATOM 3041 N N . ALA B 1 18 ? 0.881 -30.312 -11.055 1 96.94 18 ALA B N 1
ATOM 3042 C CA . ALA B 1 18 ? 0.926 -29.906 -9.648 1 96.94 18 ALA B CA 1
ATOM 3043 C C . ALA B 1 18 ? -0.472 -29.594 -9.125 1 96.94 18 ALA B C 1
ATOM 3045 O O . ALA B 1 18 ? -0.843 -30.031 -8.031 1 96.94 18 ALA B O 1
ATOM 3046 N N . HIS B 1 19 ? -1.252 -28.922 -9.906 1 96.62 19 HIS B N 1
ATOM 3047 C CA . HIS B 1 19 ? -2.607 -28.562 -9.508 1 96.62 19 HIS B CA 1
ATOM 3048 C C . HIS B 1 19 ? -3.51 -29.797 -9.453 1 96.62 19 HIS B C 1
ATOM 3050 O O . HIS B 1 19 ? -4.344 -29.922 -8.555 1 96.62 19 HIS B O 1
ATOM 3056 N N . LEU B 1 20 ? -3.354 -30.672 -10.398 1 97.38 20 LEU B N 1
ATOM 3057 C CA . LEU B 1 20 ? -4.148 -31.906 -10.414 1 97.38 20 LEU B CA 1
ATOM 3058 C C . LEU B 1 20 ? -3.857 -32.75 -9.188 1 97.38 20 LEU B C 1
ATOM 3060 O O . LEU B 1 20 ? -4.762 -33.375 -8.633 1 97.38 20 LEU B O 1
ATOM 3064 N N . ALA B 1 21 ? -2.596 -32.75 -8.797 1 95.38 21 ALA B N 1
ATOM 3065 C CA . ALA B 1 21 ? -2.18 -33.562 -7.648 1 95.38 21 ALA B CA 1
ATOM 3066 C C . ALA B 1 21 ? -2.838 -33.062 -6.363 1 95.38 21 ALA B C 1
ATOM 3068 O O . ALA B 1 21 ? -2.99 -33.812 -5.406 1 95.38 21 ALA B O 1
ATOM 3069 N N . GLU B 1 22 ? -3.168 -31.812 -6.336 1 94.38 22 GLU B N 1
ATOM 3070 C CA . GLU B 1 22 ? -3.781 -31.203 -5.16 1 94.38 22 GLU B CA 1
ATOM 3071 C C . GLU B 1 22 ? -5.246 -31.609 -5.027 1 94.38 22 GLU B C 1
ATOM 3073 O O . GLU B 1 22 ? -5.84 -31.469 -3.959 1 94.38 22 GLU B O 1
ATOM 3078 N N . ARG B 1 23 ? -5.727 -32.062 -6.184 1 92.19 23 ARG B N 1
ATOM 3079 C CA . ARG B 1 23 ? -7.129 -32.469 -6.195 1 92.19 23 ARG B CA 1
ATOM 3080 C C . ARG B 1 23 ? -7.285 -33.938 -5.844 1 92.19 23 ARG B C 1
ATOM 3082 O O . ARG B 1 23 ? -6.516 -34.781 -6.312 1 92.19 23 ARG B O 1
ATOM 3089 N N . GLY B 1 24 ? -7.988 -34.312 -4.875 1 89.56 24 GLY B N 1
ATOM 3090 C CA . GLY B 1 24 ? -8.25 -35.719 -4.566 1 89.56 24 GLY B CA 1
ATOM 3091 C C . GLY B 1 24 ? -9.023 -36.438 -5.66 1 89.56 24 GLY B C 1
ATOM 3092 O O . GLY B 1 24 ? -9.852 -35.844 -6.344 1 89.56 24 GLY B O 1
ATOM 3093 N N . GLY B 1 25 ? -8.672 -37.656 -5.961 1 94.38 25 GLY B N 1
ATOM 3094 C CA . GLY B 1 25 ? -9.461 -38.5 -6.848 1 94.38 25 GLY B CA 1
ATOM 3095 C C . GLY B 1 25 ? -9.023 -38.406 -8.297 1 94.38 25 GLY B C 1
ATOM 3096 O O . GLY B 1 25 ? -9.719 -38.906 -9.188 1 94.38 25 GLY B O 1
ATOM 3097 N N . ILE B 1 26 ? -7.898 -37.75 -8.562 1 96.94 26 ILE B N 1
ATOM 3098 C CA . ILE B 1 26 ? -7.426 -37.594 -9.938 1 96.94 26 ILE B CA 1
ATOM 3099 C C . ILE B 1 26 ? -6.145 -38.406 -10.125 1 96.94 26 ILE B C 1
ATOM 3101 O O . ILE B 1 26 ? -5.207 -38.281 -9.336 1 96.94 26 ILE B O 1
ATOM 3105 N N . GLU B 1 27 ? -6.098 -39.25 -11.07 1 97.31 27 GLU B N 1
ATOM 3106 C CA . GLU B 1 27 ? -4.898 -39.969 -11.492 1 97.31 27 GLU B CA 1
ATOM 3107 C C . GLU B 1 27 ? -4.363 -39.406 -12.812 1 97.31 27 GLU B C 1
ATOM 3109 O O . GLU B 1 27 ? -5.062 -39.438 -13.828 1 97.31 27 GLU B O 1
ATOM 3114 N N . VAL B 1 28 ? -3.154 -39 -12.789 1 97.62 28 VAL B N 1
ATOM 3115 C CA . VAL B 1 28 ? -2.551 -38.406 -13.984 1 97.62 28 VAL B CA 1
ATOM 3116 C C . VAL B 1 28 ? -1.789 -39.5 -14.758 1 97.62 28 VAL B C 1
ATOM 3118 O O . VAL B 1 28 ? -1.028 -40.281 -14.164 1 97.62 28 VAL B O 1
ATOM 3121 N N . VAL B 1 29 ? -2.037 -39.594 -16.016 1 97.44 29 VAL B N 1
ATOM 3122 C CA . VAL B 1 29 ? -1.274 -40.438 -16.953 1 97.44 29 VAL B CA 1
ATOM 3123 C C . VAL B 1 29 ? -0.38 -39.531 -17.812 1 97.44 29 VAL B C 1
ATOM 3125 O O . VAL B 1 29 ? -0.833 -38.969 -18.812 1 97.44 29 VAL B O 1
ATOM 3128 N N . PRO B 1 30 ? 0.866 -39.469 -17.422 1 96.94 30 PRO B N 1
ATOM 3129 C CA . PRO B 1 30 ? 1.749 -38.562 -18.141 1 96.94 30 PRO B CA 1
ATOM 3130 C C . PRO B 1 30 ? 2.219 -39.125 -19.484 1 96.94 30 PRO B C 1
ATOM 3132 O O . PRO B 1 30 ? 2.459 -40.312 -19.594 1 96.94 30 PRO B O 1
ATOM 3135 N N . PHE B 1 31 ? 2.242 -38.344 -20.5 1 96.81 31 PHE B N 1
ATOM 3136 C CA . PHE B 1 31 ? 2.875 -38.594 -21.797 1 96.81 31 PHE B CA 1
ATOM 3137 C C . PHE B 1 31 ? 3.949 -37.562 -22.078 1 96.81 31 PHE B C 1
ATOM 3139 O O . PHE B 1 31 ? 3.656 -36.375 -22.172 1 96.81 31 PHE B O 1
ATOM 3146 N N . THR B 1 32 ? 5.191 -38 -22.156 1 95.44 32 THR B N 1
ATOM 3147 C CA . THR B 1 32 ? 6.328 -37.094 -22.297 1 95.44 32 THR B CA 1
ATOM 3148 C C . THR B 1 32 ? 7.102 -37.406 -23.578 1 95.44 32 THR B C 1
ATOM 3150 O O . THR B 1 32 ? 6.691 -38.25 -24.359 1 95.44 32 THR B O 1
ATOM 3153 N N . ARG B 1 33 ? 8.195 -36.688 -23.75 1 90.31 33 ARG B N 1
ATOM 3154 C CA . ARG B 1 33 ? 9.031 -36.906 -24.922 1 90.31 33 ARG B CA 1
ATOM 3155 C C . ARG B 1 33 ? 9.633 -38.312 -24.938 1 90.31 33 ARG B C 1
ATOM 3157 O O . ARG B 1 33 ? 9.992 -38.844 -25.984 1 90.31 33 ARG B O 1
ATOM 3164 N N . GLU B 1 34 ? 9.641 -38.906 -23.766 1 91.81 34 GLU B N 1
ATOM 3165 C CA . GLU B 1 34 ? 10.219 -40.219 -23.625 1 91.81 34 GLU B CA 1
ATOM 3166 C C . GLU B 1 34 ? 9.172 -41.312 -23.906 1 91.81 34 GLU B C 1
ATOM 3168 O O . GLU B 1 34 ? 9.508 -42.5 -24.031 1 91.81 34 GLU B O 1
ATOM 3173 N N . SER B 1 35 ? 7.973 -40.906 -24 1 92.81 35 SER B N 1
ATOM 3174 C CA . SER B 1 35 ? 6.898 -41.844 -24.266 1 92.81 35 SER B CA 1
ATOM 3175 C C . SER B 1 35 ? 6.852 -42.219 -25.734 1 92.81 35 SER B C 1
ATOM 3177 O O . SER B 1 35 ? 7.246 -41.438 -26.594 1 92.81 35 SER B O 1
ATOM 3179 N N . SER B 1 36 ? 6.297 -43.375 -25.969 1 93.69 36 SER B N 1
ATOM 3180 C CA . SER B 1 36 ? 6.129 -43.844 -27.328 1 93.69 36 SER B CA 1
ATOM 3181 C C . SER B 1 36 ? 4.719 -43.562 -27.844 1 93.69 36 SER B C 1
ATOM 3183 O O . SER B 1 36 ? 3.738 -43.938 -27.188 1 93.69 36 SER B O 1
ATOM 3185 N N . VAL B 1 37 ? 4.68 -43.062 -29.031 1 94.06 37 VAL B N 1
ATOM 3186 C CA . VAL B 1 37 ? 3.396 -42.781 -29.656 1 94.06 37 VAL B CA 1
ATOM 3187 C C . VAL B 1 37 ? 2.586 -44.062 -29.828 1 94.06 37 VAL B C 1
ATOM 3189 O O . VAL B 1 37 ? 1.359 -44.031 -29.688 1 94.06 37 VAL B O 1
ATOM 3192 N N . GLY B 1 38 ? 3.291 -45.156 -29.969 1 93.56 38 GLY B N 1
ATOM 3193 C CA . GLY B 1 38 ? 2.641 -46.438 -30.141 1 93.56 38 GLY B CA 1
ATOM 3194 C C . GLY B 1 38 ? 1.861 -46.875 -28.922 1 93.56 38 GLY B C 1
ATOM 3195 O O . GLY B 1 38 ? 1.005 -47.75 -29 1 93.56 38 GLY B O 1
ATOM 3196 N N . ASN B 1 39 ? 2.143 -46.281 -27.828 1 94.75 39 ASN B N 1
ATOM 3197 C CA . ASN B 1 39 ? 1.498 -46.656 -26.578 1 94.75 39 ASN B CA 1
ATOM 3198 C C . ASN B 1 39 ? 0.213 -45.875 -26.344 1 94.75 39 ASN B C 1
ATOM 3200 O O . ASN B 1 39 ? -0.533 -46.156 -25.406 1 94.75 39 ASN B O 1
ATOM 3204 N N . LEU B 1 40 ? -0.113 -44.906 -27.172 1 95.62 40 LEU B N 1
ATOM 3205 C CA . LEU B 1 40 ? -1.23 -44 -26.969 1 95.62 40 LEU B CA 1
ATOM 3206 C C . LEU B 1 40 ? -2.543 -44.75 -26.844 1 95.62 40 LEU B C 1
ATOM 3208 O O . LEU B 1 40 ? -3.338 -44.5 -25.938 1 95.62 40 LEU B O 1
ATOM 3212 N N . PRO B 1 41 ? -2.811 -45.781 -27.75 1 94.94 41 PRO B N 1
ATOM 3213 C CA . PRO B 1 41 ? -4.082 -46.5 -27.656 1 94.94 41 PRO B CA 1
ATOM 3214 C C . PRO B 1 41 ? -4.277 -47.188 -26.297 1 94.94 41 PRO B C 1
ATOM 3216 O O . PRO B 1 41 ? -5.383 -47.188 -25.75 1 94.94 41 PRO B O 1
ATOM 3219 N N . GLU B 1 42 ? -3.205 -47.656 -25.766 1 95.25 42 GLU B N 1
ATOM 3220 C CA . GLU B 1 42 ? -3.283 -48.312 -24.453 1 95.25 42 GLU B CA 1
ATOM 3221 C C . GLU B 1 42 ? -3.48 -47.281 -23.344 1 95.25 42 GLU B C 1
ATOM 3223 O O . GLU B 1 42 ? -4.258 -47.531 -22.422 1 95.25 42 GLU B O 1
ATOM 3228 N N . LEU B 1 43 ? -2.783 -46.219 -23.438 1 94.88 43 LEU B N 1
ATOM 3229 C CA . LEU B 1 43 ? -2.828 -45.156 -22.406 1 94.88 43 LEU B CA 1
ATOM 3230 C C . LEU B 1 43 ? -4.223 -44.562 -22.312 1 94.88 43 LEU B C 1
ATOM 3232 O O . LEU B 1 43 ? -4.668 -44.188 -21.219 1 94.88 43 LEU B O 1
ATOM 3236 N N . ILE B 1 44 ? -4.957 -44.469 -23.359 1 94.75 44 ILE B N 1
ATOM 3237 C CA . ILE B 1 44 ? -6.188 -43.688 -23.375 1 94.75 44 ILE B CA 1
ATOM 3238 C C . ILE B 1 44 ? -7.375 -44.594 -23.031 1 94.75 44 ILE B C 1
ATOM 3240 O O . ILE B 1 44 ? -8.5 -44.125 -22.891 1 94.75 44 ILE B O 1
ATOM 3244 N N . ARG B 1 45 ? -7.098 -45.906 -22.969 1 93.25 45 ARG B N 1
ATOM 3245 C CA . ARG B 1 45 ? -8.164 -46.875 -22.766 1 93.25 45 ARG B CA 1
ATOM 3246 C C . ARG B 1 45 ? -9.008 -46.5 -21.547 1 93.25 45 ARG B C 1
ATOM 3248 O O . ARG B 1 45 ? -10.234 -46.625 -21.562 1 93.25 45 ARG B O 1
ATOM 3255 N N . SER B 1 46 ? -8.406 -46.031 -20.516 1 93 46 SER B N 1
ATOM 3256 C CA . SER B 1 46 ? -9.148 -45.781 -19.281 1 93 46 SER B CA 1
ATOM 3257 C C . SER B 1 46 ? -9.148 -44.312 -18.906 1 93 46 SER B C 1
ATOM 3259 O O . SER B 1 46 ? -9.438 -43.969 -17.766 1 93 46 SER B O 1
ATOM 3261 N N . VAL B 1 47 ? -8.805 -43.5 -19.828 1 96.94 47 VAL B N 1
ATOM 3262 C CA . VAL B 1 47 ? -8.688 -42.062 -19.547 1 96.94 47 VAL B CA 1
ATOM 3263 C C . VAL B 1 47 ? -10.055 -41.406 -19.688 1 96.94 47 VAL B C 1
ATOM 3265 O O . VAL B 1 47 ? -10.82 -41.719 -20.609 1 96.94 47 VAL B O 1
ATOM 3268 N N . ASP B 1 48 ? -10.312 -40.469 -18.781 1 96.88 48 ASP B N 1
ATOM 3269 C CA . ASP B 1 48 ? -11.602 -39.75 -18.781 1 96.88 48 ASP B CA 1
ATOM 3270 C C . ASP B 1 48 ? -11.484 -38.375 -19.422 1 96.88 48 ASP B C 1
ATOM 3272 O O . ASP B 1 48 ? -12.484 -37.781 -19.812 1 96.88 48 ASP B O 1
ATOM 3276 N N . PHE B 1 49 ? -10.328 -37.844 -19.469 1 97.06 49 PHE B N 1
ATOM 3277 C CA . PHE B 1 49 ? -10.055 -36.531 -20.016 1 97.06 49 PHE B CA 1
ATOM 3278 C C . PHE B 1 49 ? -8.625 -36.438 -20.547 1 97.06 49 PHE B C 1
ATOM 3280 O O . PHE B 1 49 ? -7.715 -37.062 -20 1 97.06 49 PHE B O 1
ATOM 3287 N N . ILE B 1 50 ? -8.422 -35.656 -21.625 1 97.88 50 ILE B N 1
ATOM 3288 C CA . ILE B 1 50 ? -7.098 -35.531 -22.219 1 97.88 50 ILE B CA 1
ATOM 3289 C C . ILE B 1 50 ? -6.691 -34.062 -22.266 1 97.88 50 ILE B C 1
ATOM 3291 O O . ILE B 1 50 ? -7.398 -33.25 -22.844 1 97.88 50 ILE B O 1
ATOM 3295 N N . PHE B 1 51 ? -5.648 -33.781 -21.594 1 98.31 51 PHE B N 1
ATOM 3296 C CA . PHE B 1 51 ? -4.941 -32.531 -21.844 1 98.31 51 PHE B CA 1
ATOM 3297 C C . PHE B 1 51 ? -3.814 -32.719 -22.844 1 98.31 51 PHE B C 1
ATOM 3299 O O . PHE B 1 51 ? -2.791 -33.344 -22.516 1 98.31 51 PHE B O 1
ATOM 3306 N N . HIS B 1 52 ? -3.998 -32.219 -24.031 1 98.06 52 HIS B N 1
ATOM 3307 C CA . HIS B 1 52 ? -2.971 -32.344 -25.062 1 98.06 52 HIS B CA 1
ATOM 3308 C C . HIS B 1 52 ? -2.111 -31.078 -25.109 1 98.06 52 HIS B C 1
ATOM 3310 O O . HIS B 1 52 ? -2.373 -30.172 -25.906 1 98.06 52 HIS B O 1
ATOM 3316 N N . LEU B 1 53 ? -0.993 -31.078 -24.391 1 97.94 53 LEU B N 1
ATOM 3317 C CA . LEU B 1 53 ? -0.154 -29.906 -24.203 1 97.94 53 LEU B CA 1
ATOM 3318 C C . LEU B 1 53 ? 1.171 -30.062 -24.953 1 97.94 53 LEU B C 1
ATOM 3320 O O . LEU B 1 53 ? 1.939 -29.109 -25.078 1 97.94 53 LEU B O 1
ATOM 3324 N N . ALA B 1 54 ? 1.405 -31.25 -25.406 1 93.44 54 ALA B N 1
ATOM 3325 C CA . ALA B 1 54 ? 2.67 -31.516 -26.094 1 93.44 54 ALA B CA 1
ATOM 3326 C C . ALA B 1 54 ? 2.807 -30.656 -27.344 1 93.44 54 ALA B C 1
ATOM 3328 O O . ALA B 1 54 ? 1.838 -30.484 -28.094 1 93.44 54 ALA B O 1
ATOM 3329 N N . GLY B 1 55 ? 3.947 -30.125 -27.5 1 86.88 55 GLY B N 1
ATOM 3330 C CA . GLY B 1 55 ? 4.234 -29.328 -28.688 1 86.88 55 GLY B CA 1
ATOM 3331 C C . GLY B 1 55 ? 5.691 -28.922 -28.781 1 86.88 55 GLY B C 1
ATOM 3332 O O . GLY B 1 55 ? 6.41 -28.922 -27.781 1 86.88 55 GLY B O 1
ATOM 3333 N N . VAL B 1 56 ? 6.105 -28.75 -29.953 1 80.44 56 VAL B N 1
ATOM 3334 C CA . VAL B 1 56 ? 7.453 -28.281 -30.234 1 80.44 56 VAL B CA 1
ATOM 3335 C C . VAL B 1 56 ? 7.406 -26.812 -30.672 1 80.44 56 VAL B C 1
ATOM 3337 O O . VAL B 1 56 ? 6.648 -26.453 -31.578 1 80.44 56 VAL B O 1
ATOM 3340 N N . ASN B 1 57 ? 8.156 -25.938 -30 1 74.38 57 ASN B N 1
ATOM 3341 C CA . ASN B 1 57 ? 8.125 -24.5 -30.297 1 74.38 57 ASN B CA 1
ATOM 3342 C C . ASN B 1 57 ? 9.414 -24.047 -30.969 1 74.38 57 ASN B C 1
ATOM 3344 O O . ASN B 1 57 ? 9.406 -23.109 -31.766 1 74.38 57 ASN B O 1
ATOM 3348 N N . ARG B 1 58 ? 10.617 -24.578 -30.625 1 71.81 58 ARG B N 1
ATOM 3349 C CA . ARG B 1 58 ? 11.891 -24.188 -31.219 1 71.81 58 ARG B CA 1
ATOM 3350 C C . ARG B 1 58 ? 12.734 -25.406 -31.578 1 71.81 58 ARG B C 1
ATOM 3352 O O . ARG B 1 58 ? 13.75 -25.672 -30.938 1 71.81 58 ARG B O 1
ATOM 3359 N N . PRO B 1 59 ? 12.273 -25.984 -32.656 1 71.19 59 PRO B N 1
ATOM 3360 C CA . PRO B 1 59 ? 13.07 -27.141 -33.062 1 71.19 59 PRO B CA 1
ATOM 3361 C C . PRO B 1 59 ? 14.367 -26.766 -33.781 1 71.19 59 PRO B C 1
ATOM 3363 O O . PRO B 1 59 ? 14.531 -25.609 -34.188 1 71.19 59 PRO B O 1
ATOM 3366 N N . GLU B 1 60 ? 15.289 -27.625 -33.625 1 69.06 60 GLU B N 1
ATOM 3367 C CA . GLU B 1 60 ? 16.5 -27.406 -34.375 1 69.06 60 GLU B CA 1
ATOM 3368 C C . GLU B 1 60 ? 16.219 -27.406 -35.875 1 69.06 60 GLU B C 1
ATOM 3370 O O . GLU B 1 60 ? 16.812 -26.625 -36.625 1 69.06 60 GLU B O 1
ATOM 3375 N N . LYS B 1 61 ? 15.258 -28.25 -36.281 1 76.94 61 LYS B N 1
ATOM 3376 C CA . LYS B 1 61 ? 14.867 -28.344 -37.688 1 76.94 61 LYS B CA 1
ATOM 3377 C C . LYS B 1 61 ? 13.375 -28.078 -37.875 1 76.94 61 LYS B C 1
ATOM 3379 O O . LYS B 1 61 ? 12.555 -28.531 -37.094 1 76.94 61 LYS B O 1
ATOM 3384 N N . PRO B 1 62 ? 13.016 -27.375 -38.906 1 75.38 62 PRO B N 1
ATOM 3385 C CA . PRO B 1 62 ? 11.625 -26.984 -39.156 1 75.38 62 PRO B CA 1
ATOM 3386 C C . PRO B 1 62 ? 10.688 -28.188 -39.25 1 75.38 62 PRO B C 1
ATOM 3388 O O . PRO B 1 62 ? 9.508 -28.078 -38.906 1 75.38 62 PRO B O 1
ATOM 3391 N N . GLU B 1 63 ? 11.172 -29.312 -39.75 1 74 63 GLU B N 1
ATOM 3392 C CA . GLU B 1 63 ? 10.344 -30.516 -39.906 1 74 63 GLU B CA 1
ATOM 3393 C C . GLU B 1 63 ? 9.82 -31 -38.562 1 74 63 GLU B C 1
ATOM 3395 O O . GLU B 1 63 ? 8.812 -31.703 -38.531 1 74 63 GLU B O 1
ATOM 3400 N N . GLU B 1 64 ? 10.492 -30.609 -37.594 1 78.56 64 GLU B N 1
ATOM 3401 C CA . GLU B 1 64 ? 10.141 -31.047 -36.25 1 78.56 64 GLU B CA 1
ATOM 3402 C C . GLU B 1 64 ? 8.836 -30.406 -35.781 1 78.56 64 GLU B C 1
ATOM 3404 O O . GLU B 1 64 ? 8.164 -30.938 -34.906 1 78.56 64 GLU B O 1
ATOM 3409 N N . PHE B 1 65 ? 8.453 -29.328 -36.344 1 79.19 65 PHE B N 1
ATOM 3410 C CA . PHE B 1 65 ? 7.164 -28.719 -36.062 1 79.19 65 PHE B CA 1
ATOM 3411 C C . PHE B 1 65 ? 6.023 -29.656 -36.469 1 79.19 65 PHE B C 1
ATOM 3413 O O . PHE B 1 65 ? 5.109 -29.906 -35.688 1 79.19 65 PHE B O 1
ATOM 3420 N N . LYS B 1 66 ? 6.117 -30.125 -37.625 1 78.94 66 LYS B N 1
ATOM 3421 C CA . LYS B 1 66 ? 5.059 -30.984 -38.156 1 78.94 66 LYS B CA 1
ATOM 3422 C C . LYS B 1 66 ? 4.949 -32.281 -37.344 1 78.94 66 LYS B C 1
ATOM 3424 O O . LYS B 1 66 ? 3.848 -32.688 -36.969 1 78.94 66 LYS B O 1
ATOM 3429 N N . ILE B 1 67 ? 6.066 -32.875 -37.062 1 76.19 67 ILE B N 1
ATOM 3430 C CA . ILE B 1 67 ? 6.09 -34.156 -36.375 1 76.19 67 ILE B CA 1
ATOM 3431 C C . ILE B 1 67 ? 5.562 -34 -34.938 1 76.19 67 ILE B C 1
ATOM 3433 O O . ILE B 1 67 ? 4.676 -34.719 -34.5 1 76.19 67 ILE B O 1
ATOM 3437 N N . GLY B 1 68 ? 6.039 -33.031 -34.344 1 79.5 68 GLY B N 1
ATOM 3438 C CA . GLY B 1 68 ? 5.758 -32.844 -32.938 1 79.5 68 GLY B CA 1
ATOM 3439 C C . GLY B 1 68 ? 4.387 -32.25 -32.688 1 79.5 68 GLY B C 1
ATOM 3440 O O . GLY B 1 68 ? 3.812 -32.438 -31.609 1 79.5 68 GLY B O 1
ATOM 3441 N N . ASN B 1 69 ? 3.861 -31.547 -33.594 1 83.81 69 ASN B N 1
ATOM 3442 C CA . ASN B 1 69 ? 2.58 -30.875 -33.375 1 83.81 69 ASN B CA 1
ATOM 3443 C C . ASN B 1 69 ? 1.457 -31.562 -34.156 1 83.81 69 ASN B C 1
ATOM 3445 O O . ASN B 1 69 ? 0.567 -32.156 -33.562 1 83.81 69 ASN B O 1
ATOM 3449 N N . SER B 1 70 ? 1.608 -31.672 -35.406 1 90.69 70 SER B N 1
ATOM 3450 C CA . SER B 1 70 ? 0.522 -32.188 -36.219 1 90.69 70 SER B CA 1
ATOM 3451 C C . SER B 1 70 ? 0.461 -33.719 -36.188 1 90.69 70 SER B C 1
ATOM 3453 O O . SER B 1 70 ? -0.604 -34.281 -35.938 1 90.69 70 SER B O 1
ATOM 3455 N N . GLU B 1 71 ? 1.54 -34.344 -36.312 1 92.12 71 GLU B N 1
ATOM 3456 C CA . GLU B 1 71 ? 1.545 -35.812 -36.406 1 92.12 71 GLU B CA 1
ATOM 3457 C C . GLU B 1 71 ? 1.177 -36.438 -35.062 1 92.12 71 GLU B C 1
ATOM 3459 O O . GLU B 1 71 ? 0.439 -37.438 -35 1 92.12 71 GLU B O 1
ATOM 3464 N N . LEU B 1 72 ? 1.766 -35.906 -34.031 1 94.19 72 LEU B N 1
ATOM 3465 C CA . LEU B 1 72 ? 1.401 -36.406 -32.719 1 94.19 72 LEU B CA 1
ATOM 3466 C C . LEU B 1 72 ? -0.092 -36.25 -32.438 1 94.19 72 LEU B C 1
ATOM 3468 O O . LEU B 1 72 ? -0.743 -37.156 -31.906 1 94.19 72 LEU B O 1
ATOM 3472 N N . THR B 1 73 ? -0.603 -35.094 -32.812 1 96.12 73 THR B N 1
ATOM 3473 C CA . THR B 1 73 ? -2.029 -34.844 -32.656 1 96.12 73 THR B CA 1
ATOM 3474 C C . THR B 1 73 ? -2.857 -35.812 -33.469 1 96.12 73 THR B C 1
ATOM 3476 O O . THR B 1 73 ? -3.869 -36.344 -33 1 96.12 73 THR B O 1
ATOM 3479 N N . TYR B 1 74 ? -2.408 -36.031 -34.656 1 96.12 74 TYR B N 1
ATOM 3480 C CA . TYR B 1 74 ? -3.09 -37 -35.531 1 96.12 74 TYR B CA 1
ATOM 3481 C C . TYR B 1 74 ? -3.119 -38.375 -34.875 1 96.12 74 TYR B C 1
ATOM 3483 O O . TYR B 1 74 ? -4.168 -39.031 -34.812 1 96.12 74 TYR B O 1
ATOM 3491 N N . ALA B 1 75 ? -1.982 -38.812 -34.406 1 96.12 75 ALA B N 1
ATOM 3492 C CA . ALA B 1 75 ? -1.887 -40.125 -33.75 1 96.12 75 ALA B CA 1
ATOM 3493 C C . ALA B 1 75 ? -2.814 -40.188 -32.531 1 96.12 75 ALA B C 1
ATOM 3495 O O . ALA B 1 75 ? -3.457 -41.219 -32.312 1 96.12 75 ALA B O 1
ATOM 3496 N N . LEU B 1 76 ? -2.834 -39.125 -31.781 1 96.62 76 LEU B N 1
ATOM 3497 C CA . LEU B 1 76 ? -3.717 -39.062 -30.625 1 96.62 76 LEU B CA 1
ATOM 3498 C C . LEU B 1 76 ? -5.18 -39.188 -31.047 1 96.62 76 LEU B C 1
ATOM 3500 O O . LEU B 1 76 ? -5.949 -39.906 -30.422 1 96.62 76 LEU B O 1
ATOM 3504 N N . CYS B 1 77 ? -5.555 -38.469 -32.094 1 96.38 77 CYS B N 1
ATOM 3505 C CA . CYS B 1 77 ? -6.922 -38.5 -32.594 1 96.38 77 CYS B CA 1
ATOM 3506 C C . CYS B 1 77 ? -7.297 -39.906 -33.062 1 96.38 77 CYS B C 1
ATOM 3508 O O . CYS B 1 77 ? -8.391 -40.406 -32.75 1 96.38 77 CYS B O 1
ATOM 3510 N N . GLU B 1 78 ? -6.367 -40.5 -33.719 1 96.12 78 GLU B N 1
ATOM 3511 C CA . GLU B 1 78 ? -6.629 -41.875 -34.188 1 96.12 78 GLU B CA 1
ATOM 3512 C C . GLU B 1 78 ? -6.809 -42.844 -33.031 1 96.12 78 GLU B C 1
ATOM 3514 O O . GLU B 1 78 ? -7.668 -43.719 -33.094 1 96.12 78 GLU B O 1
ATOM 3519 N N . ALA B 1 79 ? -5.988 -42.656 -32.094 1 96.12 79 ALA B N 1
ATOM 3520 C CA . ALA B 1 79 ? -6.102 -43.5 -30.906 1 96.12 79 ALA B CA 1
ATOM 3521 C C . ALA B 1 79 ? -7.461 -43.312 -30.234 1 96.12 79 ALA B C 1
ATOM 3523 O O . ALA B 1 79 ? -8.094 -44.281 -29.828 1 96.12 79 ALA B O 1
ATOM 3524 N N . VAL B 1 80 ? -7.93 -42.094 -30.109 1 96.12 80 VAL B N 1
ATOM 3525 C CA . VAL B 1 80 ? -9.227 -41.812 -29.516 1 96.12 80 VAL B CA 1
ATOM 3526 C C . VAL B 1 80 ? -10.344 -42.406 -30.359 1 96.12 80 VAL B C 1
ATOM 3528 O O . VAL B 1 80 ? -11.266 -43.031 -29.844 1 96.12 80 VAL B O 1
ATOM 3531 N N . ARG B 1 81 ? -10.242 -42.219 -31.656 1 94.44 81 ARG B N 1
ATOM 3532 C CA . ARG B 1 81 ? -11.227 -42.719 -32.594 1 94.44 81 ARG B CA 1
ATOM 3533 C C . ARG B 1 81 ? -11.359 -44.25 -32.469 1 94.44 81 ARG B C 1
ATOM 3535 O O . ARG B 1 81 ? -12.469 -44.781 -32.406 1 94.44 81 ARG B O 1
ATOM 3542 N N . SER B 1 82 ? -10.258 -44.844 -32.406 1 93.44 82 SER B N 1
ATOM 3543 C CA . SER B 1 82 ? -10.219 -46.312 -32.344 1 93.44 82 SER B CA 1
ATOM 3544 C C . SER B 1 82 ? -10.781 -46.812 -31.016 1 93.44 82 SER B C 1
ATOM 3546 O O . SER B 1 82 ? -11.305 -47.938 -30.953 1 93.44 82 SER B O 1
ATOM 3548 N N . ASN B 1 83 ? -10.57 -46.125 -30.016 1 92.94 83 ASN B N 1
ATOM 3549 C CA . ASN B 1 83 ? -11.086 -46.469 -28.703 1 92.94 83 ASN B CA 1
ATOM 3550 C C . ASN B 1 83 ? -12.617 -46.469 -28.688 1 92.94 83 ASN B C 1
ATOM 3552 O O . ASN B 1 83 ? -13.234 -47.156 -27.875 1 92.94 83 ASN B O 1
ATOM 3556 N N . GLY B 1 84 ? -13.242 -45.625 -29.438 1 90.88 84 GLY B N 1
ATOM 3557 C CA . GLY B 1 84 ? -14.688 -45.594 -29.594 1 90.88 84 GLY B CA 1
ATOM 3558 C C . GLY B 1 84 ? -15.383 -44.75 -28.547 1 90.88 84 GLY B C 1
ATOM 3559 O O . GLY B 1 84 ? -16.609 -44.594 -28.594 1 90.88 84 GLY B O 1
ATOM 3560 N N . ARG B 1 85 ? -14.695 -44.25 -27.609 1 94 85 ARG B N 1
ATOM 3561 C CA . ARG B 1 85 ? -15.266 -43.375 -26.594 1 94 85 ARG B CA 1
ATOM 3562 C C . ARG B 1 85 ? -15.07 -41.906 -26.953 1 94 85 ARG B C 1
ATOM 3564 O O . ARG B 1 85 ? -14.023 -41.531 -27.484 1 94 85 ARG B O 1
ATOM 3571 N N . ALA B 1 86 ? -16.031 -41.125 -26.672 1 93.25 86 ALA B N 1
ATOM 3572 C CA . ALA B 1 86 ? -15.938 -39.688 -26.906 1 93.25 86 ALA B CA 1
ATOM 3573 C C . ALA B 1 86 ? -15.234 -38.969 -25.75 1 93.25 86 ALA B C 1
ATOM 3575 O O . ALA B 1 86 ? -15.859 -38.219 -24.984 1 93.25 86 ALA B O 1
ATOM 3576 N N . ILE B 1 87 ? -13.961 -39.156 -25.562 1 95.25 87 ILE B N 1
ATOM 3577 C CA . ILE B 1 87 ? -13.172 -38.625 -24.469 1 95.25 87 ILE B CA 1
ATOM 3578 C C . ILE B 1 87 ? -12.953 -37.125 -24.703 1 95.25 87 ILE B C 1
ATOM 3580 O O . ILE B 1 87 ? -12.422 -36.719 -25.734 1 95.25 87 ILE B O 1
ATOM 3584 N N . PRO B 1 88 ? -13.414 -36.25 -23.75 1 95.25 88 PRO B N 1
ATOM 3585 C CA . PRO B 1 88 ? -13.148 -34.812 -23.906 1 95.25 88 PRO B CA 1
ATOM 3586 C C . PRO B 1 88 ? -11.656 -34.5 -23.984 1 95.25 88 PRO B C 1
ATOM 3588 O O . PRO B 1 88 ? -10.852 -35.156 -23.297 1 95.25 88 PRO B O 1
ATOM 3591 N N . LEU B 1 89 ? -11.352 -33.531 -24.875 1 95.62 89 LEU B N 1
ATOM 3592 C CA . LEU B 1 89 ? -9.961 -33.219 -25.172 1 95.62 89 LEU B CA 1
ATOM 3593 C C . LEU B 1 89 ? -9.734 -31.719 -25.203 1 95.62 89 LEU B C 1
ATOM 3595 O O . LEU B 1 89 ? -10.477 -30.984 -25.844 1 95.62 89 LEU B O 1
ATOM 3599 N N . LEU B 1 90 ? -8.75 -31.266 -24.375 1 96.69 90 LEU B N 1
ATOM 3600 C CA . LEU B 1 90 ? -8.305 -29.875 -24.406 1 96.69 90 LEU B CA 1
ATOM 3601 C C . LEU B 1 90 ? -6.93 -29.766 -25.047 1 96.69 90 LEU B C 1
ATOM 3603 O O . LEU B 1 90 ? -6.008 -30.5 -24.688 1 96.69 90 LEU B O 1
ATOM 3607 N N . TYR B 1 91 ? -6.816 -28.828 -26 1 96.38 91 TYR B N 1
ATOM 3608 C CA . TYR B 1 91 ? -5.586 -28.641 -26.766 1 96.38 91 TYR B CA 1
ATOM 3609 C C . TYR B 1 91 ? -5.055 -27.219 -26.594 1 96.38 91 TYR B C 1
ATOM 3611 O O . TYR B 1 91 ? -5.816 -26.25 -26.688 1 96.38 91 TYR B O 1
ATOM 3619 N N . THR B 1 92 ? -3.734 -27.156 -26.297 1 96.31 92 THR B N 1
ATOM 3620 C CA . THR B 1 92 ? -3.078 -25.859 -26.281 1 96.31 92 THR B CA 1
ATOM 3621 C C . THR B 1 92 ? -2.5 -25.531 -27.656 1 96.31 92 THR B C 1
ATOM 3623 O O . THR B 1 92 ? -1.476 -26.094 -28.047 1 96.31 92 THR B O 1
ATOM 3626 N N . SER B 1 93 ? -3.17 -24.672 -28.359 1 95.56 93 SER B N 1
ATOM 3627 C CA . SER B 1 93 ? -2.656 -24.109 -29.594 1 95.56 93 SER B CA 1
ATOM 3628 C C . SER B 1 93 ? -1.942 -22.781 -29.344 1 95.56 93 SER B C 1
ATOM 3630 O O . SER B 1 93 ? -1.36 -22.578 -28.281 1 95.56 93 SER B O 1
ATOM 3632 N N . SER B 1 94 ? -1.654 -22.016 -30.344 1 94.25 94 SER B N 1
ATOM 3633 C CA . SER B 1 94 ? -0.94 -20.75 -30.25 1 94.25 94 SER B CA 1
ATOM 3634 C C . SER B 1 94 ? -1.618 -19.656 -31.078 1 94.25 94 SER B C 1
ATOM 3636 O O . SER B 1 94 ? -2.215 -19.953 -32.125 1 94.25 94 SER B O 1
ATOM 3638 N N . ILE B 1 95 ? -1.53 -18.484 -30.625 1 93.19 95 ILE B N 1
ATOM 3639 C CA . ILE B 1 95 ? -2.039 -17.375 -31.406 1 93.19 95 ILE B CA 1
ATOM 3640 C C . ILE B 1 95 ? -1.323 -17.328 -32.75 1 93.19 95 ILE B C 1
ATOM 3642 O O . ILE B 1 95 ? -1.843 -16.766 -33.719 1 93.19 95 ILE B O 1
ATOM 3646 N N . GLN B 1 96 ? -0.233 -17.953 -32.844 1 91.56 96 GLN B N 1
ATOM 3647 C CA . GLN B 1 96 ? 0.535 -18 -34.094 1 91.56 96 GLN B CA 1
ATOM 3648 C C . GLN B 1 96 ? -0.158 -18.859 -35.125 1 91.56 96 GLN B C 1
ATOM 3650 O O . GLN B 1 96 ? 0.206 -18.844 -36.312 1 91.56 96 GLN B O 1
ATOM 3655 N N . ALA B 1 97 ? -1.125 -19.609 -34.688 1 92.62 97 ALA B N 1
ATOM 3656 C CA . ALA B 1 97 ? -1.882 -20.438 -35.625 1 92.62 97 ALA B CA 1
ATOM 3657 C C . ALA B 1 97 ? -2.562 -19.562 -36.688 1 92.62 97 ALA B C 1
ATOM 3659 O O . ALA B 1 97 ? -2.975 -20.062 -37.75 1 92.62 97 ALA B O 1
ATOM 3660 N N . GLU B 1 98 ? -2.619 -18.328 -36.375 1 92.06 98 GLU B N 1
ATOM 3661 C CA . GLU B 1 98 ? -3.25 -17.406 -37.312 1 92.06 98 GLU B CA 1
ATOM 3662 C C . GLU B 1 98 ? -2.242 -16.875 -38.344 1 92.06 98 GLU B C 1
ATOM 3664 O O . GLU B 1 98 ? -2.625 -16.25 -39.312 1 92.06 98 GLU B O 1
ATOM 3669 N N . VAL B 1 99 ? -1.009 -17.094 -38.094 1 91.88 99 VAL B N 1
ATOM 3670 C CA . VAL B 1 99 ? 0.053 -16.578 -38.938 1 91.88 99 VAL B CA 1
ATOM 3671 C C . VAL B 1 99 ? 0.605 -17.703 -39.812 1 91.88 99 VAL B C 1
ATOM 3673 O O . VAL B 1 99 ? 0.66 -18.859 -39.375 1 91.88 99 VAL B O 1
ATOM 3676 N N . ASP B 1 100 ? 1.142 -17.344 -41 1 90.5 100 ASP B N 1
ATOM 3677 C CA . ASP B 1 100 ? 1.571 -18.344 -41.969 1 90.5 100 ASP B CA 1
ATOM 3678 C C . ASP B 1 100 ? 3.062 -18.641 -41.812 1 90.5 100 ASP B C 1
ATOM 3680 O O . ASP B 1 100 ? 3.803 -18.609 -42.812 1 90.5 100 ASP B O 1
ATOM 3684 N N . ASN B 1 101 ? 3.514 -18.906 -40.688 1 89.06 101 ASN B N 1
ATOM 3685 C CA . ASN B 1 101 ? 4.852 -19.438 -40.469 1 89.06 101 ASN B CA 1
ATOM 3686 C C . ASN B 1 101 ? 4.801 -20.922 -40.125 1 89.06 101 ASN B C 1
ATOM 3688 O O . ASN B 1 101 ? 3.725 -21.484 -39.938 1 89.06 101 ASN B O 1
ATOM 3692 N N . GLU B 1 102 ? 5.855 -21.641 -40.188 1 88.25 102 GLU B N 1
ATOM 3693 C CA . GLU B 1 102 ? 5.906 -23.094 -40.031 1 88.25 102 GLU B CA 1
ATOM 3694 C C . GLU B 1 102 ? 5.27 -23.516 -38.688 1 88.25 102 GLU B C 1
ATOM 3696 O O . GLU B 1 102 ? 4.531 -24.5 -38.656 1 88.25 102 GLU B O 1
ATOM 3701 N N . TYR B 1 103 ? 5.574 -22.828 -37.719 1 89 103 TYR B N 1
ATOM 3702 C CA . TYR B 1 103 ? 5 -23.109 -36.406 1 89 103 TYR B CA 1
ATOM 3703 C C . TYR B 1 103 ? 3.484 -22.938 -36.438 1 89 103 TYR B C 1
ATOM 3705 O O . TYR B 1 103 ? 2.75 -23.844 -36 1 89 103 TYR B O 1
ATOM 3713 N N . GLY B 1 104 ? 3.039 -21.812 -36.938 1 91.75 104 GLY B N 1
ATOM 3714 C CA . GLY B 1 104 ? 1.614 -21.547 -37.062 1 91.75 104 GLY B CA 1
ATOM 3715 C C . GLY B 1 104 ? 0.874 -22.578 -37.875 1 91.75 104 GLY B C 1
ATOM 3716 O O . GLY B 1 104 ? -0.2 -23.031 -37.5 1 91.75 104 GLY B O 1
ATOM 3717 N N . LEU B 1 105 ? 1.473 -22.922 -38.938 1 91.88 105 LEU B N 1
ATOM 3718 C CA . LEU B 1 1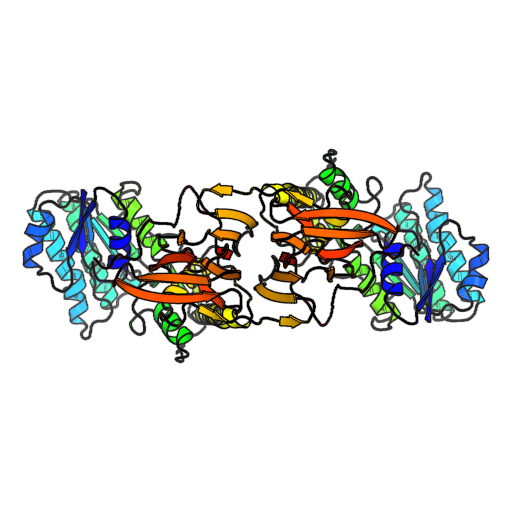05 ? 0.88 -23.922 -39.812 1 91.88 105 LEU B CA 1
ATOM 3719 C C . LEU B 1 105 ? 0.764 -25.266 -39.125 1 91.88 105 LEU B C 1
ATOM 3721 O O . LEU B 1 105 ? -0.232 -25.969 -39.281 1 91.88 105 LEU B O 1
ATOM 3725 N N . SER B 1 106 ? 1.795 -25.609 -38.375 1 91.62 106 SER B N 1
ATOM 3726 C CA . SER B 1 106 ? 1.779 -26.875 -37.688 1 91.62 106 SER B CA 1
ATOM 3727 C C . SER B 1 106 ? 0.673 -26.906 -36.625 1 91.62 106 SER B C 1
ATOM 3729 O O . SER B 1 106 ? 0.013 -27.938 -36.438 1 91.62 106 SER B O 1
ATOM 3731 N N . LYS B 1 107 ? 0.491 -25.797 -35.938 1 94.44 107 LYS B N 1
ATOM 3732 C CA . LYS B 1 107 ? -0.556 -25.719 -34.906 1 94.44 107 LYS B CA 1
ATOM 3733 C C . LYS B 1 107 ? -1.942 -25.766 -35.562 1 94.44 107 LYS B C 1
ATOM 3735 O O . LYS B 1 107 ? -2.85 -26.422 -35.031 1 94.44 107 LYS B O 1
ATOM 3740 N N . ARG B 1 108 ? -2.094 -25.109 -36.656 1 94.44 108 ARG B N 1
ATOM 3741 C CA . ARG B 1 108 ? -3.365 -25.125 -37.375 1 94.44 108 ARG B CA 1
ATOM 3742 C C . ARG B 1 108 ? -3.707 -26.531 -37.844 1 94.44 108 ARG B C 1
ATOM 3744 O O . ARG B 1 108 ? -4.867 -26.938 -37.812 1 94.44 108 ARG B O 1
ATOM 3751 N N . ALA B 1 109 ? -2.764 -27.141 -38.406 1 94.81 109 ALA B N 1
ATOM 3752 C CA . ALA B 1 109 ? -2.973 -28.5 -38.844 1 94.81 109 ALA B CA 1
ATOM 3753 C C . ALA B 1 109 ? -3.438 -29.406 -37.719 1 94.81 109 ALA B C 1
ATOM 3755 O O . ALA B 1 109 ? -4.32 -30.25 -37.906 1 94.81 109 ALA B O 1
ATOM 3756 N N . ALA B 1 110 ? -2.816 -29.234 -36.594 1 95 110 ALA B N 1
ATOM 3757 C CA . ALA B 1 110 ? -3.227 -29.984 -35.406 1 95 110 ALA B CA 1
ATOM 3758 C C . ALA B 1 110 ? -4.676 -29.688 -35.031 1 95 110 ALA B C 1
ATOM 3760 O O . ALA B 1 110 ? -5.445 -30.594 -34.688 1 95 110 ALA B O 1
ATOM 3761 N N . GLU B 1 111 ? -5.047 -28.406 -35.094 1 95.12 111 GLU B N 1
ATOM 3762 C CA . GLU B 1 111 ? -6.422 -28 -34.812 1 95.12 111 GLU B CA 1
ATOM 3763 C C . GLU B 1 111 ? -7.402 -28.719 -35.75 1 95.12 111 GLU B C 1
ATOM 3765 O O . GLU B 1 111 ? -8.477 -29.125 -35.312 1 95.12 111 GLU B O 1
ATOM 3770 N N . GLU B 1 112 ? -7.023 -28.797 -36.969 1 95.19 112 GLU B N 1
ATOM 3771 C CA . GLU B 1 112 ? -7.895 -29.422 -37.938 1 95.19 112 GLU B CA 1
ATOM 3772 C C . GLU B 1 112 ? -8.141 -30.891 -37.625 1 95.19 112 GLU B C 1
ATOM 3774 O O . GLU B 1 112 ? -9.273 -31.375 -37.719 1 95.19 112 GLU B O 1
ATOM 3779 N N . HIS B 1 113 ? -7.074 -31.594 -37.25 1 95.62 113 HIS B N 1
ATOM 3780 C CA . HIS B 1 113 ? -7.242 -32.969 -36.844 1 95.62 113 HIS B CA 1
ATOM 3781 C C . HIS B 1 113 ? -8.234 -33.094 -35.688 1 95.62 113 HIS B C 1
ATOM 3783 O O . HIS B 1 113 ? -9.062 -34.031 -35.688 1 95.62 113 HIS B O 1
ATOM 3789 N N . LEU B 1 114 ? -8.141 -32.219 -34.781 1 95.19 114 LEU B N 1
ATOM 3790 C CA . LEU B 1 114 ? -8.984 -32.25 -33.594 1 95.19 114 LEU B CA 1
ATOM 3791 C C . LEU B 1 114 ? -10.43 -31.906 -33.938 1 95.19 114 LEU B C 1
ATOM 3793 O O . LEU B 1 114 ? -11.367 -32.5 -33.438 1 95.19 114 LEU B O 1
ATOM 3797 N N . GLN B 1 115 ? -10.578 -30.906 -34.781 1 94 115 GLN B N 1
ATOM 3798 C CA . GLN B 1 115 ? -11.914 -30.531 -35.219 1 94 115 GLN B CA 1
ATOM 3799 C C . GLN B 1 115 ? -12.609 -31.688 -35.938 1 94 115 GLN B C 1
ATOM 3801 O O . GLN B 1 115 ? -13.789 -31.953 -35.688 1 94 115 GLN B O 1
ATOM 3806 N N . VAL B 1 116 ? -11.883 -32.312 -36.781 1 94.5 116 VAL B N 1
ATOM 3807 C CA . VAL B 1 116 ? -12.422 -33.469 -37.5 1 94.5 116 VAL B CA 1
ATOM 3808 C C . VAL B 1 116 ? -12.82 -34.562 -36.531 1 94.5 116 VAL B C 1
ATOM 3810 O O . VAL B 1 116 ? -13.883 -35.188 -36.656 1 94.5 116 VAL B O 1
ATOM 3813 N N . LEU B 1 117 ? -11.938 -34.781 -35.594 1 93.88 117 LEU B N 1
ATOM 3814 C CA . LEU B 1 117 ? -12.242 -35.781 -34.562 1 93.88 117 LEU B CA 1
ATOM 3815 C C . LEU B 1 117 ? -13.555 -35.438 -33.844 1 93.88 117 LEU B C 1
ATOM 3817 O O . LEU B 1 117 ? -14.398 -36.312 -33.656 1 93.88 117 LEU B O 1
ATOM 3821 N N . GLY B 1 118 ? -13.68 -34.219 -33.375 1 91.94 118 GLY B N 1
ATOM 3822 C CA . GLY B 1 118 ? -14.898 -33.781 -32.719 1 91.94 118 GLY B CA 1
ATOM 3823 C C . GLY B 1 118 ? -16.141 -33.969 -33.562 1 91.94 118 GLY B C 1
ATOM 3824 O O . GLY B 1 118 ? -17.188 -34.406 -33.031 1 91.94 118 GLY B O 1
ATOM 3825 N N . GLU B 1 119 ? -16.031 -33.688 -34.812 1 91.19 119 GLU B N 1
ATOM 3826 C CA . GLU B 1 119 ? -17.172 -33.844 -35.719 1 91.19 119 GLU B CA 1
ATOM 3827 C C . GLU B 1 119 ? -17.5 -35.312 -35.969 1 91.19 119 GLU B C 1
ATOM 3829 O O . GLU B 1 119 ? -18.672 -35.688 -36.062 1 91.19 119 GLU B O 1
ATOM 3834 N N . ASP B 1 120 ? -16.531 -36.094 -36.031 1 91.5 120 ASP B N 1
ATOM 3835 C CA . ASP B 1 120 ? -16.688 -37.469 -36.438 1 91.5 120 ASP B CA 1
ATOM 3836 C C . ASP B 1 120 ? -17.312 -38.312 -35.312 1 91.5 120 ASP B C 1
ATOM 3838 O O . ASP B 1 120 ? -18.25 -39.062 -35.562 1 91.5 120 ASP B O 1
ATOM 3842 N N . ILE B 1 121 ? -16.828 -38.156 -34.156 1 91 121 ILE B N 1
ATOM 3843 C CA . ILE B 1 121 ? -17.266 -39.125 -33.125 1 91 121 ILE B CA 1
ATOM 3844 C C . ILE B 1 121 ? -17.969 -38.344 -31.984 1 91 121 ILE B C 1
ATOM 3846 O O . ILE B 1 121 ? -18.344 -38.938 -30.969 1 91 121 ILE B O 1
ATOM 3850 N N . GLY B 1 122 ? -18.031 -37.031 -32.094 1 89.25 122 GLY B N 1
ATOM 3851 C CA . GLY B 1 122 ? -18.781 -36.25 -31.125 1 89.25 122 GLY B CA 1
ATOM 3852 C C . GLY B 1 122 ? -17.984 -35.938 -29.875 1 89.25 122 GLY B C 1
ATOM 3853 O O . GLY B 1 122 ? -18.562 -35.688 -28.812 1 89.25 122 GLY B O 1
ATOM 3854 N N . CYS B 1 123 ? -16.75 -36.125 -29.938 1 89 123 CYS B N 1
ATOM 3855 C CA . CYS B 1 123 ? -15.844 -35.812 -28.828 1 89 123 CYS B CA 1
ATOM 3856 C C . CYS B 1 123 ? -15.773 -34.312 -28.578 1 89 123 CYS B C 1
ATOM 3858 O O . CYS B 1 123 ? -15.578 -33.531 -29.516 1 89 123 CYS B O 1
ATOM 3860 N N . PRO B 1 124 ? -16.109 -33.844 -27.234 1 92.81 124 PRO B N 1
ATOM 3861 C CA . PRO B 1 124 ? -15.867 -32.406 -26.984 1 92.81 124 PRO B CA 1
ATOM 3862 C C . PRO B 1 124 ? -14.398 -32.031 -27.156 1 92.81 124 PRO B C 1
ATOM 3864 O O . PRO B 1 124 ? -13.516 -32.688 -26.625 1 92.81 124 PRO B O 1
ATOM 3867 N N . VAL B 1 125 ? -14.156 -31.016 -27.953 1 94.25 125 VAL B N 1
ATOM 3868 C CA . VAL B 1 125 ? -12.805 -30.531 -28.219 1 94.25 125 VAL B CA 1
ATOM 3869 C C . VAL B 1 125 ? -12.695 -29.062 -27.812 1 94.25 125 VAL B C 1
ATOM 3871 O O . VAL B 1 125 ? -13.508 -28.234 -28.234 1 94.25 125 VAL B O 1
ATOM 3874 N N . TYR B 1 126 ? -11.742 -28.766 -26.922 1 95.75 126 TYR B N 1
ATOM 3875 C CA . TYR B 1 126 ? -11.477 -27.406 -26.484 1 95.75 126 TYR B CA 1
ATOM 3876 C C . TYR B 1 126 ? -10.117 -26.938 -26.969 1 95.75 126 TYR B C 1
ATOM 3878 O O . TYR B 1 126 ? -9.078 -27.453 -26.562 1 95.75 126 TYR B O 1
ATOM 3886 N N . ILE B 1 127 ? -10.109 -25.969 -27.859 1 95.62 127 ILE B N 1
ATOM 3887 C CA . ILE B 1 127 ? -8.859 -25.453 -28.422 1 95.62 127 ILE B CA 1
ATOM 3888 C C . ILE B 1 127 ? -8.57 -24.078 -27.859 1 95.62 127 ILE B C 1
ATOM 3890 O O . ILE B 1 127 ? -9.406 -23.172 -27.953 1 95.62 127 ILE B O 1
ATOM 3894 N N . PHE B 1 128 ? -7.43 -23.922 -27.203 1 96.5 128 PHE B N 1
ATOM 3895 C CA . PHE B 1 128 ? -6.984 -22.641 -26.688 1 96.5 128 PHE B CA 1
ATOM 3896 C C . PHE B 1 128 ? -5.793 -22.125 -27.484 1 96.5 128 PHE B C 1
ATOM 3898 O O . PHE B 1 128 ? -4.703 -22.688 -27.422 1 96.5 128 PHE B O 1
ATOM 3905 N N . ARG B 1 129 ? -6.012 -21.078 -28.234 1 96.19 129 ARG B N 1
ATOM 3906 C CA . ARG B 1 129 ? -4.875 -20.391 -28.844 1 96.19 129 ARG B CA 1
ATOM 3907 C C . ARG B 1 129 ? -4.219 -19.438 -27.844 1 96.19 129 ARG B C 1
ATOM 3909 O O . ARG B 1 129 ? -4.613 -18.281 -27.734 1 96.19 129 ARG B O 1
ATOM 3916 N N . LEU B 1 130 ? -3.254 -19.938 -27.156 1 96.94 130 LEU B N 1
ATOM 3917 C CA . LEU B 1 130 ? -2.621 -19.219 -26.062 1 96.94 130 LEU B CA 1
ATOM 3918 C C . LEU B 1 130 ? -1.624 -18.188 -26.594 1 96.94 130 LEU B C 1
ATOM 3920 O O . LEU B 1 130 ? -0.861 -18.469 -27.516 1 96.94 130 LEU B O 1
ATOM 3924 N N . PRO B 1 131 ? -1.697 -16.984 -26.078 1 96.38 131 PRO B N 1
ATOM 3925 C CA . PRO B 1 131 ? -0.56 -16.094 -26.312 1 96.38 131 PRO B CA 1
ATOM 3926 C C . PRO B 1 131 ? 0.687 -16.516 -25.531 1 96.38 131 PRO B C 1
ATOM 3928 O O . PRO B 1 131 ? 0.873 -17.703 -25.25 1 96.38 131 PRO B O 1
ATOM 3931 N N . ASN B 1 132 ? 1.593 -15.57 -25.219 1 96.69 132 ASN B N 1
ATOM 3932 C CA . ASN B 1 132 ? 2.783 -15.898 -24.438 1 96.69 132 ASN B CA 1
ATOM 3933 C C . ASN B 1 132 ? 2.434 -16.266 -23 1 96.69 132 ASN B C 1
ATOM 3935 O O . ASN B 1 132 ? 2.033 -15.391 -22.219 1 96.69 132 ASN B O 1
ATOM 3939 N N . VAL B 1 133 ? 2.562 -17.484 -22.672 1 98.12 133 VAL B N 1
ATOM 3940 C CA . VAL B 1 133 ? 2.32 -17.938 -21.312 1 98.12 133 VAL B CA 1
ATOM 3941 C C . VAL B 1 133 ? 3.58 -17.734 -20.469 1 98.12 133 VAL B C 1
ATOM 3943 O O . VAL B 1 133 ? 4.691 -18.031 -20.922 1 98.12 133 VAL B O 1
ATOM 3946 N N . PHE B 1 134 ? 3.367 -17.156 -19.297 1 98.56 134 PHE B N 1
ATOM 3947 C CA . PHE B 1 134 ? 4.512 -16.953 -18.406 1 98.56 134 PHE B CA 1
ATOM 3948 C C . PHE B 1 134 ? 4.176 -17.391 -16.984 1 98.56 134 PHE B C 1
ATOM 3950 O O . PHE B 1 134 ? 3.004 -17.5 -16.625 1 98.56 134 PHE B O 1
ATOM 3957 N N . GLY B 1 135 ? 5.188 -17.75 -16.188 1 98.56 135 GLY B N 1
ATOM 3958 C CA . GLY B 1 135 ? 5 -18.188 -14.812 1 98.56 135 GLY B CA 1
ATOM 3959 C C . GLY B 1 135 ? 6.121 -19.062 -14.312 1 98.56 135 GLY B C 1
ATOM 3960 O O . GLY B 1 135 ? 7.152 -19.219 -14.969 1 98.56 135 GLY B O 1
ATOM 3961 N N . LYS B 1 136 ? 5.906 -19.609 -13.133 1 98 136 LYS B N 1
ATOM 3962 C CA . LYS B 1 136 ? 6.934 -20.406 -12.477 1 98 136 LYS B CA 1
ATOM 3963 C C . LYS B 1 136 ? 7.254 -21.656 -13.297 1 98 136 LYS B C 1
ATOM 3965 O O . LYS B 1 136 ? 6.359 -22.266 -13.898 1 98 136 LYS B O 1
ATOM 3970 N N . TRP B 1 137 ? 8.531 -22 -13.422 1 96.94 137 TRP B N 1
ATOM 3971 C CA . TRP B 1 137 ? 9.133 -23.203 -14 1 96.94 137 TRP B CA 1
ATOM 3972 C C . TRP B 1 137 ? 9.234 -23.094 -15.516 1 96.94 137 TRP B C 1
ATOM 3974 O O . TRP B 1 137 ? 9.5 -24.078 -16.203 1 96.94 137 TRP B O 1
ATOM 3984 N N . SER B 1 138 ? 8.93 -21.922 -16.062 1 97.25 138 SER B N 1
ATOM 3985 C CA . SER B 1 138 ? 9.227 -21.703 -17.469 1 97.25 138 SER B CA 1
ATOM 3986 C C . SER B 1 138 ? 10.734 -21.703 -17.719 1 97.25 138 SER B C 1
ATOM 3988 O O . SER B 1 138 ? 11.516 -21.406 -16.828 1 97.25 138 SER B O 1
ATOM 3990 N N . ARG B 1 139 ? 11.094 -22.016 -18.891 1 95.38 139 ARG B N 1
ATOM 3991 C CA . ARG B 1 139 ? 12.5 -22.188 -19.219 1 95.38 139 ARG B CA 1
ATOM 3992 C C . ARG B 1 139 ? 13.102 -20.875 -19.75 1 95.38 139 ARG B C 1
ATOM 3994 O O . ARG B 1 139 ? 12.656 -20.344 -20.75 1 95.38 139 ARG B O 1
ATOM 4001 N N . PRO B 1 140 ? 14.172 -20.391 -19.062 1 96.5 140 PRO B N 1
ATOM 4002 C CA . PRO B 1 140 ? 14.828 -19.188 -19.547 1 96.5 140 PRO B CA 1
ATOM 4003 C C . PRO B 1 140 ? 15.75 -19.438 -20.734 1 96.5 140 PRO B C 1
ATOM 4005 O O . PRO B 1 140 ? 16.219 -20.578 -20.922 1 96.5 140 PRO B O 1
ATOM 4008 N N . ASN B 1 141 ? 16.047 -18.312 -21.484 1 93.12 141 ASN B N 1
ATOM 4009 C CA . ASN B 1 141 ? 17 -18.312 -22.594 1 93.12 141 ASN B CA 1
ATOM 4010 C C . ASN B 1 141 ? 16.609 -19.344 -23.656 1 93.12 141 ASN B C 1
ATOM 4012 O O . ASN B 1 141 ? 17.469 -20.078 -24.156 1 93.12 141 ASN B O 1
ATOM 4016 N N . TYR B 1 142 ? 15.383 -19.484 -23.797 1 89.12 142 TYR B N 1
ATOM 4017 C CA . TYR B 1 142 ? 14.789 -20.344 -24.828 1 89.12 142 TYR B CA 1
ATOM 4018 C C . TYR B 1 142 ? 13.797 -19.562 -25.688 1 89.12 142 TYR B C 1
ATOM 4020 O O . TYR B 1 142 ? 14.195 -18.812 -26.562 1 89.12 142 TYR B O 1
ATOM 4028 N N . ASN B 1 143 ? 12.5 -19.422 -25.328 1 84.75 143 ASN B N 1
ATOM 4029 C CA . ASN B 1 143 ? 11.516 -18.75 -26.172 1 84.75 143 ASN B CA 1
ATOM 4030 C C . ASN B 1 143 ? 10.617 -17.828 -25.344 1 84.75 143 ASN B C 1
ATOM 4032 O O . ASN B 1 143 ? 9.508 -17.5 -25.781 1 84.75 143 ASN B O 1
ATOM 4036 N N . SER B 1 144 ? 11.062 -17.531 -24.172 1 92.75 144 SER B N 1
ATOM 4037 C CA . SER B 1 144 ? 10.266 -16.688 -23.297 1 92.75 144 SER B CA 1
ATOM 4038 C C . SER B 1 144 ? 11.055 -15.469 -22.844 1 92.75 144 SER B C 1
ATOM 4040 O O . SER B 1 144 ? 12.039 -15.594 -22.109 1 92.75 144 SER B O 1
ATOM 4042 N N . ALA B 1 145 ? 10.562 -14.328 -23.234 1 96.06 145 ALA B N 1
ATOM 4043 C CA . ALA B 1 145 ? 11.188 -13.094 -22.781 1 96.06 145 ALA B CA 1
ATOM 4044 C C . ALA B 1 145 ? 11.062 -12.945 -21.266 1 96.06 145 ALA B C 1
ATOM 4046 O O . ALA B 1 145 ? 12.031 -12.578 -20.594 1 96.06 145 ALA B O 1
ATOM 4047 N N . VAL B 1 146 ? 9.898 -13.258 -20.688 1 98.44 146 VAL B N 1
ATOM 4048 C CA . VAL B 1 146 ? 9.656 -13.086 -19.266 1 98.44 146 VAL B CA 1
ATOM 4049 C C . VAL B 1 146 ? 10.602 -13.977 -18.469 1 98.44 146 VAL B C 1
ATOM 4051 O O . VAL B 1 146 ? 11.289 -13.508 -17.547 1 98.44 146 VAL B O 1
ATOM 4054 N N . ALA B 1 147 ? 10.68 -15.25 -18.828 1 98.44 147 ALA B N 1
ATOM 4055 C CA . ALA B 1 147 ? 11.547 -16.188 -18.125 1 98.44 147 ALA B CA 1
ATOM 4056 C C . ALA B 1 147 ? 13.016 -15.773 -18.234 1 98.44 147 ALA B C 1
ATOM 4058 O O . ALA B 1 147 ? 13.742 -15.797 -17.25 1 98.44 147 ALA B O 1
ATOM 4059 N N . THR B 1 148 ? 13.367 -15.414 -19.453 1 98.44 148 THR B N 1
ATOM 4060 C CA . THR B 1 148 ? 14.758 -15.039 -19.719 1 98.44 148 THR B CA 1
ATOM 4061 C C . THR B 1 148 ? 15.133 -13.805 -18.906 1 98.44 148 THR B C 1
ATOM 4063 O O . THR B 1 148 ? 16.188 -13.781 -18.25 1 98.44 148 THR B O 1
ATOM 4066 N N . PHE B 1 149 ? 14.281 -12.797 -18.953 1 98.69 149 PHE B N 1
ATOM 4067 C CA . PHE B 1 149 ? 14.562 -11.57 -18.219 1 98.69 149 PHE B CA 1
ATOM 4068 C C . PHE B 1 149 ? 14.602 -11.836 -16.719 1 98.69 149 PHE B C 1
ATOM 4070 O O . PHE B 1 149 ? 15.5 -11.352 -16.016 1 98.69 149 PHE B O 1
ATOM 4077 N N . CYS B 1 150 ? 13.641 -12.555 -16.141 1 98.75 150 CYS B N 1
ATOM 4078 C CA . CYS B 1 150 ? 13.656 -12.891 -14.719 1 98.75 150 CYS B CA 1
ATOM 4079 C C . CYS B 1 150 ? 14.969 -13.555 -14.328 1 98.75 150 CYS B C 1
ATOM 4081 O O . CYS B 1 150 ? 15.633 -13.117 -13.391 1 98.75 150 CYS B O 1
ATOM 4083 N N . HIS B 1 151 ? 15.328 -14.586 -15.078 1 98.56 151 HIS B N 1
ATOM 4084 C CA . HIS B 1 151 ? 16.531 -15.367 -14.805 1 98.56 151 HIS B CA 1
ATOM 4085 C C . HIS B 1 151 ? 17.781 -14.484 -14.836 1 98.56 151 HIS B C 1
ATOM 4087 O O . HIS B 1 151 ? 18.594 -14.516 -13.914 1 98.56 151 HIS B O 1
ATOM 4093 N N . ASN B 1 152 ? 17.875 -13.75 -15.891 1 98.5 152 ASN B N 1
ATOM 4094 C CA . ASN B 1 152 ? 19.078 -12.953 -16.109 1 98.5 152 ASN B CA 1
ATOM 4095 C C . ASN B 1 152 ? 19.156 -11.797 -15.117 1 98.5 152 ASN B C 1
ATOM 4097 O O . ASN B 1 152 ? 20.219 -11.562 -14.523 1 98.5 152 ASN B O 1
ATOM 4101 N N . ILE B 1 153 ? 18.109 -11.078 -14.891 1 98.5 153 ILE B N 1
ATOM 4102 C CA . ILE B 1 153 ? 18.125 -9.898 -14.039 1 98.5 153 ILE B CA 1
ATOM 4103 C C . ILE B 1 153 ? 18.453 -10.297 -12.602 1 98.5 153 ILE B C 1
ATOM 4105 O O . ILE B 1 153 ? 19.25 -9.641 -11.938 1 98.5 153 ILE B O 1
ATOM 4109 N N . ILE B 1 154 ? 17.891 -11.375 -12.141 1 97.94 154 ILE B N 1
ATOM 4110 C CA . ILE B 1 154 ? 18.141 -11.875 -10.797 1 97.94 154 ILE B CA 1
ATOM 4111 C C . ILE B 1 154 ? 19.625 -12.188 -10.625 1 97.94 154 ILE B C 1
ATOM 4113 O O . ILE B 1 154 ? 20.172 -12 -9.539 1 97.94 154 ILE B O 1
ATOM 4117 N N . ARG B 1 155 ? 20.281 -12.625 -11.688 1 97.31 155 ARG B N 1
ATOM 4118 C CA . ARG B 1 155 ? 21.656 -13.102 -11.633 1 97.31 155 ARG B CA 1
ATOM 4119 C C . ARG B 1 155 ? 22.625 -12.047 -12.148 1 97.31 155 ARG B C 1
ATOM 4121 O O . ARG B 1 155 ? 23.812 -12.344 -12.383 1 97.31 155 ARG B O 1
ATOM 4128 N N . ASP B 1 156 ? 22.141 -10.914 -12.461 1 96.81 156 ASP B N 1
ATOM 4129 C CA . ASP B 1 156 ? 22.938 -9.789 -12.953 1 96.81 156 ASP B CA 1
ATOM 4130 C C . ASP B 1 156 ? 23.578 -10.117 -14.305 1 96.81 156 ASP B C 1
ATOM 4132 O O . ASP B 1 156 ? 24.719 -9.742 -14.555 1 96.81 156 ASP B O 1
ATOM 4136 N N . ILE B 1 157 ? 22.922 -10.961 -15.023 1 97.69 157 ILE B N 1
ATOM 4137 C CA . ILE B 1 157 ? 23.281 -11.211 -16.406 1 97.69 157 ILE B CA 1
ATOM 4138 C C . ILE B 1 157 ? 22.578 -10.203 -17.312 1 97.69 157 ILE B C 1
ATOM 4140 O O . ILE B 1 157 ? 21.375 -9.961 -17.156 1 97.69 157 ILE B O 1
ATOM 4144 N N . PRO B 1 158 ? 23.234 -9.57 -18.219 1 97 158 PRO B N 1
ATOM 4145 C CA . PRO B 1 158 ? 22.594 -8.578 -19.078 1 97 158 PRO B CA 1
ATOM 4146 C C . PRO B 1 158 ? 21.453 -9.164 -19.906 1 97 158 PRO B C 1
ATOM 4148 O O . PRO B 1 158 ? 21.531 -10.32 -20.344 1 97 158 PRO B O 1
ATOM 4151 N N . ILE B 1 159 ? 20.453 -8.383 -20.094 1 97.5 159 ILE B N 1
ATOM 4152 C CA . ILE B 1 159 ? 19.375 -8.781 -21 1 97.5 159 ILE B CA 1
ATOM 4153 C C . ILE B 1 159 ? 19.516 -8.039 -22.328 1 97.5 159 ILE B C 1
ATOM 4155 O O . ILE B 1 159 ? 20.141 -6.984 -22.391 1 97.5 159 ILE B O 1
ATOM 4159 N N . GLN B 1 160 ? 18.984 -8.609 -23.375 1 96.19 160 GLN B N 1
ATOM 4160 C CA . GLN B 1 160 ? 18.969 -8 -24.688 1 96.19 160 GLN B CA 1
ATOM 4161 C C . GLN B 1 160 ? 17.547 -7.645 -25.125 1 96.19 160 GLN B C 1
ATOM 4163 O O . GLN B 1 160 ? 16.656 -8.5 -25.109 1 96.19 160 GLN B O 1
ATOM 4168 N N . ILE B 1 161 ? 17.391 -6.371 -25.422 1 96.38 161 ILE B N 1
ATOM 4169 C CA . ILE B 1 161 ? 16.094 -5.898 -25.922 1 96.38 161 ILE B CA 1
ATOM 4170 C C . ILE B 1 161 ? 16.266 -5.348 -27.328 1 96.38 161 ILE B C 1
ATOM 4172 O O . ILE B 1 161 ? 16.938 -4.34 -27.531 1 96.38 161 ILE B O 1
ATOM 4176 N N . ASN B 1 162 ? 15.68 -5.938 -28.25 1 94.94 162 ASN B N 1
ATOM 4177 C CA . ASN B 1 162 ? 15.781 -5.504 -29.641 1 94.94 162 ASN B CA 1
ATOM 4178 C C . ASN B 1 162 ? 14.859 -4.32 -29.938 1 94.94 162 ASN B C 1
ATOM 4180 O O . ASN B 1 162 ? 15.234 -3.391 -30.641 1 94.94 162 ASN B O 1
ATOM 4184 N N . ASN B 1 163 ? 13.656 -4.352 -29.422 1 96.88 163 ASN B N 1
ATOM 4185 C CA . ASN B 1 163 ? 12.648 -3.303 -29.562 1 96.88 163 ASN B CA 1
ATOM 4186 C C . ASN B 1 163 ? 11.883 -3.076 -28.266 1 96.88 163 ASN B C 1
ATOM 4188 O O . ASN B 1 163 ? 10.938 -3.809 -27.969 1 96.88 163 ASN B O 1
ATOM 4192 N N . SER B 1 164 ? 12.156 -2.025 -27.641 1 97 164 SER B N 1
ATOM 4193 C CA . SER B 1 164 ? 11.594 -1.753 -26.312 1 97 164 SER B CA 1
ATOM 4194 C C . SER B 1 164 ? 10.102 -1.442 -26.406 1 97 164 SER B C 1
ATOM 4196 O O . SER B 1 164 ? 9.359 -1.663 -25.453 1 97 164 SER B O 1
ATOM 4198 N N . SER B 1 165 ? 9.727 -0.972 -27.531 1 97.62 165 SER B N 1
ATOM 4199 C CA . SER B 1 165 ? 8.336 -0.548 -27.688 1 97.62 165 SER B CA 1
ATOM 4200 C C . SER B 1 165 ? 7.457 -1.699 -28.172 1 97.62 165 SER B C 1
ATOM 4202 O O . SER B 1 165 ? 6.23 -1.577 -28.203 1 97.62 165 SER B O 1
ATOM 4204 N N . ALA B 1 166 ? 8.086 -2.859 -28.547 1 97.06 166 ALA B N 1
ATOM 4205 C CA . ALA B 1 166 ? 7.305 -4.016 -28.984 1 97.06 166 ALA B CA 1
ATOM 4206 C C . ALA B 1 166 ? 6.332 -4.465 -27.906 1 97.06 166 ALA B C 1
ATOM 4208 O O . ALA B 1 166 ? 6.715 -4.641 -26.75 1 97.06 166 ALA B O 1
ATOM 4209 N N . GLU B 1 167 ? 5.113 -4.609 -28.312 1 97.56 167 GLU B N 1
ATOM 4210 C CA . GLU B 1 167 ? 4.074 -5.047 -27.375 1 97.56 167 GLU B CA 1
ATOM 4211 C C . GLU B 1 167 ? 3.912 -6.566 -27.406 1 97.56 167 GLU B C 1
ATOM 4213 O O . GLU B 1 167 ? 3.893 -7.172 -28.484 1 97.56 167 GLU B O 1
ATOM 4218 N N . ILE B 1 168 ? 3.768 -7.125 -26.281 1 96.88 168 ILE B N 1
ATOM 4219 C CA . ILE B 1 168 ? 3.508 -8.562 -26.203 1 96.88 168 ILE B CA 1
ATOM 4220 C C . ILE B 1 168 ? 2.256 -8.82 -25.375 1 96.88 168 ILE B C 1
ATOM 4222 O O . ILE B 1 168 ? 1.947 -8.062 -24.453 1 96.88 168 ILE B O 1
ATOM 4226 N N . THR B 1 169 ? 1.57 -9.812 -25.703 1 97.75 169 THR B N 1
ATOM 4227 C CA . THR B 1 169 ? 0.406 -10.281 -24.953 1 97.75 169 THR B CA 1
ATOM 4228 C C . THR B 1 169 ? 0.77 -11.477 -24.078 1 97.75 169 THR B C 1
ATOM 4230 O O . THR B 1 169 ? 1.324 -12.461 -24.562 1 97.75 169 THR B O 1
ATOM 4233 N N . LEU B 1 170 ? 0.427 -11.32 -22.781 1 98.38 170 LEU B N 1
ATOM 4234 C CA . LEU B 1 170 ? 0.828 -12.336 -21.812 1 98.38 170 LEU B CA 1
ATOM 4235 C C . LEU B 1 170 ? -0.392 -12.961 -21.141 1 98.38 170 LEU B C 1
ATOM 4237 O O . LEU B 1 170 ? -1.394 -12.281 -20.906 1 98.38 170 LEU B O 1
ATOM 4241 N N . VAL B 1 171 ? -0.309 -14.172 -20.844 1 98.5 171 VAL B N 1
ATOM 4242 C CA . VAL B 1 171 ? -1.272 -14.844 -19.969 1 98.5 171 VAL B CA 1
ATOM 4243 C C . VAL B 1 171 ? -0.537 -15.602 -18.875 1 98.5 171 VAL B C 1
ATOM 4245 O O . VAL B 1 171 ? 0.471 -16.266 -19.141 1 98.5 171 VAL B O 1
ATOM 4248 N N . TYR B 1 172 ? -0.999 -15.453 -17.672 1 98.62 172 TYR B N 1
ATOM 4249 C CA . TYR B 1 172 ? -0.326 -15.992 -16.5 1 98.62 172 TYR B CA 1
ATOM 4250 C C . TYR B 1 172 ? -0.649 -17.469 -16.328 1 98.62 172 TYR B C 1
ATOM 4252 O O . TYR B 1 172 ? -1.806 -17.875 -16.453 1 98.62 172 TYR B O 1
ATOM 4260 N N . ILE B 1 173 ? 0.282 -18.297 -15.992 1 98.62 173 ILE B N 1
ATOM 4261 C CA . ILE B 1 173 ? 0.209 -19.75 -15.984 1 98.62 173 ILE B CA 1
ATOM 4262 C C . ILE B 1 173 ? -0.893 -20.203 -15.023 1 98.62 173 ILE B C 1
ATOM 4264 O O . ILE B 1 173 ? -1.624 -21.156 -15.32 1 98.62 173 ILE B O 1
ATOM 4268 N N . ASP B 1 174 ? -1.031 -19.547 -13.898 1 97.81 174 ASP B N 1
ATOM 4269 C CA . ASP B 1 174 ? -2.043 -19.984 -12.938 1 97.81 174 ASP B CA 1
ATOM 4270 C C . ASP B 1 174 ? -3.451 -19.734 -13.477 1 97.81 174 ASP B C 1
ATOM 4272 O O . ASP B 1 174 ? -4.379 -20.484 -13.172 1 97.81 174 ASP B O 1
ATOM 4276 N N . ASP B 1 175 ? -3.615 -18.703 -14.219 1 97.81 175 ASP B N 1
ATOM 4277 C CA . ASP B 1 175 ? -4.902 -18.453 -14.867 1 97.81 175 ASP B CA 1
ATOM 4278 C C . ASP B 1 175 ? -5.188 -19.5 -15.945 1 97.81 175 ASP B C 1
ATOM 4280 O O . ASP B 1 175 ? -6.328 -19.922 -16.109 1 97.81 175 ASP B O 1
ATOM 4284 N N . VAL B 1 176 ? -4.137 -19.859 -16.672 1 98.31 176 VAL B N 1
ATOM 4285 C CA . VAL B 1 176 ? -4.262 -20.906 -17.688 1 98.31 176 VAL B CA 1
ATOM 4286 C C . VAL B 1 176 ? -4.723 -22.203 -17.031 1 98.31 176 VAL B C 1
ATOM 4288 O O . VAL B 1 176 ? -5.727 -22.797 -17.453 1 98.31 176 VAL B O 1
ATOM 4291 N N . VAL B 1 177 ? -4.047 -22.594 -15.992 1 97.88 177 VAL B N 1
ATOM 4292 C CA . VAL B 1 177 ? -4.336 -23.859 -15.328 1 97.88 177 VAL B CA 1
ATOM 4293 C C . VAL B 1 177 ? -5.734 -23.812 -14.719 1 97.88 177 VAL B C 1
ATOM 4295 O O . VAL B 1 177 ? -6.488 -24.781 -14.812 1 97.88 177 VAL B O 1
ATOM 4298 N N . ARG B 1 178 ? -6.066 -22.703 -14.109 1 95.88 178 ARG B N 1
ATOM 4299 C CA . ARG B 1 178 ? -7.398 -22.562 -13.531 1 95.88 178 ARG B CA 1
ATOM 4300 C C . ARG B 1 178 ? -8.477 -22.719 -14.602 1 95.88 178 ARG B C 1
ATOM 4302 O O . ARG B 1 178 ? -9.508 -23.359 -14.359 1 95.88 178 ARG B O 1
ATOM 4309 N N . THR B 1 179 ? -8.25 -22.094 -15.695 1 96.81 179 THR B N 1
ATOM 4310 C CA . THR B 1 179 ? -9.195 -22.203 -16.797 1 96.81 179 THR B CA 1
ATOM 4311 C C . THR B 1 179 ? -9.297 -23.656 -17.281 1 96.81 179 THR B C 1
ATOM 4313 O O . THR B 1 179 ? -10.398 -24.156 -17.531 1 96.81 179 THR B O 1
ATOM 4316 N N . PHE B 1 180 ? -8.188 -24.328 -17.438 1 97.06 180 PHE B N 1
ATOM 4317 C CA . PHE B 1 180 ? -8.156 -25.719 -17.859 1 97.06 180 PHE B CA 1
ATOM 4318 C C . PHE B 1 180 ? -8.938 -26.609 -16.891 1 97.06 180 PHE B C 1
ATOM 4320 O O . PHE B 1 180 ? -9.703 -27.469 -17.312 1 97.06 180 PHE B O 1
ATOM 4327 N N . MET B 1 181 ? -8.719 -26.312 -15.633 1 95.31 181 MET B N 1
ATOM 4328 C CA . MET B 1 181 ? -9.422 -27.078 -14.609 1 95.31 181 MET B CA 1
ATOM 4329 C C . MET B 1 181 ? -10.93 -26.859 -14.703 1 95.31 181 MET B C 1
ATOM 4331 O O . MET B 1 181 ? -11.711 -27.781 -14.484 1 95.31 181 MET B O 1
ATOM 4335 N N . LYS B 1 182 ? -11.328 -25.656 -15 1 94.81 182 LYS B N 1
ATOM 4336 C CA . LYS B 1 182 ? -12.742 -25.359 -15.188 1 94.81 182 LYS B CA 1
ATOM 4337 C C . LYS B 1 182 ? -13.328 -26.172 -16.344 1 94.81 182 LYS B C 1
ATOM 4339 O O . LYS B 1 182 ? -14.461 -26.641 -16.281 1 94.81 182 LYS B O 1
ATOM 4344 N N . VAL B 1 183 ? -12.578 -26.297 -17.406 1 95.25 183 VAL B N 1
ATOM 4345 C CA . VAL B 1 183 ? -13.008 -27.078 -18.547 1 95.25 183 VAL B CA 1
ATOM 4346 C C . VAL B 1 183 ? -13.188 -28.547 -18.141 1 95.25 183 VAL B C 1
ATOM 4348 O O . VAL B 1 183 ? -14.211 -29.156 -18.438 1 95.25 183 VAL B O 1
ATOM 4351 N N . MET B 1 184 ? -12.203 -29.062 -17.453 1 95.19 184 MET B N 1
ATOM 4352 C CA . MET B 1 184 ? -12.234 -30.453 -17.016 1 95.19 184 MET B CA 1
ATOM 4353 C C . MET B 1 184 ? -13.445 -30.719 -16.125 1 95.19 184 MET B C 1
ATOM 4355 O O . MET B 1 184 ? -14.039 -31.797 -16.188 1 95.19 184 MET B O 1
ATOM 4359 N N . ASP B 1 185 ? -13.82 -29.641 -15.367 1 93.81 185 ASP B N 1
ATOM 4360 C CA . ASP B 1 185 ? -14.938 -29.766 -14.43 1 93.81 185 ASP B CA 1
ATOM 4361 C C . ASP B 1 185 ? -16.281 -29.562 -15.133 1 93.81 185 ASP B C 1
ATOM 4363 O O . ASP B 1 185 ? -17.328 -29.641 -14.508 1 93.81 185 ASP B O 1
ATOM 4367 N N . GLY B 1 186 ? -16.203 -29.297 -16.406 1 90.12 186 GLY B N 1
ATOM 4368 C CA . GLY B 1 186 ? -17.422 -29.125 -17.188 1 90.12 186 GLY B CA 1
ATOM 4369 C C . GLY B 1 186 ? -18.047 -27.75 -17.016 1 90.12 186 GLY B C 1
ATOM 4370 O O . GLY B 1 186 ? -19.25 -27.594 -17.234 1 90.12 186 GLY B O 1
ATOM 4371 N N . LYS B 1 187 ? -17.328 -26.797 -16.531 1 83.94 187 LYS B N 1
ATOM 4372 C CA . LYS B 1 187 ? -17.875 -25.484 -16.234 1 83.94 187 LYS B CA 1
ATOM 4373 C C . LYS B 1 187 ? -17.766 -24.547 -17.438 1 83.94 187 LYS B C 1
ATOM 4375 O O . LYS B 1 187 ? -18.328 -23.438 -17.422 1 83.94 187 LYS B O 1
ATOM 4380 N N . LEU B 1 188 ? -17.016 -24.906 -18.469 1 80.38 188 LEU B N 1
ATOM 4381 C CA . LEU B 1 188 ? -16.906 -24.109 -19.672 1 80.38 188 LEU B CA 1
ATOM 4382 C C . LEU B 1 188 ? -17.5 -24.844 -20.875 1 80.38 188 LEU B C 1
ATOM 4384 O O . LEU B 1 188 ? -17.359 -26.062 -20.984 1 80.38 188 LEU B O 1
ATOM 4388 N N . SER B 1 189 ? -18.328 -24.062 -21.578 1 71.12 189 SER B N 1
ATOM 4389 C CA . SER B 1 189 ? -19.031 -24.641 -22.719 1 71.12 189 SER B CA 1
ATOM 4390 C C . SER B 1 189 ? -18.047 -25.047 -23.812 1 71.12 189 SER B C 1
ATOM 4392 O O . SER B 1 189 ? -16.953 -24.516 -23.906 1 71.12 189 SER B O 1
ATOM 4394 N N . ASN B 1 190 ? -18.531 -26.047 -24.484 1 64.56 190 ASN B N 1
ATOM 4395 C CA . ASN B 1 190 ? -17.766 -26.625 -25.594 1 64.56 190 ASN B CA 1
ATOM 4396 C C . ASN B 1 190 ? -17.719 -25.688 -26.797 1 64.56 190 ASN B C 1
ATOM 4398 O O . ASN B 1 190 ? -18.75 -25.453 -27.438 1 64.56 190 ASN B O 1
ATOM 4402 N N . ALA B 1 191 ? -16.906 -24.609 -26.609 1 65.12 191 ALA B N 1
ATOM 4403 C CA . ALA B 1 191 ? -16.641 -23.812 -27.812 1 65.12 191 ALA B CA 1
ATOM 4404 C C . ALA B 1 191 ? -15.242 -24.078 -28.344 1 65.12 191 ALA B C 1
ATOM 4406 O O . ALA B 1 191 ? -14.312 -24.344 -27.578 1 65.12 191 ALA B O 1
ATOM 4407 N N . VAL B 1 192 ? -15.117 -24.281 -29.688 1 63.44 192 VAL B N 1
ATOM 4408 C CA . VAL B 1 192 ? -13.891 -24.609 -30.391 1 63.44 192 VAL B CA 1
ATOM 4409 C C . VAL B 1 192 ? -12.789 -23.625 -30.016 1 63.44 192 VAL B C 1
ATOM 4411 O O . VAL B 1 192 ? -11.656 -24.016 -29.734 1 63.44 192 VAL B O 1
ATOM 4414 N N . SER B 1 193 ? -13.148 -22.375 -29.922 1 71.19 193 SER B N 1
ATOM 4415 C CA . SER B 1 193 ? -12.094 -21.406 -29.641 1 71.19 193 SER B CA 1
ATOM 4416 C C . SER B 1 193 ? -12.391 -20.625 -28.359 1 71.19 193 SER B C 1
ATOM 4418 O O . SER B 1 193 ? -13.406 -19.938 -28.281 1 71.19 193 SER B O 1
ATOM 4420 N N . LEU B 1 194 ? -11.609 -21.062 -27.359 1 90 194 LEU B N 1
ATOM 4421 C CA . LEU B 1 194 ? -11.742 -20.422 -26.062 1 90 194 LEU B CA 1
ATOM 4422 C C . LEU B 1 194 ? -10.523 -19.562 -25.75 1 90 194 LEU B C 1
ATOM 4424 O O . LEU B 1 194 ? -9.492 -19.672 -26.406 1 90 194 LEU B O 1
ATOM 4428 N N . GLN B 1 195 ? -10.711 -18.609 -24.922 1 92.69 195 GLN B N 1
ATOM 4429 C CA . GLN B 1 195 ? -9.602 -17.766 -24.516 1 92.69 195 GLN B CA 1
ATOM 4430 C C . GLN B 1 195 ? -9.414 -17.766 -23 1 92.69 195 GLN B C 1
ATOM 4432 O O . GLN B 1 195 ? -10.383 -17.922 -22.25 1 92.69 195 GLN B O 1
ATOM 4437 N N . VAL B 1 196 ? -8.188 -17.703 -22.609 1 96.44 196 VAL B N 1
ATOM 4438 C CA . VAL B 1 196 ? -7.875 -17.547 -21.203 1 96.44 196 VAL B CA 1
ATOM 4439 C C . VAL B 1 196 ? -7.832 -16.078 -20.828 1 96.44 196 VAL B C 1
ATOM 4441 O O . VAL B 1 196 ? -7.223 -15.266 -21.547 1 96.44 196 VAL B O 1
ATOM 4444 N N . GLU B 1 197 ? -8.531 -15.773 -19.797 1 95.75 197 GLU B N 1
ATOM 4445 C CA . GLU B 1 197 ? -8.531 -14.406 -19.281 1 95.75 197 GLU B CA 1
ATOM 4446 C C . GLU B 1 197 ? -8.031 -14.367 -17.844 1 95.75 197 GLU B C 1
ATOM 4448 O O . GLU B 1 197 ? -8.211 -15.32 -17.078 1 95.75 197 GLU B O 1
ATOM 4453 N N . PRO B 1 198 ? -7.43 -13.281 -17.359 1 97.56 198 PRO B N 1
ATOM 4454 C CA . PRO B 1 198 ? -7.164 -12.078 -18.141 1 97.56 198 PRO B CA 1
ATOM 4455 C C . PRO B 1 198 ? -5.934 -12.219 -19.047 1 97.56 198 PRO B C 1
ATOM 4457 O O . PRO B 1 198 ? -5.02 -12.984 -18.719 1 97.56 198 PRO B O 1
ATOM 4460 N N . GLN B 1 199 ? -5.938 -11.555 -20.125 1 98.19 199 GLN B N 1
ATOM 4461 C CA . GLN B 1 199 ? -4.75 -11.312 -20.953 1 98.19 199 GLN B CA 1
ATOM 4462 C C . GLN B 1 199 ? -4.172 -9.93 -20.688 1 98.19 199 GLN B C 1
ATOM 4464 O O . GLN B 1 199 ? -4.918 -8.953 -20.547 1 98.19 199 GLN B O 1
ATOM 4469 N N . TYR B 1 200 ? -2.885 -9.867 -20.562 1 98.38 200 TYR B N 1
ATOM 4470 C CA . TYR B 1 200 ? -2.215 -8.609 -20.25 1 98.38 200 TYR B CA 1
ATOM 4471 C C . TYR B 1 200 ? -1.408 -8.109 -21.438 1 98.38 200 TYR B C 1
ATOM 4473 O O . TYR B 1 200 ? -0.799 -8.898 -22.156 1 98.38 200 TYR B O 1
ATOM 4481 N N . GLN B 1 201 ? -1.412 -6.887 -21.672 1 98.25 201 GLN B N 1
ATOM 4482 C CA . GLN B 1 201 ? -0.556 -6.238 -22.672 1 98.25 201 GLN B CA 1
ATOM 4483 C C . GLN B 1 201 ? 0.542 -5.422 -21.984 1 98.25 201 GLN B C 1
ATOM 4485 O O . GLN B 1 201 ? 0.282 -4.703 -21.016 1 98.25 201 GLN B O 1
ATOM 4490 N N . ILE B 1 202 ? 1.79 -5.566 -22.484 1 98.44 202 ILE B N 1
ATOM 4491 C CA . ILE B 1 202 ? 2.914 -4.82 -21.922 1 98.44 202 ILE B CA 1
ATOM 4492 C C . ILE B 1 202 ? 4.02 -4.699 -22.969 1 98.44 202 ILE B C 1
ATOM 4494 O O . ILE B 1 202 ? 4.223 -5.613 -23.781 1 98.44 202 ILE B O 1
ATOM 4498 N N . SER B 1 203 ? 4.715 -3.625 -23.047 1 98.69 203 SER B N 1
ATOM 4499 C CA . SER B 1 203 ? 5.875 -3.531 -23.922 1 98.69 203 SER B CA 1
ATOM 4500 C C . SER B 1 203 ? 7.082 -4.254 -23.328 1 98.69 203 SER B C 1
ATOM 4502 O O . SER B 1 203 ? 7.18 -4.406 -22.109 1 98.69 203 SER B O 1
ATOM 4504 N N . VAL B 1 204 ? 7.973 -4.668 -24.172 1 98.44 204 VAL B N 1
ATOM 4505 C CA . VAL B 1 204 ? 9.164 -5.379 -23.719 1 98.44 204 VAL B CA 1
ATOM 4506 C C . VAL B 1 204 ? 9.984 -4.484 -22.781 1 98.44 204 VAL B C 1
ATOM 4508 O O . VAL B 1 204 ? 10.531 -4.953 -21.781 1 98.44 204 VAL B O 1
ATOM 4511 N N . GLY B 1 205 ? 9.992 -3.229 -23.125 1 98.56 205 GLY B N 1
ATOM 4512 C CA . GLY B 1 205 ? 10.688 -2.281 -22.266 1 98.56 205 GLY B CA 1
ATOM 4513 C C . GLY B 1 205 ? 10.07 -2.16 -20.891 1 98.56 205 GLY B C 1
ATOM 4514 O O . GLY B 1 205 ? 10.781 -2.16 -19.875 1 98.56 205 GLY B O 1
ATOM 4515 N N . GLU B 1 206 ? 8.766 -2.014 -20.828 1 98.62 206 GLU B N 1
ATOM 4516 C CA . GLU B 1 206 ? 8.055 -1.92 -19.562 1 98.62 206 GLU B CA 1
ATOM 4517 C C . GLU B 1 206 ? 8.234 -3.191 -18.734 1 98.62 206 GLU B C 1
ATOM 4519 O O . GLU B 1 206 ? 8.312 -3.133 -17.5 1 98.62 206 GLU B O 1
ATOM 4524 N N . LEU B 1 207 ? 8.258 -4.305 -19.391 1 98.81 207 LEU B N 1
ATOM 4525 C CA . LEU B 1 207 ? 8.508 -5.574 -18.719 1 98.81 207 LEU B CA 1
ATOM 4526 C C . LEU B 1 207 ? 9.859 -5.559 -18.016 1 98.81 207 LEU B C 1
ATOM 4528 O O . LEU B 1 207 ? 9.953 -5.887 -16.828 1 98.81 207 LEU B O 1
ATOM 4532 N N . ALA B 1 208 ? 10.805 -5.191 -18.766 1 98.75 208 ALA B N 1
ATOM 4533 C CA . ALA B 1 208 ? 12.156 -5.125 -18.203 1 98.75 208 ALA B CA 1
ATOM 4534 C C . ALA B 1 208 ? 12.203 -4.164 -17.031 1 98.75 208 ALA B C 1
ATOM 4536 O O . ALA B 1 208 ? 12.773 -4.484 -15.977 1 98.75 208 ALA B O 1
ATOM 4537 N N . GLU B 1 209 ? 11.609 -3.02 -17.234 1 98.62 209 GLU B N 1
ATOM 4538 C CA . GLU B 1 209 ? 11.602 -2.01 -16.172 1 98.62 209 GLU B CA 1
ATOM 4539 C C . GLU B 1 209 ? 10.961 -2.551 -14.906 1 98.62 209 GLU B C 1
ATOM 4541 O O . GLU B 1 209 ? 11.477 -2.336 -13.805 1 98.62 209 GLU B O 1
ATOM 4546 N N . GLN B 1 210 ? 9.867 -3.207 -15.039 1 98.69 210 GLN B N 1
ATOM 4547 C CA . GLN B 1 210 ? 9.164 -3.781 -13.891 1 98.69 210 GLN B CA 1
ATOM 4548 C C . GLN B 1 210 ? 10.039 -4.809 -13.172 1 98.69 210 GLN B C 1
ATOM 4550 O O . GLN B 1 210 ? 10.078 -4.844 -11.945 1 98.69 210 GLN B O 1
ATOM 4555 N N . LEU B 1 211 ? 10.695 -5.617 -13.883 1 98.81 211 LEU B N 1
ATOM 4556 C CA . LEU B 1 211 ? 11.523 -6.656 -13.281 1 98.81 211 LEU B CA 1
ATOM 4557 C C . LEU B 1 211 ? 12.734 -6.047 -12.586 1 98.81 211 LEU B C 1
ATOM 4559 O O . LEU B 1 211 ? 13.148 -6.523 -11.523 1 98.81 211 LEU B O 1
ATOM 4563 N N . TYR B 1 212 ? 13.281 -5.031 -13.18 1 98.69 212 TYR B N 1
ATOM 4564 C CA . TYR B 1 212 ? 14.359 -4.324 -12.5 1 98.69 212 TYR B CA 1
ATOM 4565 C C . TYR B 1 212 ? 13.867 -3.684 -11.211 1 98.69 212 TYR B C 1
ATOM 4567 O O . TYR B 1 212 ? 14.602 -3.607 -10.219 1 98.69 212 TYR B O 1
ATOM 4575 N N . GLU B 1 213 ? 12.656 -3.164 -11.289 1 98.44 213 GLU B N 1
ATOM 4576 C CA . GLU B 1 213 ? 12.062 -2.619 -10.078 1 98.44 213 GLU B CA 1
ATOM 4577 C C . GLU B 1 213 ? 12 -3.672 -8.969 1 98.44 213 GLU B C 1
ATOM 4579 O O . GLU B 1 213 ? 12.273 -3.375 -7.809 1 98.44 213 GLU B O 1
ATOM 4584 N N . PHE B 1 214 ? 11.617 -4.902 -9.281 1 98.5 214 PHE B N 1
ATOM 4585 C CA . PHE B 1 214 ? 11.578 -5.988 -8.312 1 98.5 214 PHE B CA 1
ATOM 4586 C C . PHE B 1 214 ? 12.961 -6.223 -7.715 1 98.5 214 PHE B C 1
ATOM 4588 O O . PHE B 1 214 ? 13.109 -6.32 -6.496 1 98.5 214 PHE B O 1
ATOM 4595 N N . ARG B 1 215 ? 13.906 -6.312 -8.602 1 98.06 215 ARG B N 1
ATOM 4596 C CA . ARG B 1 215 ? 15.273 -6.527 -8.141 1 98.06 215 ARG B CA 1
ATOM 4597 C C . ARG B 1 215 ? 15.711 -5.426 -7.184 1 98.06 215 ARG B C 1
ATOM 4599 O O . ARG B 1 215 ? 16.25 -5.707 -6.113 1 98.06 215 ARG B O 1
ATOM 4606 N N . ASN B 1 216 ? 15.469 -4.199 -7.574 1 97.94 216 ASN B N 1
ATOM 4607 C CA . ASN B 1 216 ? 15.945 -3.037 -6.832 1 97.94 216 ASN B CA 1
ATOM 4608 C C . ASN B 1 216 ? 15.164 -2.834 -5.539 1 97.94 216 ASN B C 1
ATOM 4610 O O . ASN B 1 216 ? 15.602 -2.105 -4.648 1 97.94 216 ASN B O 1
ATOM 4614 N N . SER B 1 217 ? 14.023 -3.434 -5.422 1 97.44 217 SER B N 1
ATOM 4615 C CA . SER B 1 217 ? 13.188 -3.262 -4.242 1 97.44 217 SER B CA 1
ATOM 4616 C C . SER B 1 217 ? 13.875 -3.789 -2.99 1 97.44 217 SER B C 1
ATOM 4618 O O . SER B 1 217 ? 13.625 -3.301 -1.886 1 97.44 217 SER B O 1
ATOM 4620 N N . ARG B 1 218 ? 14.766 -4.785 -3.096 1 97.06 218 ARG B N 1
ATOM 4621 C CA . ARG B 1 218 ? 15.484 -5.332 -1.948 1 97.06 218 ARG B CA 1
ATOM 4622 C C . ARG B 1 218 ? 16.438 -4.297 -1.356 1 97.06 218 ARG B C 1
ATOM 4624 O O . ARG B 1 218 ? 16.75 -4.34 -0.163 1 97.06 218 ARG B O 1
ATOM 4631 N N . LYS B 1 219 ? 16.875 -3.389 -2.184 1 96.5 219 LYS B N 1
ATOM 4632 C CA . LYS B 1 219 ? 17.75 -2.316 -1.721 1 96.5 219 LYS B CA 1
ATOM 4633 C C . LYS B 1 219 ? 16.938 -1.098 -1.28 1 96.5 219 LYS B C 1
ATOM 4635 O O . LYS B 1 219 ? 17.188 -0.533 -0.214 1 96.5 219 LYS B O 1
ATOM 4640 N N . SER B 1 220 ? 15.969 -0.712 -2.045 1 96.19 220 SER B N 1
ATOM 4641 C CA . SER B 1 220 ? 15.18 0.479 -1.748 1 96.19 220 SER B CA 1
ATOM 4642 C C . SER B 1 220 ? 14.164 0.208 -0.648 1 96.19 220 SER B C 1
ATOM 4644 O O . SER B 1 220 ? 13.609 1.142 -0.065 1 96.19 220 SER B O 1
ATOM 4646 N N . LEU B 1 221 ? 13.758 -1.063 -0.478 1 97 221 LEU B N 1
ATOM 4647 C CA . LEU B 1 221 ? 12.75 -1.553 0.453 1 97 221 LEU B CA 1
ATOM 4648 C C . LEU B 1 221 ? 11.359 -1.093 0.033 1 97 221 LEU B C 1
ATOM 4650 O O . LEU B 1 221 ? 10.414 -1.161 0.822 1 97 221 LEU B O 1
ATOM 4654 N N . THR B 1 222 ? 11.172 -0.538 -1.131 1 97 222 THR B N 1
ATOM 4655 C CA . THR B 1 222 ? 9.875 -0.115 -1.643 1 97 222 THR B CA 1
ATOM 4656 C C . THR B 1 222 ? 9.266 -1.199 -2.525 1 97 222 THR B C 1
ATOM 4658 O O . THR B 1 222 ? 9.812 -1.532 -3.578 1 97 222 THR B O 1
ATOM 4661 N N . THR B 1 223 ? 8.148 -1.73 -2.117 1 97.31 223 THR B N 1
ATOM 4662 C CA . THR B 1 223 ? 7.488 -2.766 -2.902 1 97.31 223 THR B CA 1
ATOM 4663 C C . THR B 1 223 ? 6.586 -2.145 -3.965 1 97.31 223 THR B C 1
ATOM 4665 O O . THR B 1 223 ? 5.949 -1.116 -3.723 1 97.31 223 THR B O 1
ATOM 4668 N N . ALA B 1 224 ? 6.562 -2.744 -5.191 1 97.19 224 ALA B N 1
ATOM 4669 C CA . ALA B 1 224 ? 5.539 -2.42 -6.18 1 97.19 224 ALA B CA 1
ATOM 4670 C C . ALA B 1 224 ? 4.16 -2.887 -5.715 1 97.19 224 ALA B C 1
ATOM 4672 O O . ALA B 1 224 ? 4.02 -3.432 -4.621 1 97.19 224 ALA B O 1
ATOM 4673 N N . ARG B 1 225 ? 3.166 -2.539 -6.492 1 96.62 225 ARG B N 1
ATOM 4674 C CA . ARG B 1 225 ? 1.81 -2.979 -6.184 1 96.62 225 ARG B CA 1
ATOM 4675 C C . ARG B 1 225 ? 1.602 -4.434 -6.586 1 96.62 225 ARG B C 1
ATOM 4677 O O . ARG B 1 225 ? 0.856 -4.723 -7.527 1 96.62 225 ARG B O 1
ATOM 4684 N N . VAL B 1 226 ? 2.135 -5.301 -5.809 1 97.75 226 VAL B N 1
ATOM 4685 C CA . VAL B 1 226 ? 2.277 -6.703 -6.188 1 97.75 226 VAL B CA 1
ATOM 4686 C C . VAL B 1 226 ? 1.082 -7.5 -5.672 1 97.75 226 VAL B C 1
ATOM 4688 O O . VAL B 1 226 ? 1.16 -8.727 -5.527 1 97.75 226 VAL B O 1
ATOM 4691 N N . GLY B 1 227 ? 0.005 -6.863 -5.324 1 95.56 227 GLY B N 1
ATOM 4692 C CA . GLY B 1 227 ? -1.124 -7.547 -4.715 1 95.56 227 GLY B CA 1
ATOM 4693 C C . GLY B 1 227 ? -2.184 -7.961 -5.719 1 95.56 227 GLY B C 1
ATOM 4694 O O . GLY B 1 227 ? -3.102 -8.711 -5.383 1 95.56 227 GLY B O 1
ATOM 4695 N N . SER B 1 228 ? -2.025 -7.461 -6.953 1 94.06 228 SER B N 1
ATOM 4696 C CA . SER B 1 228 ? -3.057 -7.785 -7.934 1 94.06 228 SER B CA 1
ATOM 4697 C C . SER B 1 228 ? -2.555 -7.566 -9.359 1 94.06 228 SER B C 1
ATOM 4699 O O . SER B 1 228 ? -1.516 -6.938 -9.562 1 94.06 228 SER B O 1
ATOM 4701 N N . GLY B 1 229 ? -3.191 -8.219 -10.281 1 96.44 229 GLY B N 1
ATOM 4702 C CA . GLY B 1 229 ? -2.988 -7.934 -11.688 1 96.44 229 GLY B CA 1
ATOM 4703 C C . GLY B 1 229 ? -1.671 -8.461 -12.219 1 96.44 229 GLY B C 1
ATOM 4704 O O . GLY B 1 229 ? -1.138 -9.445 -11.703 1 96.44 229 GLY B O 1
ATOM 4705 N N . LEU B 1 230 ? -1.188 -7.828 -13.266 1 98.44 230 LEU B N 1
ATOM 4706 C CA . LEU B 1 230 ? 0.019 -8.266 -13.961 1 98.44 230 LEU B CA 1
ATOM 4707 C C . LEU B 1 230 ? 1.236 -8.156 -13.047 1 98.44 230 LEU B C 1
ATOM 4709 O O . LEU B 1 230 ? 2.1 -9.039 -13.055 1 98.44 230 LEU B O 1
ATOM 4713 N N . THR B 1 231 ? 1.274 -7.078 -12.234 1 98.38 231 THR B N 1
ATOM 4714 C CA . THR B 1 231 ? 2.416 -6.875 -11.352 1 98.38 231 THR B CA 1
ATOM 4715 C C . THR B 1 231 ? 2.547 -8.031 -10.367 1 98.38 231 THR B C 1
ATOM 4717 O O . THR B 1 231 ? 3.652 -8.508 -10.102 1 98.38 231 THR B O 1
ATOM 4720 N N . ARG B 1 232 ? 1.424 -8.492 -9.867 1 97.88 232 ARG B N 1
ATOM 4721 C CA . ARG B 1 232 ? 1.409 -9.633 -8.961 1 97.88 232 ARG B CA 1
ATOM 4722 C C . ARG B 1 232 ? 1.95 -10.883 -9.648 1 97.88 232 ARG B C 1
ATOM 4724 O O . ARG B 1 232 ? 2.799 -11.586 -9.094 1 97.88 232 ARG B O 1
ATOM 4731 N N . ALA B 1 233 ? 1.439 -11.148 -10.836 1 98.44 233 ALA B N 1
ATOM 4732 C CA . ALA B 1 233 ? 1.828 -12.336 -11.594 1 98.44 233 ALA B CA 1
ATOM 4733 C C . ALA B 1 233 ? 3.314 -12.305 -11.938 1 98.44 233 ALA B C 1
ATOM 4735 O O . ALA B 1 233 ? 4.008 -13.32 -11.805 1 98.44 233 ALA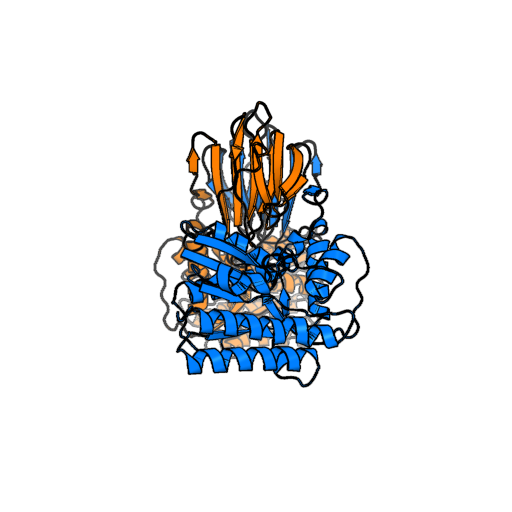 B O 1
ATOM 4736 N N . LEU B 1 234 ? 3.773 -11.141 -12.336 1 98.81 234 LEU B N 1
ATOM 4737 C CA . LEU B 1 234 ? 5.18 -10.992 -12.688 1 98.81 234 LEU B CA 1
ATOM 4738 C C . LEU B 1 234 ? 6.07 -11.156 -11.461 1 98.81 234 LEU B C 1
ATOM 4740 O O . LEU B 1 234 ? 7.148 -11.75 -11.547 1 98.81 234 LEU B O 1
ATOM 4744 N N . TYR B 1 235 ? 5.629 -10.602 -10.352 1 98.75 235 TYR B N 1
ATOM 4745 C CA . TYR B 1 235 ? 6.422 -10.711 -9.125 1 98.75 235 TYR B CA 1
ATOM 4746 C C . TYR B 1 235 ? 6.543 -12.164 -8.688 1 98.75 235 TYR B C 1
ATOM 4748 O O . TYR B 1 235 ? 7.633 -12.617 -8.32 1 98.75 235 TYR B O 1
ATOM 4756 N N . SER B 1 236 ? 5.441 -12.867 -8.711 1 98.62 236 SER B N 1
ATOM 4757 C CA . SER B 1 236 ? 5.449 -14.297 -8.414 1 98.62 236 SER B CA 1
ATOM 4758 C C . SER B 1 236 ? 6.41 -15.047 -9.328 1 98.62 236 SER B C 1
ATOM 4760 O O . SER B 1 236 ? 7.199 -15.875 -8.859 1 98.62 236 SER B O 1
ATOM 4762 N N . THR B 1 237 ? 6.312 -14.766 -10.586 1 98.81 237 THR B N 1
ATOM 4763 C CA . THR B 1 237 ? 7.184 -15.398 -11.57 1 98.81 237 THR B CA 1
ATOM 4764 C C . THR B 1 237 ? 8.648 -15.062 -11.297 1 98.81 237 THR B C 1
ATOM 4766 O O . THR B 1 237 ? 9.5 -15.953 -11.266 1 98.81 237 THR B O 1
ATOM 4769 N N . TYR B 1 238 ? 8.922 -13.766 -11.047 1 98.81 238 TYR B N 1
ATOM 4770 C CA . TYR B 1 238 ? 10.266 -13.273 -10.766 1 98.81 238 TYR B CA 1
ATOM 4771 C C . TYR B 1 238 ? 10.891 -14.031 -9.602 1 98.81 238 TYR B C 1
ATOM 4773 O O . TYR B 1 238 ? 12.008 -14.539 -9.711 1 98.81 238 TYR B O 1
ATOM 4781 N N . LEU B 1 239 ? 10.164 -14.219 -8.539 1 98.69 239 LEU B N 1
ATOM 4782 C CA . LEU B 1 239 ? 10.688 -14.867 -7.34 1 98.69 239 LEU B CA 1
ATOM 4783 C C . LEU B 1 239 ? 10.93 -16.359 -7.594 1 98.69 239 LEU B C 1
ATOM 4785 O O . LEU B 1 239 ? 11.812 -16.953 -6.977 1 98.69 239 LEU B O 1
ATOM 4789 N N . SER B 1 240 ? 10.156 -16.938 -8.484 1 98.44 240 SER B N 1
ATOM 4790 C CA . SER B 1 240 ? 10.305 -18.359 -8.766 1 98.44 240 SER B CA 1
ATOM 4791 C C . SER B 1 240 ? 11.648 -18.672 -9.422 1 98.44 240 SER B C 1
ATOM 4793 O O . SER B 1 240 ? 12.055 -19.828 -9.508 1 98.44 240 SER B O 1
ATOM 4795 N N . PHE B 1 241 ? 12.336 -17.656 -9.859 1 98.25 241 PHE B N 1
ATOM 4796 C CA . PHE B 1 241 ? 13.625 -17.844 -10.516 1 98.25 241 PHE B CA 1
ATOM 4797 C C . PHE B 1 241 ? 14.766 -17.609 -9.539 1 98.25 241 PHE B C 1
ATOM 4799 O O . PHE B 1 241 ? 15.938 -17.781 -9.891 1 98.25 241 PHE B O 1
ATOM 4806 N N . LEU B 1 242 ? 14.461 -17.188 -8.312 1 98.06 242 LEU B N 1
ATOM 4807 C CA . LEU B 1 242 ? 15.5 -16.906 -7.332 1 98.06 242 LEU B CA 1
ATOM 4808 C C . LEU B 1 242 ? 16.344 -18.141 -7.051 1 98.06 242 LEU B C 1
ATOM 4810 O O . LEU B 1 242 ? 15.812 -19.234 -6.848 1 98.06 242 LEU B O 1
ATOM 4814 N N . PRO B 1 243 ? 17.672 -18.016 -7.082 1 96.88 243 PRO B N 1
ATOM 4815 C CA . PRO B 1 243 ? 18.469 -19.109 -6.531 1 96.88 243 PRO B CA 1
ATOM 4816 C C . PRO B 1 243 ? 18.281 -19.266 -5.023 1 96.88 243 PRO B C 1
ATOM 4818 O O . PRO B 1 243 ? 17.906 -18.312 -4.34 1 96.88 243 PRO B O 1
ATOM 4821 N N . GLU B 1 244 ? 18.547 -20.438 -4.5 1 95.75 244 GLU B N 1
ATOM 4822 C CA . GLU B 1 244 ? 18.266 -20.781 -3.111 1 95.75 244 GLU B CA 1
ATOM 4823 C C . GLU B 1 244 ? 18.984 -19.844 -2.152 1 95.75 244 GLU B C 1
ATOM 4825 O O . GLU B 1 244 ? 18.422 -19.422 -1.136 1 95.75 244 GLU B O 1
ATOM 4830 N N . ASP B 1 245 ? 20.156 -19.484 -2.461 1 94.94 245 ASP B N 1
ATOM 4831 C CA . ASP B 1 245 ? 20.953 -18.656 -1.562 1 94.94 245 ASP B CA 1
ATOM 4832 C C . ASP B 1 245 ? 20.453 -17.219 -1.564 1 94.94 245 ASP B C 1
ATOM 4834 O O . ASP B 1 245 ? 20.953 -16.375 -0.812 1 94.94 245 ASP B O 1
ATOM 4838 N N . SER B 1 246 ? 19.453 -16.953 -2.398 1 96.88 246 SER B N 1
ATOM 4839 C CA . SER B 1 246 ? 18.891 -15.609 -2.475 1 96.88 246 SER B CA 1
ATOM 4840 C C . SER B 1 246 ? 17.484 -15.562 -1.884 1 96.88 246 SER B C 1
ATOM 4842 O O . SER B 1 246 ? 16.734 -14.609 -2.115 1 96.88 246 SER B O 1
ATOM 4844 N N . PHE B 1 247 ? 17.141 -16.562 -1.142 1 98.31 247 PHE B N 1
ATOM 4845 C CA . PHE B 1 247 ? 15.828 -16.562 -0.516 1 98.31 247 PHE B CA 1
ATOM 4846 C C . PHE B 1 247 ? 15.766 -15.562 0.628 1 98.31 247 PHE B C 1
ATOM 4848 O O . PHE B 1 247 ? 14.695 -15.297 1.173 1 98.31 247 PHE B O 1
ATOM 4855 N N . SER B 1 248 ? 16.859 -14.969 0.948 1 98 248 SER B N 1
ATOM 4856 C CA . SER B 1 248 ? 16.906 -13.977 2.014 1 98 248 SER B CA 1
ATOM 4857 C C . SER B 1 248 ? 17.812 -12.805 1.639 1 98 248 SER B C 1
ATOM 4859 O O . SER B 1 248 ? 18.594 -12.898 0.686 1 98 248 SER B O 1
ATOM 4861 N N . TYR B 1 249 ? 17.656 -11.703 2.242 1 97.62 249 TYR B N 1
ATOM 4862 C CA . TYR B 1 249 ? 18.516 -10.539 2.09 1 97.62 249 TYR B CA 1
ATOM 4863 C C . TYR B 1 249 ? 18.531 -9.695 3.359 1 97.62 249 TYR B C 1
ATOM 4865 O O . TYR B 1 249 ? 17.562 -9.703 4.121 1 97.62 249 TYR B O 1
ATOM 4873 N N . ASP B 1 250 ? 19.547 -8.969 3.572 1 97 250 ASP B N 1
ATOM 4874 C CA . ASP B 1 250 ? 19.703 -8.133 4.758 1 97 250 ASP B CA 1
ATOM 4875 C C . ASP B 1 250 ? 19.047 -6.773 4.562 1 97 250 ASP B C 1
ATOM 4877 O O . ASP B 1 250 ? 18.984 -6.262 3.441 1 97 250 ASP B O 1
ATOM 4881 N N . VAL B 1 251 ? 18.531 -6.273 5.625 1 97.12 251 VAL B N 1
ATOM 4882 C CA . VAL B 1 251 ? 18.078 -4.883 5.641 1 97.12 251 VAL B CA 1
ATOM 4883 C C . VAL B 1 251 ? 18.844 -4.105 6.711 1 97.12 251 VAL B C 1
ATOM 4885 O O . VAL B 1 251 ? 19.375 -4.695 7.652 1 97.12 251 VAL B O 1
ATOM 4888 N N . PRO B 1 252 ? 18.953 -2.746 6.547 1 95.06 252 PRO B N 1
ATOM 4889 C CA . PRO B 1 252 ? 19.703 -1.955 7.523 1 95.06 252 PRO B CA 1
ATOM 4890 C C . PRO B 1 252 ? 19.094 -2.02 8.922 1 95.06 252 PRO B C 1
ATOM 4892 O O . PRO B 1 252 ? 17.875 -1.981 9.078 1 95.06 252 PRO B O 1
ATOM 4895 N N . MET B 1 253 ? 19.891 -2.23 9.875 1 96 253 MET B N 1
ATOM 4896 C CA . MET B 1 253 ? 19.547 -2.188 11.289 1 96 253 MET B CA 1
ATOM 4897 C C . MET B 1 253 ? 20.297 -1.064 12 1 96 253 MET B C 1
ATOM 4899 O O . MET B 1 253 ? 21.531 -1.014 11.961 1 96 253 MET B O 1
ATOM 4903 N N . HIS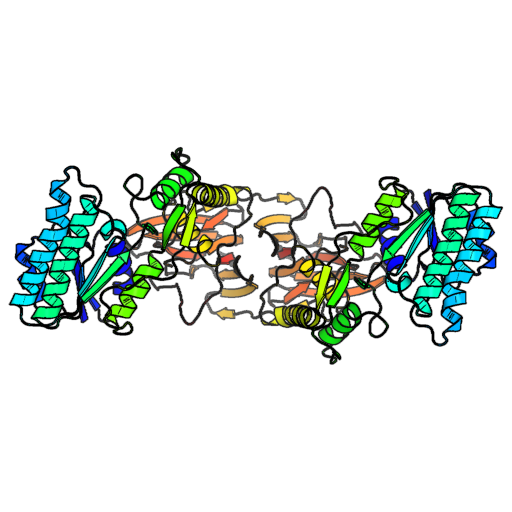 B 1 254 ? 19.562 -0.09 12.578 1 95.5 254 HIS B N 1
ATOM 4904 C CA . HIS B 1 254 ? 20.156 1.028 13.297 1 95.5 254 HIS B CA 1
ATOM 4905 C C . HIS B 1 254 ? 20.016 0.845 14.805 1 95.5 254 HIS B C 1
ATOM 4907 O O . HIS B 1 254 ? 18.906 0.852 15.336 1 95.5 254 HIS B O 1
ATOM 4913 N N . SER B 1 255 ? 21.156 0.772 15.453 1 94.94 255 SER B N 1
ATOM 4914 C CA . SER B 1 255 ? 21.141 0.565 16.891 1 94.94 255 SER B CA 1
ATOM 4915 C C . SER B 1 255 ? 21.812 1.724 17.625 1 94.94 255 SER B C 1
ATOM 4917 O O . SER B 1 255 ? 22.812 2.264 17.156 1 94.94 255 SER B O 1
ATOM 4919 N N . ASP B 1 256 ? 21.188 2.17 18.719 1 93.88 256 ASP B N 1
ATOM 4920 C CA . ASP B 1 256 ? 21.734 3.172 19.625 1 93.88 256 ASP B CA 1
ATOM 4921 C C . ASP B 1 256 ? 21.422 2.834 21.078 1 93.88 256 ASP B C 1
ATOM 4923 O O . ASP B 1 256 ? 20.891 1.755 21.375 1 93.88 256 ASP B O 1
ATOM 4927 N N . PRO B 1 257 ? 21.875 3.598 22.016 1 93.88 257 PRO B N 1
ATOM 4928 C CA . PRO B 1 257 ? 21.688 3.24 23.422 1 93.88 257 PRO B CA 1
ATOM 4929 C C . PRO B 1 257 ? 20.219 3.102 23.812 1 93.88 257 PRO B C 1
ATOM 4931 O O . PRO B 1 257 ? 19.906 2.541 24.859 1 93.88 257 PRO B O 1
ATOM 4934 N N . ARG B 1 258 ? 19.359 3.508 23.078 1 93.56 258 ARG B N 1
ATOM 4935 C CA . ARG B 1 258 ? 17.938 3.436 23.359 1 93.56 258 ARG B CA 1
ATOM 4936 C C . ARG B 1 258 ? 17.359 2.1 22.906 1 93.56 258 ARG B C 1
ATOM 4938 O O . ARG B 1 258 ? 16.312 1.665 23.422 1 93.56 258 ARG B O 1
ATOM 4945 N N . GLY B 1 259 ? 17.906 1.532 21.828 1 96 259 GLY B N 1
ATOM 4946 C CA . GLY B 1 259 ? 17.422 0.314 21.203 1 96 259 GLY B CA 1
ATOM 4947 C C . GLY B 1 259 ? 17.734 0.235 19.719 1 96 259 GLY B C 1
ATOM 4948 O O . GLY B 1 259 ? 18.797 0.69 19.281 1 96 259 GLY B O 1
ATOM 4949 N N . THR B 1 260 ? 16.922 -0.518 19.062 1 96.75 260 THR B N 1
ATOM 4950 C CA . THR B 1 260 ? 17.172 -0.758 17.641 1 96.75 260 THR B CA 1
ATOM 4951 C C . THR B 1 260 ? 15.961 -0.318 16.812 1 96.75 260 THR B C 1
ATOM 4953 O O . THR B 1 260 ? 14.836 -0.311 17.297 1 96.75 260 THR B O 1
ATOM 4956 N N . PHE B 1 261 ? 16.219 0.143 15.641 1 96.94 261 PHE B N 1
ATOM 4957 C CA . PHE B 1 261 ? 15.211 0.492 14.633 1 96.94 261 PHE B CA 1
ATOM 4958 C C . PHE B 1 261 ? 15.516 -0.19 13.305 1 96.94 261 PHE B C 1
ATOM 4960 O O . PHE B 1 261 ? 16.641 -0.139 12.82 1 96.94 261 PHE B O 1
ATOM 4967 N N . VAL B 1 262 ? 14.508 -0.87 12.719 1 97.88 262 VAL B N 1
ATOM 4968 C CA . VAL B 1 262 ? 14.68 -1.571 11.445 1 97.88 262 VAL B CA 1
ATOM 4969 C C . VAL B 1 262 ? 13.484 -1.301 10.539 1 97.88 262 VAL B C 1
ATOM 4971 O O . VAL B 1 262 ? 12.336 -1.509 10.938 1 97.88 262 VAL B O 1
ATOM 4974 N N . GLU B 1 263 ? 13.734 -0.816 9.305 1 96.88 263 GLU B N 1
ATOM 4975 C CA . GLU B 1 263 ? 12.703 -0.726 8.281 1 96.88 263 GLU B CA 1
ATOM 4976 C C . GLU B 1 263 ? 12.516 -2.061 7.562 1 96.88 263 GLU B C 1
ATOM 4978 O O . GLU B 1 263 ? 13.492 -2.658 7.09 1 96.88 263 GLU B O 1
ATOM 4983 N N . MET B 1 264 ? 11.297 -2.498 7.484 1 97.06 264 MET B N 1
ATOM 4984 C CA . MET B 1 264 ? 11.039 -3.768 6.809 1 97.06 264 MET B CA 1
ATOM 4985 C C . MET B 1 264 ? 10.633 -3.539 5.359 1 97.06 264 MET B C 1
ATOM 4987 O O . MET B 1 264 ? 11.188 -4.152 4.449 1 97.06 264 MET B O 1
ATOM 4991 N N . LEU B 1 265 ? 9.68 -2.648 5.234 1 96.88 265 LEU B N 1
ATOM 4992 C CA . LEU B 1 265 ? 9.078 -2.514 3.91 1 96.88 265 LEU B CA 1
ATOM 4993 C C . LEU B 1 265 ? 8.398 -1.156 3.76 1 96.88 265 LEU B C 1
ATOM 4995 O O . LEU B 1 265 ? 7.789 -0.654 4.707 1 96.88 265 LEU B O 1
ATOM 4999 N N . LYS B 1 266 ? 8.484 -0.561 2.551 1 96.81 266 LYS B N 1
ATOM 5000 C CA . LYS B 1 266 ? 7.797 0.674 2.18 1 96.81 266 LYS B CA 1
ATOM 5001 C C . LYS B 1 266 ? 6.84 0.441 1.015 1 96.81 266 LYS B C 1
ATOM 5003 O O . LYS B 1 266 ? 7.055 -0.456 0.197 1 96.81 266 LYS B O 1
ATOM 5008 N N . THR B 1 267 ? 5.781 1.141 0.977 1 96.12 267 THR B N 1
ATOM 5009 C CA . THR B 1 267 ? 4.879 1.179 -0.169 1 96.12 267 THR B CA 1
ATOM 5010 C C . THR B 1 267 ? 4.902 2.555 -0.829 1 96.12 267 THR B C 1
ATOM 5012 O O . THR B 1 267 ? 5.383 3.525 -0.238 1 96.12 267 THR B O 1
ATOM 5015 N N . ALA B 1 268 ? 4.355 2.621 -2.027 1 93.25 268 ALA B N 1
ATOM 5016 C CA . ALA B 1 268 ? 4.359 3.883 -2.762 1 93.25 268 ALA B CA 1
ATOM 5017 C C . ALA B 1 268 ? 3.41 4.891 -2.121 1 93.25 268 ALA B C 1
ATOM 5019 O O . ALA B 1 268 ? 3.689 6.094 -2.105 1 93.25 268 ALA B O 1
ATOM 5020 N N . ASP B 1 269 ? 2.273 4.387 -1.561 1 94.62 269 ASP B N 1
ATOM 5021 C CA . ASP B 1 269 ? 1.301 5.371 -1.1 1 94.62 269 ASP B CA 1
ATOM 5022 C C . ASP B 1 269 ? 0.44 4.809 0.029 1 94.62 269 ASP B C 1
ATOM 5024 O O . ASP B 1 269 ? -0.671 5.285 0.267 1 94.62 269 ASP B O 1
ATOM 5028 N N . SER B 1 270 ? 0.912 3.76 0.636 1 95.75 270 SER B N 1
ATOM 5029 C CA . SER B 1 270 ? 0.132 3.186 1.729 1 95.75 270 SER B CA 1
ATOM 5030 C C . SER B 1 270 ? 0.991 2.98 2.973 1 95.75 270 SER B C 1
ATOM 5032 O O . SER B 1 270 ? 0.643 2.188 3.85 1 95.75 270 SER B O 1
ATOM 5034 N N . GLY B 1 271 ? 2.178 3.613 2.92 1 95.44 271 GLY B N 1
ATOM 5035 C CA . GLY B 1 271 ? 2.916 3.764 4.164 1 95.44 271 GLY B CA 1
ATOM 5036 C C . GLY B 1 271 ? 4.176 2.918 4.215 1 95.44 271 GLY B C 1
ATOM 5037 O O . GLY B 1 271 ? 4.531 2.266 3.232 1 95.44 271 GLY B O 1
ATOM 5038 N N . GLN B 1 272 ? 4.816 3.023 5.293 1 96.38 272 GLN B N 1
ATOM 5039 C CA . GLN B 1 272 ? 6.066 2.34 5.609 1 96.38 272 GLN B CA 1
ATOM 5040 C C . GLN B 1 272 ? 5.934 1.517 6.891 1 96.38 272 GLN B C 1
ATOM 5042 O O . GLN B 1 272 ? 5.305 1.956 7.855 1 96.38 272 GLN B O 1
ATOM 5047 N N . PHE B 1 273 ? 6.59 0.349 6.895 1 96.5 273 PHE B N 1
ATOM 5048 C CA . PHE B 1 273 ? 6.461 -0.597 7.996 1 96.5 273 PHE B CA 1
ATOM 5049 C C . PHE B 1 273 ? 7.82 -0.897 8.617 1 96.5 273 PHE B C 1
ATOM 5051 O O . PHE B 1 273 ? 8.758 -1.274 7.91 1 96.5 273 PHE B O 1
ATOM 5058 N N . SER B 1 274 ? 7.902 -0.746 9.867 1 97.75 274 SER B N 1
ATOM 5059 C CA . SER B 1 274 ? 9.141 -0.922 10.617 1 97.75 274 SER B CA 1
ATOM 5060 C C . SER B 1 274 ? 8.875 -1.464 12.016 1 97.75 274 SER B C 1
ATOM 5062 O O . SER B 1 274 ? 7.723 -1.703 12.383 1 97.75 274 SER B O 1
ATOM 5064 N N . PHE B 1 275 ? 9.891 -1.776 12.703 1 98 275 PHE B N 1
ATOM 5065 C CA . PHE B 1 275 ? 9.797 -2.021 14.141 1 98 275 PHE B CA 1
ATOM 5066 C C . PHE B 1 275 ? 10.945 -1.352 14.883 1 98 275 PHE B C 1
ATOM 5068 O O . PHE B 1 275 ? 11.945 -0.976 14.273 1 98 275 PHE B O 1
ATOM 5075 N N . PHE B 1 276 ? 10.742 -1.089 16.141 1 97.94 276 PHE B N 1
ATOM 5076 C CA . PHE B 1 276 ? 11.836 -0.622 17 1 97.94 276 PHE B CA 1
ATOM 5077 C C . PHE B 1 276 ? 11.773 -1.284 18.359 1 97.94 276 PHE B C 1
ATOM 5079 O O . PHE B 1 276 ? 10.734 -1.825 18.75 1 97.94 276 PHE B O 1
ATOM 5086 N N . THR B 1 277 ? 12.844 -1.321 19.031 1 97.62 277 THR B N 1
ATOM 5087 C CA . THR B 1 277 ? 12.93 -1.758 20.422 1 97.62 277 THR B CA 1
ATOM 5088 C C . THR B 1 277 ? 13.32 -0.596 21.328 1 97.62 277 THR B C 1
ATOM 5090 O O . THR B 1 277 ? 13.828 0.424 20.859 1 97.62 277 THR B O 1
ATOM 5093 N N . ALA B 1 278 ? 12.992 -0.646 22.531 1 98.06 278 ALA B N 1
ATOM 5094 C CA . ALA B 1 278 ? 13.406 0.303 23.562 1 98.06 278 ALA B CA 1
ATOM 5095 C C . ALA B 1 278 ? 13.773 -0.42 24.859 1 98.06 278 ALA B C 1
ATOM 5097 O O . ALA B 1 278 ? 13.016 -1.257 25.344 1 98.06 278 ALA B O 1
ATOM 5098 N N . HIS B 1 279 ? 14.992 -0.097 25.391 1 97.94 279 HIS B N 1
ATOM 5099 C CA . HIS B 1 279 ? 15.398 -0.662 26.672 1 97.94 279 HIS B CA 1
ATOM 5100 C C . HIS B 1 279 ? 14.523 -0.148 27.812 1 97.94 279 HIS B C 1
ATOM 5102 O O . HIS B 1 279 ? 13.836 0.868 27.656 1 97.94 279 HIS B O 1
ATOM 5108 N N . PRO B 1 280 ? 14.547 -0.91 28.922 1 98 280 PRO B N 1
ATOM 5109 C CA . PRO B 1 280 ? 13.75 -0.448 30.062 1 98 280 PRO B CA 1
ATOM 5110 C C . PRO B 1 280 ? 14.047 1 30.438 1 98 280 PRO B C 1
ATOM 5112 O O . PRO B 1 280 ? 15.219 1.383 30.547 1 98 280 PRO B O 1
ATOM 5115 N N . GLY B 1 281 ? 13.016 1.838 30.547 1 98 281 GLY B N 1
ATOM 5116 C CA . GLY B 1 281 ? 13.148 3.221 30.984 1 98 281 GLY B CA 1
ATOM 5117 C C . GLY B 1 281 ? 13.328 4.188 29.828 1 98 281 GLY B C 1
ATOM 5118 O O . GLY B 1 281 ? 13.234 5.406 30.016 1 98 281 GLY B O 1
ATOM 5119 N N . VAL B 1 282 ? 13.555 3.707 28.672 1 98.06 282 VAL B N 1
ATOM 5120 C CA . VAL B 1 282 ? 13.844 4.547 27.516 1 98.06 282 VAL B CA 1
ATOM 5121 C C . VAL B 1 282 ? 12.547 5.16 26.984 1 98.06 282 VAL B C 1
ATOM 5123 O O . VAL B 1 282 ? 11.523 4.48 26.891 1 98.06 282 VAL B O 1
ATOM 5126 N N . THR B 1 283 ? 12.609 6.445 26.703 1 97.38 283 THR B N 1
ATOM 5127 C CA . THR B 1 283 ? 11.531 7.164 26.047 1 97.38 283 THR B CA 1
ATOM 5128 C C . THR B 1 283 ? 11.906 7.516 24.609 1 97.38 283 THR B C 1
ATOM 5130 O O . THR B 1 283 ? 13 8.023 24.359 1 97.38 283 THR B O 1
ATOM 5133 N N . ARG B 1 284 ? 11.047 7.184 23.672 1 96.62 284 ARG B N 1
ATOM 5134 C CA . ARG B 1 284 ? 11.188 7.613 22.281 1 96.62 284 ARG B CA 1
ATOM 5135 C C . ARG B 1 284 ? 10.086 8.594 21.906 1 96.62 284 ARG B C 1
ATOM 5137 O O . ARG B 1 284 ? 9.016 8.617 22.516 1 96.62 284 ARG B O 1
ATOM 5144 N N . GLY B 1 285 ? 10.258 9.383 20.859 1 96.12 285 GLY B N 1
ATOM 5145 C CA . GLY B 1 285 ? 9.305 10.406 20.469 1 96.12 285 GLY B CA 1
ATOM 5146 C C . GLY B 1 285 ? 9.711 11.797 20.906 1 96.12 285 GLY B C 1
ATOM 5147 O O . GLY B 1 285 ? 10.836 12.227 20.656 1 96.12 285 GLY B O 1
ATOM 5148 N N . GLY B 1 286 ? 8.734 12.508 21.516 1 96.56 286 GLY B N 1
ATOM 5149 C CA . GLY B 1 286 ? 9 13.891 21.891 1 96.56 286 GLY B CA 1
ATOM 5150 C C . GLY B 1 286 ? 8.898 14.852 20.719 1 96.56 286 GLY B C 1
ATOM 5151 O O . GLY B 1 286 ? 9.734 15.75 20.562 1 96.56 286 GLY B O 1
ATOM 5152 N N . HIS B 1 287 ? 8.047 14.555 19.891 1 97.31 287 HIS B N 1
ATOM 5153 C CA . HIS B 1 287 ? 7.824 15.383 18.719 1 97.31 287 HIS B CA 1
ATOM 5154 C C . HIS B 1 287 ? 6.375 15.312 18.25 1 97.31 287 HIS B C 1
ATOM 5156 O O . HIS B 1 287 ? 5.598 14.492 18.75 1 97.31 287 HIS B O 1
ATOM 5162 N N . TYR B 1 288 ? 5.941 16.141 17.406 1 97.5 288 TYR B N 1
ATOM 5163 C CA . TYR B 1 288 ? 4.621 16.094 16.781 1 97.5 288 TYR B CA 1
ATOM 5164 C C . TYR B 1 288 ? 4.719 16.25 15.273 1 97.5 288 TYR B C 1
ATOM 5166 O O . TYR B 1 288 ? 5.797 16.531 14.734 1 97.5 288 TYR B O 1
ATOM 5174 N N . HIS B 1 289 ? 3.604 15.883 14.602 1 97.88 289 HIS B N 1
ATOM 5175 C CA . HIS B 1 289 ? 3.459 16.031 13.156 1 97.88 289 HIS B CA 1
ATOM 5176 C C . HIS B 1 289 ? 2.27 16.922 12.805 1 97.88 289 HIS B C 1
ATOM 5178 O O . HIS B 1 289 ? 1.312 17.016 13.578 1 97.88 289 HIS B O 1
ATOM 5184 N N . HIS B 1 290 ? 2.361 17.578 11.68 1 97.5 290 HIS B N 1
ATOM 5185 C CA . HIS B 1 290 ? 1.225 18.344 11.195 1 97.5 290 HIS B CA 1
ATOM 5186 C C . HIS B 1 290 ? 0.287 17.484 10.359 1 97.5 290 HIS B C 1
ATOM 5188 O O . HIS B 1 290 ? -0.926 17.703 10.352 1 97.5 290 HIS B O 1
ATOM 5194 N N . SER B 1 291 ? 0.879 16.547 9.617 1 97.44 291 SER B N 1
ATOM 5195 C CA . SER B 1 291 ? 0.042 15.766 8.711 1 97.44 291 SER B CA 1
ATOM 5196 C C . SER B 1 291 ? 0.378 14.281 8.789 1 97.44 291 SER B C 1
ATOM 5198 O O . SER B 1 291 ? -0.496 13.43 8.602 1 97.44 291 SER B O 1
ATOM 5200 N N . LYS B 1 292 ? 1.625 13.961 9.062 1 97.19 292 LYS B N 1
ATOM 5201 C CA . LYS B 1 292 ? 2.053 12.57 9.164 1 97.19 292 LYS B CA 1
ATOM 5202 C C . LYS B 1 292 ? 1.325 11.852 10.297 1 97.19 292 LYS B C 1
ATOM 5204 O O . LYS B 1 292 ? 1.072 12.438 11.352 1 97.19 292 LYS B O 1
ATOM 5209 N N . THR B 1 293 ? 0.993 10.641 10.039 1 97.25 293 THR B N 1
ATOM 5210 C CA . THR B 1 293 ? 0.337 9.828 11.055 1 97.25 293 THR B CA 1
ATOM 5211 C C . THR B 1 293 ? 1.066 8.5 11.242 1 97.25 293 THR B C 1
ATOM 5213 O O . THR B 1 293 ? 1.669 7.984 10.297 1 97.25 293 THR B O 1
ATOM 5216 N N . GLU B 1 294 ? 0.999 7.988 12.438 1 98.25 294 GLU B N 1
ATOM 5217 C CA . GLU B 1 294 ? 1.694 6.75 12.781 1 98.25 294 GLU B CA 1
ATOM 5218 C C . GLU B 1 294 ? 0.797 5.812 13.586 1 98.25 294 GLU B C 1
ATOM 5220 O O . GLU B 1 294 ? -0.073 6.27 14.328 1 98.25 294 GLU B O 1
ATOM 5225 N N . LYS B 1 295 ? 0.947 4.551 13.406 1 98.69 295 LYS B N 1
ATOM 5226 C CA . LYS B 1 295 ? 0.324 3.51 14.219 1 98.69 295 LYS B CA 1
ATOM 5227 C C . LYS B 1 295 ? 1.377 2.664 14.93 1 98.69 295 LYS B C 1
ATOM 5229 O O . LYS B 1 295 ? 2.379 2.275 14.328 1 98.69 295 LYS B O 1
ATOM 5234 N N . PHE B 1 296 ? 1.166 2.42 16.219 1 98.69 296 PHE B N 1
ATOM 5235 C CA . PHE B 1 296 ? 2.055 1.61 17.047 1 98.69 296 PHE B CA 1
ATOM 5236 C C . PHE B 1 296 ? 1.331 0.375 17.562 1 98.69 296 PHE B C 1
ATOM 5238 O O . PHE B 1 296 ? 0.217 0.475 18.094 1 98.69 296 PHE B O 1
ATOM 5245 N N . LEU B 1 297 ? 1.898 -0.741 17.422 1 98.5 297 LEU B N 1
ATOM 5246 C CA . LEU B 1 297 ? 1.432 -1.985 18.016 1 98.5 297 LEU B CA 1
ATOM 5247 C C . LEU B 1 297 ? 2.516 -2.605 18.891 1 98.5 297 LEU B C 1
ATOM 5249 O O . LEU B 1 297 ? 3.52 -3.105 18.391 1 98.5 297 LEU B O 1
ATOM 5253 N N . VAL B 1 298 ? 2.346 -2.52 20.219 1 98.06 298 VAL B N 1
ATOM 5254 C CA . VAL B 1 298 ? 3.303 -3.107 21.156 1 98.06 298 VAL B CA 1
ATOM 5255 C C . VAL B 1 298 ? 3.176 -4.629 21.125 1 98.06 298 VAL B C 1
ATOM 5257 O O . VAL B 1 298 ? 2.119 -5.176 21.453 1 98.06 298 VAL B O 1
ATOM 5260 N N . ILE B 1 299 ? 4.223 -5.277 20.766 1 96.25 299 ILE B N 1
ATOM 5261 C CA . ILE B 1 299 ? 4.156 -6.727 20.609 1 96.25 299 ILE B CA 1
ATOM 5262 C C . ILE B 1 299 ? 4.793 -7.414 21.812 1 96.25 299 ILE B C 1
ATOM 5264 O O . ILE B 1 299 ? 4.5 -8.578 22.094 1 96.25 299 ILE B O 1
ATOM 5268 N N . LYS B 1 300 ? 5.684 -6.797 22.453 1 95.44 300 LYS B N 1
ATOM 5269 C CA . LYS B 1 300 ? 6.332 -7.27 23.672 1 95.44 300 LYS B CA 1
ATOM 5270 C C . LYS B 1 300 ? 6.641 -6.113 24.609 1 95.44 300 LYS B C 1
ATOM 5272 O O . LYS B 1 300 ? 7.059 -5.039 24.172 1 95.44 300 LYS B O 1
ATOM 5277 N N . GLY B 1 301 ? 6.492 -6.359 25.938 1 96.19 301 GLY B N 1
ATOM 5278 C CA . GLY B 1 301 ? 6.832 -5.355 26.938 1 96.19 301 GLY B CA 1
ATOM 5279 C C . GLY B 1 301 ? 5.656 -4.484 27.328 1 96.19 301 GLY B C 1
ATOM 5280 O O . GLY B 1 301 ? 4.508 -4.801 27.016 1 96.19 301 GLY B O 1
ATOM 5281 N N . MET B 1 302 ? 5.992 -3.422 28.125 1 97.88 302 MET B N 1
ATOM 5282 C CA . MET B 1 302 ? 4.992 -2.488 28.641 1 97.88 302 MET B CA 1
ATOM 5283 C C . MET B 1 302 ? 5.285 -1.067 28.172 1 97.88 302 MET B C 1
ATOM 5285 O O . MET B 1 302 ? 6.383 -0.552 28.375 1 97.88 302 MET B O 1
ATOM 5289 N N . ALA B 1 303 ? 4.293 -0.47 27.562 1 98.38 303 ALA B N 1
ATOM 5290 C CA . ALA B 1 303 ? 4.48 0.857 26.984 1 98.38 303 ALA B CA 1
ATOM 5291 C C . ALA B 1 303 ? 3.551 1.878 27.625 1 98.38 303 ALA B C 1
ATOM 5293 O O . ALA B 1 303 ? 2.369 1.599 27.859 1 98.38 303 ALA B O 1
ATOM 5294 N N . ARG B 1 304 ? 4.059 3.004 27.922 1 98.69 304 ARG B N 1
ATOM 5295 C CA . ARG B 1 304 ? 3.268 4.18 28.281 1 98.69 304 ARG B CA 1
ATOM 5296 C C . ARG B 1 304 ? 3.344 5.238 27.188 1 98.69 304 ARG B C 1
ATOM 5298 O O . ARG B 1 304 ? 4.422 5.758 26.891 1 98.69 304 ARG B O 1
ATOM 5305 N N . PHE B 1 305 ? 2.215 5.543 26.578 1 98.38 305 PHE B N 1
ATOM 5306 C CA . PHE B 1 305 ? 2.117 6.617 25.609 1 98.38 305 PHE B CA 1
ATOM 5307 C C . PHE B 1 305 ? 1.634 7.906 26.266 1 98.38 305 PHE B C 1
ATOM 5309 O O . PHE B 1 305 ? 0.689 7.887 27.047 1 98.38 305 PHE B O 1
ATOM 5316 N N . LYS B 1 306 ? 2.264 8.953 25.938 1 98.44 306 LYS B N 1
ATOM 5317 C CA . LYS B 1 306 ? 1.804 10.273 26.359 1 98.44 306 LYS B CA 1
ATOM 5318 C C . LYS B 1 306 ? 1.532 11.172 25.156 1 98.44 306 LYS B C 1
ATOM 5320 O O . LYS B 1 306 ? 2.273 11.141 24.172 1 98.44 306 LYS B O 1
ATOM 5325 N N . PHE B 1 307 ? 0.489 11.906 25.281 1 98.44 307 PHE B N 1
ATOM 5326 C CA . PHE B 1 307 ? 0.075 12.859 24.266 1 98.44 307 PHE B CA 1
ATOM 5327 C C . PHE B 1 307 ? -0.209 14.227 24.875 1 98.44 307 PHE B C 1
ATOM 5329 O O . PHE B 1 307 ? -0.753 14.312 25.984 1 98.44 307 PHE B O 1
ATOM 5336 N N . ARG B 1 308 ? 0.149 15.25 24.172 1 98.25 308 ARG B N 1
ATOM 5337 C CA . ARG B 1 308 ? -0.236 16.609 24.562 1 98.25 308 ARG B CA 1
ATOM 5338 C C . ARG B 1 308 ? -0.58 17.438 23.328 1 98.25 308 ARG B C 1
ATOM 5340 O O . ARG B 1 308 ? 0.203 17.5 22.375 1 98.25 308 ARG B O 1
ATOM 5347 N N . ASN B 1 309 ? -1.734 17.984 23.312 1 97.62 309 ASN B N 1
ATOM 5348 C CA . ASN B 1 309 ? -2.117 18.875 22.219 1 97.62 309 ASN B CA 1
ATOM 5349 C C . ASN B 1 309 ? -1.276 20.156 22.219 1 97.62 309 ASN B C 1
ATOM 5351 O O . ASN B 1 309 ? -1.239 20.875 23.219 1 97.62 309 ASN B O 1
ATOM 5355 N N . ILE B 1 310 ? -0.697 20.469 21.141 1 96.56 310 ILE B N 1
ATOM 5356 C CA . ILE B 1 310 ? 0.292 21.547 21.141 1 96.56 310 ILE B CA 1
ATOM 5357 C C . ILE B 1 310 ? -0.414 22.906 21.188 1 96.56 310 ILE B C 1
ATOM 5359 O O . ILE B 1 310 ? 0.203 23.922 21.5 1 96.56 310 ILE B O 1
ATOM 5363 N N . LEU B 1 311 ? -1.674 22.906 20.812 1 94.44 311 LEU B N 1
ATOM 5364 C CA . LEU B 1 311 ? -2.439 24.141 20.812 1 94.44 311 LEU B CA 1
ATOM 5365 C C . LEU B 1 311 ? -3.088 24.391 22.172 1 94.44 311 LEU B C 1
ATOM 5367 O O . LEU B 1 311 ? -2.932 25.469 22.75 1 94.44 311 LEU B O 1
ATOM 5371 N N . THR B 1 312 ? -3.754 23.359 22.719 1 94.56 312 THR B N 1
ATOM 5372 C CA . THR B 1 312 ? -4.59 23.562 23.906 1 94.56 312 THR B CA 1
ATOM 5373 C C . THR B 1 312 ? -3.854 23.125 25.172 1 94.56 312 THR B C 1
ATOM 5375 O O . THR B 1 312 ? -4.234 23.5 26.281 1 94.56 312 THR B O 1
ATOM 5378 N N . GLY B 1 313 ? -2.904 22.219 25 1 95.5 313 GLY B N 1
ATOM 5379 C CA . GLY B 1 313 ? -2.207 21.656 26.156 1 95.5 313 GLY B CA 1
ATOM 5380 C C . GLY B 1 313 ? -2.912 20.453 26.75 1 95.5 313 GLY B C 1
ATOM 5381 O O . GLY B 1 313 ? -2.424 19.859 27.719 1 95.5 313 GLY B O 1
ATOM 5382 N N . ALA B 1 314 ? -4.059 20.094 26.156 1 96.12 314 ALA B N 1
ATOM 5383 C CA . ALA B 1 314 ? -4.734 18.891 26.625 1 96.12 314 ALA B CA 1
ATOM 5384 C C . ALA B 1 314 ? -3.777 17.703 26.672 1 96.12 314 ALA B C 1
ATOM 5386 O O . ALA B 1 314 ? -2.955 17.531 25.766 1 96.12 314 ALA B O 1
ATOM 5387 N N . PHE B 1 315 ? -3.863 16.969 27.766 1 97 315 PHE B N 1
ATOM 5388 C CA . PHE B 1 315 ? -2.936 15.875 28 1 97 315 PHE B CA 1
ATOM 5389 C C . PHE B 1 315 ? -3.676 14.539 28.047 1 97 315 PHE B C 1
ATOM 5391 O O . PHE B 1 315 ? -4.793 14.461 28.562 1 97 315 PHE B O 1
ATOM 5398 N N . TYR B 1 316 ? -3.094 13.484 27.516 1 97.62 316 TYR B N 1
ATOM 5399 C CA . TYR B 1 316 ? -3.67 12.141 27.531 1 97.62 316 TYR B CA 1
ATOM 5400 C C . TYR B 1 316 ? -2.58 11.086 27.656 1 97.62 316 TYR B C 1
ATOM 5402 O O . TYR B 1 316 ? -1.521 11.203 27.031 1 97.62 316 TYR B O 1
ATOM 5410 N N . GLU B 1 317 ? -2.805 10.148 28.469 1 97.5 317 GLU B N 1
ATOM 5411 C CA . GLU B 1 317 ? -1.867 9.047 28.672 1 97.5 317 GLU B CA 1
ATOM 5412 C C . GLU B 1 317 ? -2.562 7.699 28.547 1 97.5 317 GLU B C 1
ATOM 5414 O O . GLU B 1 317 ? -3.695 7.531 29 1 97.5 317 GLU B O 1
ATOM 5419 N N . ILE B 1 318 ? -1.929 6.766 27.953 1 97.12 318 ILE B N 1
ATOM 5420 C CA . ILE B 1 318 ? -2.463 5.41 27.844 1 97.12 318 ILE B CA 1
ATOM 5421 C C . ILE B 1 318 ? -1.327 4.398 27.969 1 97.12 318 ILE B C 1
ATOM 5423 O O . ILE B 1 318 ? -0.249 4.594 27.406 1 97.12 318 ILE B O 1
ATOM 5427 N N . CYS B 1 319 ? -1.548 3.373 28.719 1 97.5 319 CYS B N 1
ATOM 5428 C CA . CYS B 1 319 ? -0.609 2.264 28.844 1 97.5 319 CYS B CA 1
ATOM 5429 C C . CYS B 1 319 ? -1.126 1.026 28.125 1 97.5 319 CYS B C 1
ATOM 5431 O O . CYS B 1 319 ? -2.32 0.722 28.172 1 97.5 319 CYS B O 1
ATOM 5433 N N . THR B 1 320 ? -0.298 0.393 27.422 1 96.75 320 THR B N 1
ATOM 5434 C CA . THR B 1 320 ? -0.617 -0.87 26.766 1 96.75 320 THR B CA 1
ATOM 5435 C C . THR B 1 320 ? 0.56 -1.838 26.844 1 96.75 320 THR B C 1
ATOM 5437 O O . THR B 1 320 ? 1.589 -1.52 27.453 1 96.75 320 THR B O 1
ATOM 5440 N N . ASN B 1 321 ? 0.346 -3.08 26.453 1 95.38 321 ASN B N 1
ATOM 5441 C CA . ASN B 1 321 ? 1.384 -4.105 26.5 1 95.38 321 ASN B CA 1
ATOM 5442 C C . ASN B 1 321 ? 1.18 -5.164 25.422 1 95.38 321 ASN B C 1
ATOM 5444 O O . ASN B 1 321 ? 0.187 -5.129 24.688 1 95.38 321 ASN B O 1
ATOM 5448 N N . GLY B 1 322 ? 2.129 -6.062 25.375 1 93.62 322 GLY B N 1
ATOM 5449 C CA . GLY B 1 322 ? 2.131 -7.055 24.312 1 93.62 322 GLY B CA 1
ATOM 5450 C C . GLY B 1 322 ? 1.099 -8.148 24.5 1 93.62 322 GLY B C 1
ATOM 5451 O O . GLY B 1 322 ? 0.906 -8.992 23.625 1 93.62 322 GLY B O 1
ATOM 5452 N N . GLU B 1 323 ? 0.371 -8.133 25.562 1 92.31 323 GLU B N 1
ATOM 5453 C CA . GLU B 1 323 ? -0.614 -9.18 25.828 1 92.31 323 GLU B CA 1
ATOM 5454 C C . GLU B 1 323 ? -1.945 -8.867 25.156 1 92.31 323 GLU B C 1
ATOM 5456 O O . GLU B 1 323 ? -2.777 -9.766 24.969 1 92.31 323 GLU B O 1
ATOM 5461 N N . LYS B 1 324 ? -2.084 -7.645 24.969 1 91.69 324 LYS B N 1
ATOM 5462 C CA . LYS B 1 324 ? -3.25 -7.211 24.203 1 91.69 324 LYS B CA 1
ATOM 5463 C C . LYS B 1 324 ? -2.838 -6.609 22.859 1 91.69 324 LYS B C 1
ATOM 5465 O O . LYS B 1 324 ? -1.793 -5.965 22.766 1 91.69 324 LYS B O 1
ATOM 5470 N N . ALA B 1 325 ? -3.541 -7.008 21.828 1 95.38 325 ALA B N 1
ATOM 5471 C CA . ALA B 1 325 ? -3.281 -6.375 20.547 1 95.38 325 ALA B CA 1
ATOM 5472 C C . ALA B 1 325 ? -4.039 -5.059 20.406 1 95.38 325 ALA B C 1
ATOM 5474 O O . ALA B 1 325 ? -5.215 -5.047 20.031 1 95.38 325 ALA B O 1
ATOM 5475 N N . GLU B 1 326 ? -3.367 -4.016 20.781 1 97.81 326 GLU B N 1
ATOM 5476 C CA . GLU B 1 326 ? -3.934 -2.672 20.766 1 97.81 326 GLU B CA 1
ATOM 5477 C C . GLU B 1 326 ? -3.072 -1.724 19.938 1 97.81 326 GLU B C 1
ATOM 5479 O O . GLU B 1 326 ? -1.873 -1.587 20.188 1 97.81 326 GLU B O 1
ATOM 5484 N N . ILE B 1 327 ? -3.682 -1.126 18.938 1 98.5 327 ILE B N 1
ATOM 5485 C CA . ILE B 1 327 ? -2.979 -0.146 18.109 1 98.5 327 ILE B CA 1
ATOM 5486 C C . ILE B 1 327 ? -3.168 1.25 18.703 1 98.5 327 ILE B C 1
ATOM 5488 O O . ILE B 1 327 ? -4.289 1.646 19.031 1 98.5 327 ILE B O 1
ATOM 5492 N N . VAL B 1 328 ? -2.119 1.952 18.891 1 98.62 328 VAL B N 1
ATOM 5493 C CA . VAL B 1 328 ? -2.145 3.355 19.297 1 98.62 328 VAL B CA 1
ATOM 5494 C C . VAL B 1 328 ? -1.766 4.238 18.109 1 98.62 328 VAL B C 1
ATOM 5496 O O . VAL B 1 328 ? -0.76 3.988 17.438 1 98.62 328 VAL B O 1
ATOM 5499 N N . GLU B 1 329 ? -2.504 5.305 17.844 1 98.25 329 GLU B N 1
ATOM 5500 C CA . GLU B 1 329 ? -2.285 6.172 16.688 1 98.25 329 GLU B CA 1
ATOM 5501 C C . GLU B 1 329 ? -1.862 7.574 17.125 1 98.25 329 GLU B C 1
ATOM 5503 O O . GLU B 1 329 ? -2.344 8.086 18.141 1 98.25 329 GLU B O 1
ATOM 5508 N N . THR B 1 330 ? -0.95 8.078 16.359 1 98.12 330 THR B N 1
ATOM 5509 C CA . THR B 1 330 ? -0.656 9.492 16.594 1 98.12 330 THR B CA 1
ATOM 5510 C C . THR B 1 330 ? -1.723 10.375 15.961 1 98.12 330 THR B C 1
ATOM 5512 O O . THR B 1 330 ? -2.381 9.969 15 1 98.12 330 THR B O 1
ATOM 5515 N N . VAL B 1 331 ? -1.881 11.516 16.5 1 98.38 331 VAL B N 1
ATOM 5516 C CA . VAL B 1 331 ? -2.875 12.484 16.047 1 98.38 331 VAL B CA 1
ATOM 5517 C C . VAL B 1 331 ? -2.188 13.789 15.648 1 98.38 331 VAL B C 1
ATOM 5519 O O . VAL B 1 331 ? -1.445 14.367 16.438 1 98.38 331 VAL B O 1
ATOM 5522 N N . PRO B 1 332 ? -2.432 14.25 14.391 1 98.06 332 PRO B N 1
ATOM 5523 C CA . PRO B 1 332 ? -1.812 15.516 13.984 1 98.06 332 PRO B CA 1
ATOM 5524 C C . PRO B 1 332 ? -2.088 16.656 14.969 1 98.06 332 PRO B C 1
ATOM 5526 O O . PRO B 1 332 ? -3.232 16.844 15.383 1 98.06 332 PRO B O 1
ATOM 5529 N N . GLY B 1 333 ? -1.038 17.375 15.32 1 97.88 333 GLY B N 1
ATOM 5530 C CA . GLY B 1 333 ? -1.175 18.484 16.266 1 97.88 333 GLY B CA 1
ATOM 5531 C C . GLY B 1 333 ? -0.986 18.047 17.703 1 97.88 333 GLY B C 1
ATOM 5532 O O . GLY B 1 333 ? -1.129 18.859 18.625 1 97.88 333 GLY B O 1
ATOM 5533 N N . TRP B 1 334 ? -0.736 16.797 17.938 1 98.38 334 TRP B N 1
ATOM 5534 C CA . TRP B 1 334 ? -0.411 16.281 19.266 1 98.38 334 TRP B CA 1
ATOM 5535 C C . TRP B 1 334 ? 1.035 15.805 19.328 1 98.38 334 TRP B C 1
ATOM 5537 O O . TRP B 1 334 ? 1.46 14.984 18.5 1 98.38 334 TRP B O 1
ATOM 5547 N N . THR B 1 335 ? 1.797 16.375 20.25 1 98.38 335 THR B N 1
ATOM 5548 C CA . THR B 1 335 ? 3.092 15.758 20.531 1 98.38 335 THR B CA 1
ATOM 5549 C C . THR B 1 335 ? 2.92 14.438 21.266 1 98.38 335 THR B C 1
ATOM 5551 O O . THR B 1 335 ? 1.942 14.25 22 1 98.38 335 THR B O 1
ATOM 5554 N N . HIS B 1 336 ? 3.818 13.523 20.969 1 98.62 336 HIS B N 1
ATOM 5555 C CA . HIS B 1 336 ? 3.658 12.195 21.562 1 98.62 336 HIS B CA 1
ATOM 5556 C C . HIS B 1 336 ? 5.012 11.57 21.875 1 98.62 336 HIS B C 1
ATOM 5558 O O . HIS B 1 336 ? 6.023 11.93 21.281 1 98.62 336 HIS B O 1
ATOM 5564 N N . ASP B 1 337 ? 5.051 10.734 22.828 1 98.25 337 ASP B N 1
ATOM 5565 C CA . ASP B 1 337 ? 6.207 9.891 23.125 1 98.25 337 ASP B CA 1
ATOM 5566 C C . ASP B 1 337 ? 5.777 8.531 23.656 1 98.25 337 ASP B C 1
ATOM 5568 O O . ASP B 1 337 ? 4.594 8.312 23.938 1 98.25 337 ASP B O 1
ATOM 5572 N N . ILE B 1 338 ? 6.543 7.598 23.625 1 98.31 338 ILE B N 1
ATOM 5573 C CA . ILE B 1 338 ? 6.328 6.238 24.109 1 98.31 338 ILE B CA 1
ATOM 5574 C C . ILE B 1 338 ? 7.484 5.828 25.016 1 98.31 338 ILE B C 1
ATOM 5576 O O . ILE B 1 338 ? 8.648 5.934 24.641 1 98.31 338 ILE B O 1
ATOM 5580 N N . THR B 1 339 ? 7.23 5.414 26.234 1 98.5 339 THR B N 1
ATOM 5581 C CA . THR B 1 339 ? 8.227 5 27.219 1 98.5 339 THR B CA 1
ATOM 5582 C C . THR B 1 339 ? 8.078 3.518 27.547 1 98.5 339 THR B C 1
ATOM 5584 O O . THR B 1 339 ? 6.965 3.037 27.766 1 98.5 339 THR B O 1
ATOM 5587 N N . ASN B 1 340 ? 9.18 2.779 27.5 1 98.62 340 ASN B N 1
ATOM 5588 C CA . ASN B 1 340 ? 9.188 1.429 28.047 1 98.62 340 ASN B CA 1
ATOM 5589 C C . ASN B 1 340 ? 9.141 1.447 29.578 1 98.62 340 ASN B C 1
ATOM 5591 O O . ASN B 1 340 ? 10.148 1.715 30.234 1 98.62 340 ASN B O 1
ATOM 5595 N N . VAL B 1 341 ? 8.047 1.104 30.109 1 98.44 341 VAL B N 1
ATOM 5596 C CA . VAL B 1 341 ? 7.887 1.174 31.562 1 98.44 341 VAL B CA 1
ATOM 5597 C C . VAL B 1 341 ? 7.996 -0.227 32.156 1 98.44 341 VAL B C 1
ATOM 5599 O O . VAL B 1 341 ? 7.641 -0.44 33.312 1 98.44 341 VAL B O 1
ATOM 5602 N N . GLY B 1 342 ? 8.336 -1.184 31.359 1 97.31 342 GLY B N 1
ATOM 5603 C CA . GLY B 1 342 ? 8.547 -2.543 31.828 1 97.31 342 GLY B CA 1
ATOM 5604 C C . GLY B 1 342 ? 9.992 -2.826 32.188 1 97.31 342 GLY B C 1
ATOM 5605 O O . GLY B 1 342 ? 10.828 -1.918 32.219 1 97.31 342 GLY B O 1
ATOM 5606 N N . THR B 1 343 ? 10.273 -4.137 32.5 1 96.5 343 THR B N 1
ATOM 5607 C CA . THR B 1 343 ? 11.602 -4.547 32.969 1 96.5 343 THR B CA 1
ATOM 5608 C C . THR B 1 343 ? 12.375 -5.199 31.828 1 96.5 343 THR B C 1
ATOM 5610 O O . THR B 1 343 ? 13.594 -5.352 31.906 1 96.5 343 THR B O 1
ATOM 5613 N N . ASP B 1 344 ? 11.734 -5.582 30.766 1 94.38 344 ASP B N 1
ATOM 5614 C CA . ASP B 1 344 ? 12.359 -6.203 29.609 1 94.38 344 ASP B CA 1
ATOM 5615 C C . ASP B 1 344 ? 12.367 -5.246 28.406 1 94.38 344 ASP B C 1
ATOM 5617 O O . ASP B 1 344 ? 11.719 -4.199 28.438 1 94.38 344 ASP B O 1
ATOM 5621 N N . ASP B 1 345 ? 13.109 -5.688 27.391 1 95.5 345 ASP B N 1
ATOM 5622 C CA . ASP B 1 345 ? 13.062 -4.902 26.172 1 95.5 345 ASP B CA 1
ATOM 5623 C C . ASP B 1 345 ? 11.656 -4.867 25.578 1 95.5 345 ASP B C 1
ATOM 5625 O O . ASP B 1 345 ? 10.953 -5.879 25.594 1 95.5 345 ASP B O 1
ATOM 5629 N N . MET B 1 346 ? 11.273 -3.658 25.172 1 97.44 346 MET B N 1
ATOM 5630 C CA . MET B 1 346 ? 9.992 -3.463 24.5 1 97.44 346 MET B CA 1
ATOM 5631 C C . MET B 1 346 ? 10.164 -3.561 22.984 1 97.44 346 MET B C 1
ATOM 5633 O O . MET B 1 346 ? 11.156 -3.072 22.438 1 97.44 346 MET B O 1
ATOM 5637 N N . VAL B 1 347 ? 9.297 -4.289 22.328 1 97.56 347 VAL B N 1
ATOM 5638 C CA . VAL B 1 347 ? 9.281 -4.391 20.875 1 97.56 347 VAL B CA 1
ATOM 5639 C C . VAL B 1 347 ? 7.98 -3.805 20.328 1 97.56 347 VAL B C 1
ATOM 5641 O O . VAL B 1 347 ? 6.891 -4.211 20.734 1 97.56 347 VAL B O 1
ATOM 5644 N N . VAL B 1 348 ? 8.086 -2.855 19.406 1 98.38 348 VAL B N 1
ATOM 5645 C CA . VAL B 1 348 ? 6.918 -2.158 18.875 1 98.38 348 VAL B CA 1
ATOM 5646 C C . VAL B 1 348 ? 6.941 -2.191 17.359 1 98.38 348 VAL B C 1
ATOM 5648 O O . VAL B 1 348 ? 7.941 -1.815 16.734 1 98.38 348 VAL B O 1
ATOM 5651 N N . MET B 1 349 ? 5.871 -2.721 16.703 1 98.19 349 MET B N 1
ATOM 5652 C CA . MET B 1 349 ? 5.676 -2.523 15.273 1 98.19 349 MET B CA 1
ATOM 5653 C C . MET B 1 349 ? 5.176 -1.113 14.984 1 98.19 349 MET B C 1
ATOM 5655 O O . MET B 1 349 ? 4.328 -0.587 15.711 1 98.19 349 MET B O 1
ATOM 5659 N N . LEU B 1 350 ? 5.703 -0.552 13.938 1 98.12 350 LEU B N 1
ATOM 5660 C CA . LEU B 1 350 ? 5.402 0.834 13.594 1 98.12 350 LEU B CA 1
ATOM 5661 C C . LEU B 1 350 ? 4.996 0.958 12.133 1 98.12 350 LEU B C 1
ATOM 5663 O O . LEU B 1 350 ? 5.656 0.404 11.25 1 98.12 350 LEU B O 1
ATOM 5667 N N . TRP B 1 351 ? 3.857 1.57 11.844 1 98.25 351 TRP B N 1
ATOM 5668 C CA . TRP B 1 351 ? 3.428 2.002 10.516 1 98.25 351 TRP B CA 1
ATOM 5669 C C . TRP B 1 351 ? 3.381 3.523 10.43 1 98.25 351 TRP B C 1
ATOM 5671 O O . TRP B 1 351 ? 2.828 4.188 11.312 1 98.25 351 TRP B O 1
ATOM 5681 N N . ALA B 1 352 ? 3.969 4.098 9.477 1 97.69 352 ALA B N 1
ATOM 5682 C CA . ALA B 1 352 ? 3.83 5.508 9.125 1 97.69 352 ALA B CA 1
ATOM 5683 C C . ALA B 1 352 ? 3.193 5.672 7.746 1 97.69 352 ALA B C 1
ATOM 5685 O O . ALA B 1 352 ? 3.547 4.957 6.805 1 97.69 352 ALA B O 1
ATOM 5686 N N . ASN B 1 353 ? 2.285 6.582 7.566 1 96.44 353 ASN B N 1
ATOM 5687 C CA . ASN B 1 353 ? 1.5 6.68 6.34 1 96.44 353 ASN B CA 1
ATOM 5688 C C . ASN B 1 353 ? 2.354 7.145 5.164 1 96.44 353 ASN B C 1
ATOM 5690 O O . ASN B 1 353 ? 1.945 7.023 4.008 1 96.44 353 ASN B O 1
ATOM 5694 N N . GLU B 1 354 ? 3.508 7.703 5.465 1 89.5 354 GLU B N 1
ATOM 5695 C CA . GLU B 1 354 ? 4.367 8.195 4.391 1 89.5 354 GLU B CA 1
ATOM 5696 C C . GLU B 1 354 ? 5.832 7.875 4.668 1 89.5 354 GLU B C 1
ATOM 5698 O O . GLU B 1 354 ? 6.215 7.641 5.812 1 89.5 354 GLU B O 1
ATOM 5703 N N . VAL B 1 355 ? 6.469 7.855 3.547 1 82.44 355 VAL B N 1
ATOM 5704 C CA . VAL B 1 355 ? 7.91 7.66 3.65 1 82.44 355 VAL B CA 1
ATOM 5705 C C . VAL B 1 355 ? 8.578 8.945 4.141 1 82.44 355 VAL B C 1
ATOM 5707 O O . VAL B 1 355 ? 8.211 10.039 3.709 1 82.44 355 VAL B O 1
ATOM 5710 N N . PHE B 1 356 ? 9.57 8.797 4.961 1 80.38 356 PHE B N 1
ATOM 5711 C CA . PHE B 1 356 ? 10.281 9.938 5.531 1 80.38 356 PHE B CA 1
ATOM 5712 C C . PHE B 1 356 ? 10.961 10.75 4.434 1 80.38 356 PHE B C 1
ATOM 5714 O O . PHE B 1 356 ? 11.703 10.203 3.619 1 80.38 356 PHE B O 1
ATOM 5721 N N . ASP B 1 357 ? 10.555 11.906 4.383 1 79.94 357 ASP B N 1
ATOM 5722 C CA . ASP B 1 357 ? 11.195 12.867 3.482 1 79.94 357 ASP B CA 1
ATOM 5723 C C . ASP B 1 357 ? 12.188 13.75 4.238 1 79.94 357 ASP B C 1
ATOM 5725 O O . ASP B 1 357 ? 11.781 14.68 4.938 1 79.94 357 ASP B O 1
ATOM 5729 N N . ARG B 1 358 ? 13.398 13.57 4.02 1 79.62 358 ARG B N 1
ATOM 5730 C CA . ARG B 1 358 ? 14.438 14.281 4.754 1 79.62 358 ARG B CA 1
ATOM 5731 C C . ARG B 1 358 ? 14.43 15.773 4.414 1 79.62 358 ARG B C 1
ATOM 5733 O O . ARG B 1 358 ? 14.766 16.609 5.254 1 79.62 358 ARG B O 1
ATOM 5740 N N . GLU B 1 359 ? 14.023 16.141 3.258 1 81.31 359 GLU B N 1
ATOM 5741 C CA . GLU B 1 359 ? 14.039 17.516 2.803 1 81.31 359 GLU B CA 1
ATOM 5742 C C . GLU B 1 359 ? 12.852 18.297 3.365 1 81.31 359 GLU B C 1
ATOM 5744 O O . GLU B 1 359 ? 12.922 19.516 3.535 1 81.31 359 GLU B O 1
ATOM 5749 N N . ASN B 1 360 ? 11.805 17.609 3.674 1 82.69 360 ASN B N 1
ATOM 5750 C CA . ASN B 1 360 ? 10.602 18.219 4.242 1 82.69 360 ASN B CA 1
ATOM 5751 C C . ASN B 1 360 ? 10.031 17.359 5.371 1 82.69 360 ASN B C 1
ATOM 5753 O O . ASN B 1 360 ? 8.906 16.859 5.27 1 82.69 360 ASN B O 1
ATOM 5757 N N . PRO B 1 361 ? 10.836 17.359 6.434 1 86.81 361 PRO B N 1
ATOM 5758 C CA . PRO B 1 361 ? 10.391 16.484 7.52 1 86.81 361 PRO B CA 1
ATOM 5759 C C . PRO B 1 361 ? 9.156 17.016 8.25 1 86.81 361 PRO B C 1
ATOM 5761 O O . PRO B 1 361 ? 9.094 18.203 8.555 1 86.81 361 PRO B O 1
ATOM 5764 N N . ASP B 1 362 ? 8.102 16.359 8.234 1 93.25 362 ASP B N 1
ATOM 5765 C CA . ASP B 1 362 ? 6.941 16.672 9.062 1 93.25 362 ASP B CA 1
ATOM 5766 C C . ASP B 1 362 ? 7.105 16.125 10.477 1 93.25 362 ASP B C 1
ATOM 5768 O O . ASP B 1 362 ? 6.305 15.312 10.93 1 93.25 362 ASP B O 1
ATOM 5772 N N . THR B 1 363 ? 8.133 16.438 11.117 1 94.19 363 THR B N 1
ATOM 5773 C CA . THR B 1 363 ? 8.5 16.031 12.469 1 94.19 363 THR B CA 1
ATOM 5774 C C . THR B 1 363 ? 9.094 17.219 13.242 1 94.19 363 THR B C 1
ATOM 5776 O O . THR B 1 363 ? 10.109 17.781 12.836 1 94.19 363 THR B O 1
ATOM 5779 N N . TYR B 1 364 ? 8.523 17.641 14.312 1 95.19 364 TYR B N 1
ATOM 5780 C CA . TYR B 1 364 ? 8.953 18.828 15.055 1 95.19 364 TYR B CA 1
ATOM 5781 C C . TYR B 1 364 ? 9.133 18.5 16.531 1 95.19 364 TYR B C 1
ATOM 5783 O O . TYR B 1 364 ? 8.188 18.047 17.188 1 95.19 364 TYR B O 1
ATOM 5791 N N . ALA B 1 365 ? 10.328 18.781 17.031 1 93.94 365 ALA B N 1
ATOM 5792 C CA . ALA B 1 365 ? 10.648 18.469 18.422 1 93.94 365 ALA B CA 1
ATOM 5793 C C . ALA B 1 365 ? 9.75 19.234 19.375 1 93.94 365 ALA B C 1
ATOM 5795 O O . ALA B 1 365 ? 9.547 20.438 19.219 1 93.94 365 ALA B O 1
ATOM 5796 N N . CYS B 1 366 ? 9.164 18.578 20.234 1 95.38 366 CYS B N 1
ATOM 5797 C CA . CYS B 1 366 ? 8.273 19.125 21.25 1 95.38 366 CYS B CA 1
ATOM 5798 C C . CYS B 1 366 ? 8.039 18.125 22.375 1 95.38 366 CYS B C 1
ATOM 5800 O O . CYS B 1 366 ? 7.324 17.141 22.188 1 95.38 366 CYS B O 1
ATOM 5802 N N . SER B 1 367 ? 8.602 18.359 23.516 1 94.38 367 SER B N 1
ATOM 5803 C CA . SER B 1 367 ? 8.438 17.453 24.641 1 94.38 367 SER B CA 1
ATOM 5804 C C . SER B 1 367 ? 6.988 17.406 25.109 1 94.38 367 SER B C 1
ATOM 5806 O O . SER B 1 367 ? 6.281 18.422 25.078 1 94.38 367 SER B O 1
ATOM 5808 N N . VAL B 1 368 ? 6.398 16.344 25.469 1 93.75 368 VAL B N 1
ATOM 5809 C CA . VAL B 1 368 ? 5.023 16.219 25.938 1 93.75 368 VAL B CA 1
ATOM 5810 C C . VAL B 1 368 ? 4.883 16.875 27.297 1 93.75 368 VAL B C 1
ATOM 5812 O O . VAL B 1 368 ? 3.84 17.469 27.609 1 93.75 368 VAL B O 1
ATOM 5815 N N . GLY B 1 369 ? 5.535 17.406 28.078 1 74.94 369 GLY B N 1
ATOM 5816 C CA . GLY B 1 369 ? 5.441 18.094 29.359 1 74.94 369 GLY B CA 1
ATOM 5817 C C . GLY B 1 369 ? 6.387 17.547 30.406 1 74.94 369 GLY B C 1
ATOM 5818 O O . GLY B 1 369 ? 6.684 16.344 30.422 1 74.94 369 GLY B O 1
ATOM 5819 N N . GLU B 1 370 ? 7.391 18.172 30.766 1 51.12 370 GLU B N 1
ATOM 5820 C CA . GLU B 1 370 ? 7.164 18.531 32.156 1 51.12 370 GLU B CA 1
ATOM 5821 C C . GLU B 1 370 ? 6.148 19.672 32.281 1 51.12 370 GLU B C 1
ATOM 5823 O O . GLU B 1 370 ? 6.152 20.609 31.484 1 51.12 370 GLU B O 1
ATOM 5828 N N . GLY B 1 371 ? 4.641 19.609 32.375 1 41.16 371 GLY B N 1
ATOM 5829 C CA . GLY B 1 371 ? 3.787 20.781 32.562 1 41.16 371 GLY B CA 1
ATOM 5830 C C . GLY B 1 371 ? 4.566 22.047 32.844 1 41.16 371 GLY B C 1
ATOM 5831 O O . GLY B 1 371 ? 5.418 22.078 33.75 1 41.16 371 GLY B O 1
ATOM 5832 N N . ALA B 1 372 ? 4.68 22.953 31.766 1 36.06 372 ALA B N 1
ATOM 5833 C CA . ALA B 1 372 ? 5.133 24.297 32.125 1 36.06 372 ALA B CA 1
ATOM 5834 C C . ALA B 1 372 ? 4.223 24.922 33.188 1 36.06 372 ALA B C 1
ATOM 5836 O O . ALA B 1 372 ? 3.01 24.703 33.188 1 36.06 372 ALA B O 1
#

pLDDT: mean 94.2, std 7.59, range [35.16, 98.81]

Nearest PDB structures (foldseek):
  3st7-assembly1_A-2  TM=9.373E-01  e=3.001E-49  Staphylococcus aureus subsp. aureus Mu50
  2zkl-assembly1_A-2  TM=9.491E-01  e=3.619E-47  Staphylococcus aureus
  4yrd-assembly1_B  TM=9.300E-01  e=5.880E-47  Staphylococcus aureus subsp. aureus Mu50
  4yrd-assembly1_A  TM=9.472E-01  e=1.149E-45  Staphylococcus aureus subsp. aureus Mu50
  3vhr-assembly1_A-2  TM=9.056E-01  e=1.378E-45  Staphylococcus aureus subsp. aureus Mu50

GO terms:
  GO:0009243 O antigen biosynthetic process (P, IDA)

Secondary structure (DSSP, 8-state):
-EEEEETTTSHHHHHHHHHHHHSTT-EEEEE-TTS-GGGHHHHGGG-SEEEE----SS-SSTHHHIIIIIIHHHHHHHHHHHHTS---EEEEEEGGGGS-SHHHHHHHHHHHHHHHHHHHH---EEEEEE-EEE-TTPPSSSS-HHHHHHHHHHTTPPP--S-TT-EEEEEEHHHHHHHHHHHHTT-S---SEE--S-EEEEEHHHHHHHHHHHHHHHHH-B---TTSHHHHHHHHHHHTT--GGGSEEE--EEEETTEEEEEEEE-SSS-EEEEEEE-TT-EEEEEE-SS--EEEEEEESEEEEEEEETTT--EEEEEEETTS-EEEE--TTEEEEEEE-SSS-EEEEEEESS---TTS---EE----S--/-EEEEETTTSHHHHHHHHHHHHSTT-EEEEE-TTS-GGGHHHHTTT-SEEEE----SS-SSTHHHIIIIIIHHHHHHHHHHHHTS---EEEEEEGGGGS-SHHHHHHHHHHHHHHHHHHHH---EEEEEE-EEE-TTPPSSSS-HHHHHHHHHHTTPPP--S-TT-EEEEEEHHHHHHHHHHHHTT-S---SEE--S-EEEEEHHHHHHHHHHHHHHHHH-B---TTSHHHHHHHHHHHTT--GGGSEEE--EEEETTEEEEEEEE-SSS-EEEEEEE-TT-EEEEEE-SS--EEEEEEESEEEEEEEETTT--EEEEEEETTS-EEEE--TTEEEEEEE-SSS-EEEEEEESS---TTS---EE----S--